Protein AF-0000000087664824 (afdb_homodimer)

Nearest PDB structures (foldseek):
  7f80-assembly1_B  TM=4.492E-01  e=2.401E-05  Homo sapiens
  6s4t-assembly1_A  TM=4.348E-01  e=5.782E-04  Homo sapiens
  7xqe-assembly2_B  TM=7.110E-01  e=1.392E-02  Homo sapiens
  6a22-assembly2_C  TM=7.187E-01  e=3.001E-02  Homo sapiens
  6q6o-assembly1_A  TM=5.140E-01  e=7.616E-03  Homo sapiens

Foldseek 3Di:
DVQLVLLVVLQDDPPPPVPPPPPDPPDPPDDPDDPPPPPPPPPPPPPPPDDDPVVVVVQSVLSSVLCVVLQLDDPVLVVVAAADEDDQDDDPDQAPVSLVVLVVVVCVQCVVSLVSLLSSQVSRPPLVVDDPLVNVLSSVVRVVVSLCSSFVVQQDQQATATSNRYGQGPVSVCSHPVDDHDPPRVVVVVVVVVVLVVVVVVCCVVPVDCVVVVVVVVVVVVVVVVVVVVLVVCSVCLSVVVPDDDDPVVCVVSVRDPPPDPPDCPVNPVVD/DVQLVLLVVLQDDPPPPPPPPPPDPPDPPDDPDDPPPPPPPPPPPVPPPDDDPVVVVVQSVLSSVLCVVLQLDDPVLVVVAAADEDPQDDDPDQAPVSLVVLVVVVCVQCVVSLVSLLSSQVSRPPLVVDDPLVNVLSSVVRVVVSLCSSFVVQQDQQATATSNRYGQGPVSVCSHPVDDHDPPRVVVVVVVVVVLVVVVVVCCVVPVDCVVVVVVVVVVVVVVVVVVVVLVVCSVCLSVVVPDDDDPVVCVVSVRDPPPDPPPCPVNPVVD

Sequence (544 aa):
MCDKRLATSYLLFPAVRFGRVPKRPPKEISDADTSDSEEKQEVSSTTSPEPSKVEINQLIQMVYEAHEQFSAMTVKRRRILSENPIQFILTETPSLSNQLHAWEIYTERVTPDIHKTVEFAKRVPGFPLLHSGDQQALIKSSFFRIFLMRTYRGISSRGLLLADGTMLPSSFLTIIFENFYYHSKIEVDRIQDMLVSALKMKLSEEFPDSVVYDLLMSKISYLRELATHHDKIHDVLRYNLDSVKIPALYSEIYYLEQSCEPHSGRISEVGSMCDKRLATSYLLFPAVRFGRVPKRPPKEISDADTSDSEEKQEVSSTTSPEPSKVEINQLIQMVYEAHEQFSAMTVKRRRILSENPIQFILTETPSLSNQLHAWEIYTERVTPDIHKTVEFAKRVPGFPLLHSGDQQALIKSSFFRIFLMRTYRGISSRGLLLADGTMLPSSFLTIIFENFYYHSKIEVDRIQDMLVSALKMKLSEEFPDSVVYDLLMSKISYLRELATHHDKIHDVLRYNLDSVKIPALYSEIYYLEQSCEPHSGRISEVGS

Structure (mmCIF, N/CA/C/O backbone):
data_AF-0000000087664824-model_v1
#
loop_
_entity.id
_entity.type
_entity.pdbx_description
1 polymer 'NR LBD domain-containing protein'
#
loop_
_atom_site.group_PDB
_atom_site.id
_atom_site.type_symbol
_atom_site.label_atom_id
_atom_site.label_alt_id
_atom_site.label_comp_id
_atom_site.label_asym_id
_atom_site.label_entity_id
_atom_site.label_seq_id
_atom_site.pdbx_PDB_ins_code
_atom_site.Cartn_x
_atom_site.Cartn_y
_atom_site.Cartn_z
_atom_site.occupancy
_atom_site.B_iso_or_equiv
_atom_site.auth_seq_id
_atom_site.auth_comp_id
_atom_site.auth_asym_id
_atom_site.auth_atom_id
_atom_site.pdbx_PDB_model_num
ATOM 1 N N . MET A 1 1 ? -2.225 21.719 24.719 1 34.62 1 MET A N 1
ATOM 2 C CA . MET A 1 1 ? -0.838 21.266 24.766 1 34.62 1 MET A CA 1
ATOM 3 C C . MET A 1 1 ? -0.616 20.094 23.828 1 34.62 1 MET A C 1
ATOM 5 O O . MET A 1 1 ? 0.416 20.016 23.156 1 34.62 1 MET A O 1
ATOM 9 N N . CYS A 1 2 ? -1.59 19.219 23.656 1 39.53 2 CYS A N 1
ATOM 10 C CA . CYS A 1 2 ? -1.509 18 22.875 1 39.53 2 CYS A CA 1
ATOM 11 C C . CYS A 1 2 ? -1.481 18.312 21.375 1 39.53 2 CYS A C 1
ATOM 13 O O . CYS A 1 2 ? -0.863 17.594 20.594 1 39.53 2 CYS A O 1
ATOM 15 N N . ASP A 1 3 ? -1.779 19.547 21.156 1 44.03 3 ASP A N 1
ATOM 16 C CA . ASP A 1 3 ? -2.018 19.906 19.766 1 44.03 3 ASP A CA 1
ATOM 17 C C . ASP A 1 3 ? -0.711 20.266 19.062 1 44.03 3 ASP A C 1
ATOM 19 O O . ASP A 1 3 ? -0.52 19.906 17.891 1 44.03 3 ASP A O 1
ATOM 23 N N . LYS A 1 4 ? 0.211 20.984 19.844 1 45.19 4 LYS A N 1
ATOM 24 C CA . LYS A 1 4 ? 1.466 21.375 19.203 1 45.19 4 LYS A CA 1
ATOM 25 C C . LYS A 1 4 ? 2.307 20.156 18.844 1 45.19 4 LYS A C 1
ATOM 27 O O . LYS A 1 4 ? 3.035 20.156 17.844 1 45.19 4 LYS A O 1
ATOM 32 N N . ARG A 1 5 ? 2.107 19.125 19.609 1 44.25 5 ARG A N 1
ATOM 33 C CA . ARG A 1 5 ? 2.883 17.891 19.469 1 44.25 5 ARG A CA 1
ATOM 34 C C . ARG A 1 5 ? 2.539 17.172 18.172 1 44.25 5 ARG A C 1
ATOM 36 O O . ARG A 1 5 ? 3.432 16.688 17.484 1 44.25 5 ARG A O 1
ATOM 43 N N . LEU A 1 6 ? 1.391 17.188 17.938 1 45.59 6 LEU A N 1
ATOM 44 C CA . LEU A 1 6 ? 0.866 16.438 16.812 1 45.59 6 LEU A CA 1
ATOM 45 C C . LEU A 1 6 ? 1.248 17.078 15.492 1 45.59 6 LEU A C 1
ATOM 47 O O . LEU A 1 6 ? 1.553 16.391 14.516 1 45.59 6 LEU A O 1
ATOM 51 N N . ALA A 1 7 ? 1.362 18.344 15.57 1 43.66 7 ALA A N 1
ATOM 52 C CA . ALA A 1 7 ? 1.609 19.094 14.336 1 43.66 7 ALA A CA 1
ATOM 53 C C . ALA A 1 7 ? 3.004 18.797 13.789 1 43.66 7 ALA A C 1
ATOM 55 O O . ALA A 1 7 ? 3.189 18.672 12.578 1 43.66 7 ALA A O 1
ATOM 56 N N . THR A 1 8 ? 3.99 18.672 14.617 1 42.38 8 THR A N 1
ATOM 57 C CA . THR A 1 8 ? 5.367 18.438 14.188 1 42.38 8 THR A CA 1
ATOM 58 C C . THR A 1 8 ? 5.547 17 13.711 1 42.38 8 THR A C 1
ATOM 60 O O . THR A 1 8 ? 6.395 16.734 12.859 1 42.38 8 THR A O 1
ATOM 63 N N . SER A 1 9 ? 4.727 16.172 14.164 1 42.31 9 SER A N 1
ATOM 64 C CA . SER A 1 9 ? 4.855 14.758 13.859 1 42.31 9 SER A CA 1
ATOM 65 C C . SER A 1 9 ? 4.297 14.438 12.477 1 42.31 9 SER A C 1
ATOM 67 O O . SER A 1 9 ? 4.656 13.414 11.883 1 42.31 9 SER A O 1
ATOM 69 N N . TYR A 1 10 ? 3.52 15.398 11.953 1 46.06 10 TYR A N 1
ATOM 70 C CA . TYR A 1 10 ? 2.824 15.18 10.695 1 46.06 10 TYR A CA 1
ATOM 71 C C . TYR A 1 10 ? 3.812 14.883 9.57 1 46.06 10 TYR A C 1
ATOM 73 O O . TYR A 1 10 ? 3.486 14.164 8.625 1 46.06 10 TYR A O 1
ATOM 81 N N . LEU A 1 11 ? 4.98 15.422 9.797 1 45.12 11 LEU A N 1
ATOM 82 C CA . LEU A 1 11 ? 5.828 15.57 8.625 1 45.12 11 LEU A CA 1
ATOM 83 C C . LEU A 1 11 ? 7.02 14.617 8.688 1 45.12 11 LEU A C 1
ATOM 85 O O . LEU A 1 11 ? 7.891 14.648 7.812 1 45.12 11 LEU A O 1
ATOM 89 N N . LEU A 1 12 ? 6.945 13.797 9.703 1 45.06 12 LEU A N 1
ATOM 90 C CA . LEU A 1 12 ? 8.102 12.906 9.797 1 45.06 12 LEU A CA 1
ATOM 91 C C . LEU A 1 12 ? 8.016 11.797 8.758 1 45.06 12 LEU A C 1
ATOM 93 O O . LEU A 1 12 ? 7.035 11.047 8.719 1 45.06 12 LEU A O 1
ATOM 97 N N . PHE A 1 13 ? 8.695 11.984 7.77 1 42.12 13 PHE A N 1
ATOM 98 C CA . PHE A 1 13 ? 8.828 11.023 6.68 1 42.12 13 PHE A CA 1
ATOM 99 C C . PHE A 1 13 ? 9.648 9.812 7.113 1 42.12 13 PHE A C 1
ATOM 101 O O . PHE A 1 13 ? 10.586 9.945 7.902 1 42.12 13 PHE A O 1
ATOM 108 N N . PRO A 1 14 ? 9.039 8.656 7.105 1 41.03 14 PRO A N 1
ATOM 109 C CA . PRO A 1 14 ? 9.867 7.5 7.461 1 41.03 14 PRO A CA 1
ATOM 110 C C . PRO A 1 14 ? 11.211 7.492 6.738 1 41.03 14 PRO A C 1
ATOM 112 O O . PRO A 1 14 ? 11.266 7.676 5.52 1 41.03 14 PRO A O 1
ATOM 115 N N . ALA A 1 15 ? 12.117 7.938 7.32 1 37.94 15 ALA A N 1
ATOM 116 C CA . ALA A 1 15 ? 13.32 7.277 6.828 1 37.94 15 ALA A CA 1
ATOM 117 C C . ALA A 1 15 ? 13.148 5.758 6.82 1 37.94 15 ALA A C 1
ATOM 119 O O . ALA A 1 15 ? 12.984 5.145 7.875 1 37.94 15 ALA A O 1
ATOM 120 N N . VAL A 1 16 ? 12.367 5.27 5.965 1 33.38 16 VAL A N 1
ATOM 121 C CA . VAL A 1 16 ? 12.289 3.814 5.902 1 33.38 16 VAL A CA 1
ATOM 122 C C . VAL A 1 16 ? 13.664 3.213 6.195 1 33.38 16 VAL A C 1
ATOM 124 O O . VAL A 1 16 ? 14.547 3.209 5.332 1 33.38 16 VAL A O 1
ATOM 127 N N . ARG A 1 17 ? 14.211 3.4 7.285 1 31.75 17 ARG A N 1
ATOM 128 C CA . ARG A 1 17 ? 15.336 2.504 7.555 1 31.75 17 ARG A CA 1
ATOM 129 C C . ARG A 1 17 ? 14.867 1.054 7.633 1 31.75 17 ARG A C 1
ATOM 131 O O . ARG A 1 17 ? 14.047 0.705 8.492 1 31.75 17 ARG A O 1
ATOM 138 N N . PHE A 1 18 ? 14.734 0.337 6.555 1 30.22 18 PHE A N 1
ATOM 139 C CA . PHE A 1 18 ? 14.578 -1.106 6.676 1 30.22 18 PHE A CA 1
ATOM 140 C C . PHE A 1 18 ? 15.367 -1.638 7.867 1 30.22 18 PHE A C 1
ATOM 142 O O . PHE A 1 18 ? 16.516 -1.233 8.086 1 30.22 18 PHE A O 1
ATOM 149 N N . GLY A 1 19 ? 14.734 -1.96 8.883 1 30.33 19 GLY A N 1
ATOM 150 C CA . GLY A 1 19 ? 15.375 -2.59 10.023 1 30.33 19 GLY A CA 1
ATOM 151 C C . GLY A 1 19 ? 16.5 -3.52 9.641 1 30.33 19 GLY A C 1
ATOM 152 O O . GLY A 1 19 ? 16.438 -4.207 8.617 1 30.33 19 GLY A O 1
ATOM 153 N N . ARG A 1 20 ? 17.719 -3.324 10.133 1 28.45 20 ARG A N 1
ATOM 154 C CA . ARG A 1 20 ? 18.938 -4.133 10.047 1 28.45 20 ARG A CA 1
ATOM 155 C C . ARG A 1 20 ? 18.609 -5.621 10.148 1 28.45 20 ARG A C 1
ATOM 157 O O . ARG A 1 20 ? 17.844 -6.035 11.023 1 28.45 20 ARG A O 1
ATOM 164 N N . VAL A 1 21 ? 18.5 -6.375 9.086 1 29.22 21 VAL A N 1
ATOM 165 C CA . VAL A 1 21 ? 18.641 -7.816 9.281 1 29.22 21 VAL A CA 1
ATOM 166 C C . VAL A 1 21 ? 19.453 -8.094 10.539 1 29.22 21 VAL A C 1
ATOM 168 O O . VAL A 1 21 ? 20.469 -7.43 10.781 1 29.22 21 VAL A O 1
ATOM 171 N N . PRO A 1 22 ? 18.859 -8.719 11.523 1 27.16 22 PRO A N 1
ATOM 172 C CA . PRO A 1 22 ? 19.703 -9.055 12.664 1 27.16 22 PRO A CA 1
ATOM 173 C C . PRO A 1 22 ? 21.094 -9.547 12.25 1 27.16 22 PRO A C 1
ATOM 175 O O . PRO A 1 22 ? 21.203 -10.328 11.305 1 27.16 22 PRO A O 1
ATOM 178 N N . LYS A 1 23 ? 22.156 -8.766 12.398 1 30.62 23 LYS A N 1
ATOM 179 C CA . LYS A 1 23 ? 23.531 -9.203 12.227 1 30.62 23 LYS A CA 1
ATOM 180 C C . LYS A 1 23 ? 23.734 -10.617 12.758 1 30.62 23 LYS A C 1
ATOM 182 O O . LYS A 1 23 ? 23.25 -10.961 13.836 1 30.62 23 LYS A O 1
ATOM 187 N N . ARG A 1 24 ? 23.938 -11.594 11.922 1 29 24 ARG A N 1
ATOM 188 C CA . ARG A 1 24 ? 24.406 -12.891 12.383 1 29 24 ARG A CA 1
ATOM 189 C C . ARG A 1 24 ? 25.422 -12.734 13.516 1 29 24 ARG A C 1
ATOM 191 O O . ARG A 1 24 ? 26.141 -11.734 13.57 1 29 24 ARG A O 1
ATOM 198 N N . PRO A 1 25 ? 25.234 -13.391 14.648 1 29.23 25 PRO A N 1
ATOM 199 C CA . PRO A 1 25 ? 26.219 -13.312 15.734 1 29.23 25 PRO A CA 1
ATOM 200 C C . PRO A 1 25 ? 27.656 -13.312 15.234 1 29.23 25 PRO A C 1
ATOM 202 O O . PRO A 1 25 ? 27.969 -13.984 14.242 1 29.23 25 PRO A O 1
ATOM 205 N N . PRO A 1 26 ? 28.344 -12.195 15.375 1 27.44 26 PRO A N 1
ATOM 206 C CA . PRO A 1 26 ? 29.766 -12.195 15.016 1 27.44 26 PRO A CA 1
ATOM 207 C C . PRO A 1 26 ? 30.453 -13.516 15.336 1 27.44 26 PRO A C 1
ATOM 209 O O . PRO A 1 26 ? 30.266 -14.07 16.422 1 27.44 26 PRO A O 1
ATOM 212 N N . LYS A 1 27 ? 30.547 -14.414 14.414 1 27.53 27 LYS A N 1
ATOM 213 C CA . LYS A 1 27 ? 31.453 -15.516 14.719 1 27.53 27 LYS A CA 1
ATOM 214 C C . LYS A 1 27 ? 32.656 -15.023 15.5 1 27.53 27 LYS A C 1
ATOM 216 O O . LYS A 1 27 ? 33.188 -13.938 15.242 1 27.53 27 LYS A O 1
ATOM 221 N N . GLU A 1 28 ? 32.906 -15.539 16.75 1 25.05 28 GLU A N 1
ATOM 222 C CA . GLU A 1 28 ? 34.031 -15.367 17.656 1 25.05 28 GLU A CA 1
ATOM 223 C C . GLU A 1 28 ? 35.375 -15.398 16.906 1 25.05 28 GLU A C 1
ATOM 225 O O . GLU A 1 28 ? 35.906 -16.469 16.609 1 25.05 28 GLU A O 1
ATOM 230 N N . ILE A 1 29 ? 35.469 -14.727 15.727 1 24.95 29 ILE A N 1
ATOM 231 C CA . ILE A 1 29 ? 36.875 -14.867 15.266 1 24.95 29 ILE A CA 1
ATOM 232 C C . ILE A 1 29 ? 37.812 -14.508 16.391 1 24.95 29 ILE A C 1
ATOM 234 O O . ILE A 1 29 ? 37.594 -13.547 17.125 1 24.95 29 ILE A O 1
ATOM 238 N N . SER A 1 30 ? 38.75 -15.422 16.641 1 25.05 30 SER A N 1
ATOM 239 C CA . SER A 1 30 ? 39.938 -15.445 17.5 1 25.05 30 SER A CA 1
ATOM 240 C C . SER A 1 30 ? 40.719 -14.133 17.406 1 25.05 30 SER A C 1
ATOM 242 O O . SER A 1 30 ? 40.656 -13.43 16.406 1 25.05 30 SER A O 1
ATOM 244 N N . ASP A 1 31 ? 41.344 -13.703 18.5 1 23.64 31 ASP A N 1
ATOM 245 C CA . ASP A 1 31 ? 42 -12.578 19.172 1 23.64 31 ASP A CA 1
ATOM 246 C C . ASP A 1 31 ? 43.25 -12.133 18.391 1 23.64 31 ASP A C 1
ATOM 248 O O . ASP A 1 31 ? 44.156 -11.5 18.953 1 23.64 31 ASP A O 1
ATOM 252 N N . ALA A 1 32 ? 43.625 -12.656 17.156 1 23.72 32 ALA A N 1
ATOM 253 C CA . ALA A 1 32 ? 45.031 -12.336 16.969 1 23.72 32 ALA A CA 1
ATOM 254 C C . ALA A 1 32 ? 45.281 -10.828 17.062 1 23.72 32 ALA A C 1
ATOM 256 O O . ALA A 1 32 ? 44.406 -10.031 16.719 1 23.72 32 ALA A O 1
ATOM 257 N N . ASP A 1 33 ? 46.344 -10.344 17.734 1 24.12 33 ASP A N 1
ATOM 258 C CA . ASP A 1 33 ? 46.969 -9.219 18.422 1 24.12 33 ASP A CA 1
ATOM 259 C C . ASP A 1 33 ? 47.25 -8.078 17.453 1 24.12 33 ASP A C 1
ATOM 261 O O . ASP A 1 33 ? 47.906 -7.102 17.812 1 24.12 33 ASP A O 1
ATOM 265 N N . THR A 1 34 ? 47.156 -8.25 16.031 1 27.27 34 THR A N 1
ATOM 266 C CA . THR A 1 34 ? 48.125 -7.34 15.461 1 27.27 34 THR A CA 1
ATOM 267 C C . THR A 1 34 ? 47.75 -5.887 15.711 1 27.27 34 THR A C 1
ATOM 269 O O . THR A 1 34 ? 46.562 -5.527 15.594 1 27.27 34 THR A O 1
ATOM 272 N N . SER A 1 35 ? 48.625 -5.07 16.328 1 24.92 35 SER A N 1
ATOM 273 C CA . SER A 1 35 ? 48.781 -3.723 16.859 1 24.92 35 SER A CA 1
ATOM 274 C C . SER A 1 35 ? 48.562 -2.668 15.773 1 24.92 35 SER A C 1
ATOM 276 O O . SER A 1 35 ? 48.875 -1.489 15.984 1 24.92 35 SER A O 1
ATOM 278 N N . ASP A 1 36 ? 48.25 -3.066 14.508 1 26.77 36 ASP A N 1
ATOM 279 C CA . ASP A 1 36 ? 48.562 -1.943 13.625 1 26.77 36 ASP A CA 1
ATOM 280 C C . ASP A 1 36 ? 47.719 -0.718 13.984 1 26.77 36 ASP A C 1
ATOM 282 O O . ASP A 1 36 ? 46.5 -0.826 14.211 1 26.77 36 ASP A O 1
ATOM 286 N N . SER A 1 37 ? 48.312 0.274 14.516 1 24.94 37 SER A N 1
ATOM 287 C CA . SER A 1 37 ? 47.969 1.645 14.883 1 24.94 37 SER A CA 1
ATOM 288 C C . SER A 1 37 ? 47.312 2.377 13.727 1 24.94 37 SER A C 1
ATOM 290 O O . SER A 1 37 ? 47.969 2.977 12.883 1 24.94 37 SER A O 1
ATOM 292 N N . GLU A 1 38 ? 46.562 1.64 12.844 1 26.27 38 GLU A N 1
ATOM 293 C CA . GLU A 1 38 ? 46.125 2.52 11.773 1 26.27 38 GLU A CA 1
ATOM 294 C C . GLU A 1 38 ? 45.375 3.736 12.328 1 26.27 38 GLU A C 1
ATOM 296 O O . GLU A 1 38 ? 44.562 3.607 13.234 1 26.27 38 GLU A O 1
ATOM 301 N N . GLU A 1 39 ? 46 4.867 12.18 1 23.47 39 GLU A N 1
ATOM 302 C CA . GLU A 1 39 ? 45.531 6.234 12.367 1 23.47 39 GLU A CA 1
ATOM 303 C C . GLU A 1 39 ? 44.188 6.453 11.695 1 23.47 39 GLU A C 1
ATOM 305 O O . GLU A 1 39 ? 44.062 6.309 10.477 1 23.47 39 GLU A O 1
ATOM 310 N N . LYS A 1 40 ? 43.125 5.977 12.219 1 27.55 40 LYS A N 1
ATOM 311 C CA . LYS A 1 40 ? 41.781 6.301 11.812 1 27.55 40 LYS A CA 1
ATOM 312 C C . LYS A 1 40 ? 41.594 7.801 11.578 1 27.55 40 LYS A C 1
ATOM 314 O O . LYS A 1 40 ? 41.75 8.602 12.508 1 27.55 40 LYS A O 1
ATOM 319 N N . GLN A 1 41 ? 42.125 8.289 10.445 1 24.7 41 GLN A N 1
ATOM 320 C CA . GLN A 1 41 ? 41.812 9.672 10.094 1 24.7 41 GLN A CA 1
ATOM 321 C C . GLN A 1 41 ? 40.344 9.984 10.375 1 24.7 41 GLN A C 1
ATOM 323 O O . GLN A 1 41 ? 39.469 9.203 10.039 1 24.7 41 GLN A O 1
ATOM 328 N N . GLU A 1 42 ? 40.125 10.648 11.398 1 26.84 42 GLU A N 1
ATOM 329 C CA . GLU A 1 42 ? 38.875 11.281 11.789 1 26.84 42 GLU A CA 1
ATOM 330 C C . GLU A 1 42 ? 38.188 11.953 10.602 1 26.84 42 GLU A C 1
ATOM 332 O O . GLU A 1 42 ? 38.75 12.891 10.023 1 26.84 42 GLU A O 1
ATOM 337 N N . VAL A 1 43 ? 37.844 11.211 9.555 1 30.58 43 VAL A N 1
ATOM 338 C CA . VAL A 1 43 ? 36.969 11.867 8.602 1 30.58 43 VAL A CA 1
ATOM 339 C C . VAL A 1 43 ? 36.031 12.844 9.336 1 30.58 43 VAL A C 1
ATOM 341 O O . VAL A 1 43 ? 35.344 12.453 10.266 1 30.58 43 VAL A O 1
ATOM 344 N N . SER A 1 44 ? 36.469 14.016 9.555 1 27.92 44 SER A N 1
ATOM 345 C CA . SER A 1 44 ? 35.656 15.156 9.992 1 27.92 44 SER A CA 1
ATOM 346 C C . SER A 1 44 ? 34.281 15.133 9.344 1 27.92 44 SER A C 1
ATOM 348 O O . SER A 1 44 ? 34.156 15.133 8.117 1 27.92 44 SER A O 1
ATOM 350 N N . SER A 1 45 ? 33.406 14.273 9.703 1 34.22 45 SER A N 1
ATOM 351 C CA . SER A 1 45 ? 32 14.477 9.383 1 34.22 45 SER A CA 1
ATOM 352 C C . SER A 1 45 ? 31.656 15.961 9.32 1 34.22 45 SER A C 1
ATOM 354 O O . SER A 1 45 ? 31.891 16.703 10.281 1 34.22 45 SER A O 1
ATOM 356 N N . THR A 1 46 ? 32.031 16.734 8.406 1 37.31 46 THR A N 1
ATOM 357 C CA . THR A 1 46 ? 31.5 18.062 8.18 1 37.31 46 THR A CA 1
ATOM 358 C C . THR A 1 46 ? 30.125 18.203 8.828 1 37.31 46 THR A C 1
ATOM 360 O O . THR A 1 46 ? 29.156 17.562 8.398 1 37.31 46 THR A O 1
ATOM 363 N N . THR A 1 47 ? 29.984 18.219 10.133 1 40.56 47 THR A N 1
ATOM 364 C CA . THR A 1 47 ? 28.875 18.484 11.039 1 40.56 47 THR A CA 1
ATOM 365 C C . THR A 1 47 ? 28.031 19.656 10.531 1 40.56 47 THR A C 1
ATOM 367 O O . THR A 1 47 ? 28.516 20.781 10.445 1 40.56 47 THR A O 1
ATOM 370 N N . SER A 1 48 ? 27.297 19.578 9.547 1 47.47 48 SER A N 1
ATOM 371 C CA . SER A 1 48 ? 26.297 20.625 9.305 1 47.47 48 SER A CA 1
ATOM 372 C C . SER A 1 48 ? 25.875 21.297 10.602 1 47.47 48 SER A C 1
ATOM 374 O O . SER A 1 48 ? 25.656 20.625 11.617 1 47.47 48 SER A O 1
ATOM 376 N N . PRO A 1 49 ? 26.219 22.547 10.898 1 52.97 49 PRO A N 1
ATOM 377 C CA . PRO A 1 49 ? 25.906 23.25 12.133 1 52.97 49 PRO A CA 1
ATOM 378 C C . PRO A 1 49 ? 24.516 22.891 12.672 1 52.97 49 PRO A C 1
ATOM 380 O O . PRO A 1 49 ? 23.578 22.719 11.898 1 52.97 49 PRO A O 1
ATOM 383 N N . GLU A 1 50 ? 24.469 22.109 13.75 1 64.69 50 GLU A N 1
ATOM 384 C CA . GLU A 1 50 ? 23.234 21.906 14.508 1 64.69 50 GLU A CA 1
ATOM 385 C C . GLU A 1 50 ? 22.375 23.172 14.523 1 64.69 50 GLU A C 1
ATOM 387 O O . GLU A 1 50 ? 22.891 24.266 14.695 1 64.69 50 GLU A O 1
ATOM 392 N N . PRO A 1 51 ? 21.219 23.062 13.953 1 73.25 51 PRO A N 1
ATOM 393 C CA . PRO A 1 51 ? 20.359 24.25 13.938 1 73.25 51 PRO A CA 1
ATOM 394 C C . PRO A 1 51 ? 20.344 24.969 15.289 1 73.25 51 PRO A C 1
ATOM 396 O O . PRO A 1 51 ? 20.438 24.328 16.328 1 73.25 51 PRO A O 1
ATOM 399 N N . SER A 1 52 ? 20.438 26.203 15.266 1 85.69 52 SER A N 1
ATOM 400 C CA . SER A 1 52 ? 20.391 27.047 16.469 1 85.69 52 SER A CA 1
ATOM 401 C C . SER A 1 52 ? 19.047 26.906 17.172 1 85.69 52 SER A C 1
ATOM 403 O O . SER A 1 52 ? 18.031 26.594 16.547 1 85.69 52 SER A O 1
ATOM 405 N N . LYS A 1 53 ? 19.031 27 18.516 1 87.56 53 LYS A N 1
ATOM 406 C CA . LYS A 1 53 ? 17.812 26.953 19.328 1 87.56 53 LYS A CA 1
ATOM 407 C C . LYS A 1 53 ? 16.781 27.953 18.844 1 87.56 53 LYS A C 1
ATOM 409 O O . LYS A 1 53 ? 15.578 27.672 18.875 1 87.56 53 LYS A O 1
ATOM 414 N N . VAL A 1 54 ? 17.25 29.078 18.375 1 90.06 54 VAL A N 1
ATOM 415 C CA . VAL A 1 54 ? 16.359 30.125 17.906 1 90.06 54 VAL A CA 1
ATOM 416 C C . VAL A 1 54 ? 15.633 29.656 16.656 1 90.06 54 VAL A C 1
ATOM 418 O O . VAL A 1 54 ? 14.414 29.828 16.531 1 90.06 54 VAL A O 1
ATOM 421 N N . GLU A 1 55 ? 16.375 29.094 15.773 1 90.38 55 GLU A N 1
ATOM 422 C CA . GLU A 1 55 ? 15.797 28.594 14.531 1 90.38 55 GLU A CA 1
ATOM 423 C C . GLU A 1 55 ? 14.773 27.5 14.797 1 90.38 55 GLU A C 1
ATOM 425 O O . GLU A 1 55 ? 13.711 27.469 14.164 1 90.38 55 GLU A O 1
ATOM 430 N N . ILE A 1 56 ? 15.086 26.672 15.695 1 91.31 56 ILE A N 1
ATOM 431 C CA . ILE A 1 56 ? 14.203 25.562 16.047 1 91.31 56 ILE A CA 1
ATOM 432 C C . ILE A 1 56 ? 12.914 26.094 16.656 1 91.31 56 ILE A C 1
ATOM 434 O O . ILE A 1 56 ? 11.82 25.625 16.328 1 91.31 56 ILE A O 1
ATOM 438 N N . ASN A 1 57 ? 13.047 27.062 17.531 1 91.19 57 ASN A N 1
ATOM 439 C CA . ASN A 1 57 ? 11.867 27.656 18.156 1 91.19 57 ASN A CA 1
ATOM 440 C C . ASN A 1 57 ? 10.984 28.359 17.125 1 91.19 57 ASN A C 1
ATOM 442 O O . ASN A 1 57 ? 9.758 28.312 17.234 1 91.19 57 ASN A O 1
ATOM 446 N N . GLN A 1 58 ? 11.602 28.984 16.234 1 91.69 58 GLN A N 1
ATOM 447 C CA . GLN A 1 58 ? 10.844 29.625 15.164 1 91.69 58 GLN A CA 1
ATOM 448 C C . GLN A 1 58 ? 10.07 28.594 14.344 1 91.69 58 GLN A C 1
ATOM 450 O O . GLN A 1 58 ? 8.914 28.812 13.992 1 91.69 58 GLN A O 1
ATOM 455 N N . LEU A 1 59 ? 10.711 27.516 14.031 1 91.56 59 LEU A N 1
ATOM 456 C CA . LEU A 1 59 ? 10.07 26.438 13.297 1 91.56 59 LEU A CA 1
ATOM 457 C C . LEU A 1 59 ? 8.875 25.891 14.062 1 91.56 59 LEU A C 1
ATOM 459 O O . LEU A 1 59 ? 7.801 25.672 13.484 1 91.56 59 LEU A O 1
ATOM 463 N N . ILE A 1 60 ? 9.031 25.656 15.289 1 91.12 60 ILE A N 1
ATOM 464 C CA . ILE A 1 60 ? 7.965 25.125 16.125 1 91.12 60 ILE A CA 1
ATOM 465 C C . ILE A 1 60 ? 6.766 26.078 16.094 1 91.12 60 ILE A C 1
ATOM 467 O O . ILE A 1 60 ? 5.625 25.625 15.938 1 91.12 60 ILE A O 1
ATOM 471 N N . GLN A 1 61 ? 7.082 27.312 16.25 1 91.56 61 GLN A N 1
ATOM 472 C CA . GLN A 1 61 ? 6.012 28.312 16.25 1 91.56 61 GLN A CA 1
ATOM 473 C C . GLN A 1 61 ? 5.293 28.328 14.898 1 91.56 61 GLN A C 1
ATOM 475 O O . GLN A 1 61 ? 4.062 28.406 14.844 1 91.56 61 GLN A O 1
ATOM 480 N N . MET A 1 62 ? 6.016 28.281 13.836 1 91.19 62 MET A N 1
ATOM 481 C CA . MET A 1 62 ? 5.441 28.312 12.492 1 91.19 62 MET A CA 1
ATOM 482 C C . MET A 1 62 ? 4.551 27.094 12.258 1 91.19 62 MET A C 1
ATOM 484 O O . MET A 1 62 ? 3.441 27.219 11.742 1 91.19 62 MET A O 1
ATOM 488 N N . VAL A 1 63 ? 4.988 25.953 12.656 1 88.06 63 VAL A N 1
ATOM 489 C CA . VAL A 1 63 ? 4.25 24.703 12.469 1 88.06 63 VAL A CA 1
ATOM 490 C C . VAL A 1 63 ? 2.984 24.719 13.32 1 88.06 63 VAL A C 1
ATOM 492 O O . VAL A 1 63 ? 1.92 24.297 12.875 1 88.06 63 VAL A O 1
ATOM 495 N N . TYR A 1 64 ? 3.145 25.234 14.547 1 86.38 64 TYR A N 1
ATOM 496 C CA . TYR A 1 64 ? 1.995 25.328 15.445 1 86.38 64 TYR A CA 1
ATOM 497 C C . TYR A 1 64 ? 0.924 26.234 14.867 1 86.38 64 TYR A C 1
ATOM 499 O O . TYR A 1 64 ? -0.262 25.906 14.875 1 86.38 64 TYR A O 1
ATOM 507 N N . GLU A 1 65 ? 1.357 27.359 14.43 1 89.69 65 GLU A N 1
ATOM 508 C CA . GLU A 1 65 ? 0.426 28.312 13.844 1 89.69 65 GLU A CA 1
ATOM 509 C C . GLU A 1 65 ? -0.253 27.734 12.602 1 89.69 65 GLU A C 1
ATOM 511 O O . GLU A 1 65 ? -1.459 27.906 12.414 1 89.69 65 GLU A O 1
ATOM 516 N N . ALA A 1 66 ? 0.508 27.094 11.742 1 89.25 66 ALA A N 1
ATOM 517 C CA . ALA A 1 66 ? -0.044 26.453 10.555 1 89.25 66 ALA A CA 1
ATOM 518 C C . ALA A 1 66 ? -1.058 25.375 10.93 1 89.25 66 ALA A C 1
ATOM 520 O O . ALA A 1 66 ? -2.105 25.25 10.289 1 89.25 66 ALA A O 1
ATOM 521 N N . HIS A 1 67 ? -0.803 24.625 11.922 1 85.25 67 HIS A N 1
ATOM 522 C CA . HIS A 1 67 ? -1.709 23.594 12.406 1 85.25 67 HIS A CA 1
ATOM 523 C C . HIS A 1 67 ? -3.035 24.188 12.867 1 85.25 67 HIS A C 1
ATOM 525 O O . HIS A 1 67 ? -4.102 23.672 12.539 1 85.25 67 HIS A O 1
ATOM 531 N N . GLU A 1 68 ? -2.924 25.234 13.641 1 85.19 68 GLU A N 1
ATOM 532 C CA . GLU A 1 68 ? -4.129 25.891 14.141 1 85.19 68 GLU A CA 1
ATOM 533 C C . GLU A 1 68 ? -4.965 26.469 13.008 1 85.19 68 GLU A C 1
ATOM 535 O O . GLU A 1 68 ? -6.195 26.453 13.062 1 85.19 68 GLU A O 1
ATOM 540 N N . GLN A 1 69 ? -4.262 26.906 12.062 1 87.38 69 GLN A N 1
ATOM 541 C CA . GLN A 1 69 ? -4.941 27.562 10.953 1 87.38 69 GLN A CA 1
ATOM 542 C C . GLN A 1 69 ? -5.59 26.547 10.023 1 87.38 69 GLN A C 1
ATOM 544 O O . GLN A 1 69 ? -6.695 26.766 9.523 1 87.38 69 GLN A O 1
ATOM 549 N N . PHE A 1 70 ? -4.906 25.438 9.805 1 86 70 PHE A N 1
ATOM 550 C CA . PHE A 1 70 ? -5.352 24.547 8.734 1 86 70 PHE A CA 1
ATOM 551 C C . PHE A 1 70 ? -5.871 23.234 9.312 1 86 70 PHE A C 1
ATOM 553 O O . PHE A 1 70 ? -6.379 22.391 8.578 1 86 70 PHE A O 1
ATOM 560 N N . SER A 1 71 ? -5.711 23.109 10.664 1 76.06 71 SER A N 1
ATOM 561 C CA . SER A 1 71 ? -6.246 21.875 11.242 1 76.06 71 SER A CA 1
ATOM 562 C C . SER A 1 71 ? -7.77 21.906 11.289 1 76.06 71 SER A C 1
ATOM 564 O O . SER A 1 71 ? -8.367 22.875 11.727 1 76.06 71 SER A O 1
ATOM 566 N N . ALA A 1 72 ? -8.383 20.812 10.961 1 64.56 72 ALA A N 1
ATOM 567 C CA . ALA A 1 72 ? -9.828 20.734 10.75 1 64.56 72 ALA A CA 1
ATOM 568 C C . ALA A 1 72 ? -10.57 20.531 12.07 1 64.56 72 ALA A C 1
ATOM 570 O O . ALA A 1 72 ? -11.672 21.047 12.25 1 64.56 72 ALA A O 1
ATOM 571 N N . MET A 1 73 ? -9.867 19.781 13.039 1 77.06 73 MET A N 1
ATOM 572 C CA . MET A 1 73 ? -10.648 19.438 14.227 1 77.06 73 MET A CA 1
ATOM 573 C C . MET A 1 73 ? -9.922 19.875 15.5 1 77.06 73 MET A C 1
ATOM 575 O O . MET A 1 73 ? -9.523 19.031 16.312 1 77.06 73 MET A O 1
ATOM 579 N N . THR A 1 74 ? -9.773 21.203 15.68 1 77.56 74 THR A N 1
ATOM 580 C CA . THR A 1 74 ? -9.242 21.688 16.953 1 77.56 74 THR A CA 1
ATOM 581 C C . THR A 1 74 ? -10.281 21.547 18.062 1 77.56 74 THR A C 1
ATOM 583 O O . THR A 1 74 ? -11.453 21.281 17.781 1 77.56 74 THR A O 1
ATOM 586 N N . VAL A 1 75 ? -9.828 21.625 19.312 1 79.44 75 VAL A N 1
ATOM 587 C CA . VAL A 1 75 ? -10.727 21.516 20.469 1 79.44 75 VAL A CA 1
ATOM 588 C C . VAL A 1 75 ? -11.797 22.594 20.391 1 79.44 75 VAL A C 1
ATOM 590 O O . VAL A 1 75 ? -12.977 22.328 20.625 1 79.44 75 VAL A O 1
ATOM 593 N N . LYS A 1 76 ? -11.375 23.703 20.031 1 78.81 76 LYS A N 1
ATOM 594 C CA . LYS A 1 76 ? -12.297 24.828 19.938 1 78.81 76 LYS A CA 1
ATOM 595 C C . LYS A 1 76 ? -13.352 24.594 18.859 1 78.81 76 LYS A C 1
ATOM 597 O O . LYS A 1 76 ? -14.539 24.859 19.094 1 78.81 76 LYS A O 1
ATOM 602 N N . ARG A 1 77 ? -13 24.047 17.75 1 80.44 77 ARG A N 1
ATOM 603 C CA . ARG A 1 77 ? -13.914 23.828 16.641 1 80.44 77 ARG A CA 1
ATOM 604 C C . ARG A 1 77 ? -14.875 22.688 16.938 1 80.44 77 ARG A C 1
ATOM 606 O O . ARG A 1 77 ? -16.047 22.734 16.562 1 80.44 77 ARG A O 1
ATOM 613 N N . ARG A 1 78 ? -14.453 21.672 17.578 1 82.56 78 ARG A N 1
ATOM 614 C CA . ARG A 1 78 ? -15.273 20.516 17.891 1 82.56 78 ARG A CA 1
ATOM 615 C C . ARG A 1 78 ? -16.453 20.891 18.781 1 82.56 78 ARG A C 1
ATOM 617 O O . ARG A 1 78 ? -17.547 20.344 18.625 1 82.56 78 ARG A O 1
ATOM 624 N N . ARG A 1 79 ? -16.219 21.875 19.656 1 83.5 79 ARG A N 1
ATOM 625 C CA . ARG A 1 79 ? -17.234 22.281 20.609 1 83.5 79 ARG A CA 1
ATOM 626 C C . ARG A 1 79 ? -18.391 23 19.922 1 83.5 79 ARG A C 1
ATOM 628 O O . ARG A 1 79 ? -19.531 22.922 20.359 1 83.5 79 ARG A O 1
ATOM 635 N N . ILE A 1 80 ? -18.094 23.594 18.797 1 84.31 80 ILE A N 1
ATOM 636 C CA . ILE A 1 80 ? -19.109 24.406 18.156 1 84.31 80 ILE A CA 1
ATOM 637 C C . ILE A 1 80 ? -19.625 23.703 16.906 1 84.31 80 ILE A C 1
ATOM 639 O O . ILE A 1 80 ? -20.562 24.172 16.266 1 84.31 80 ILE A O 1
ATOM 643 N N . LEU A 1 81 ? -19.125 22.578 16.547 1 85.69 81 LEU A N 1
ATOM 644 C CA . LEU A 1 81 ? -19.406 21.922 15.289 1 85.69 81 LEU A CA 1
ATOM 645 C C . LEU A 1 81 ? -20.766 21.219 15.336 1 85.69 81 LEU A C 1
ATOM 647 O O . LEU A 1 81 ? -21.062 20.484 16.281 1 85.69 81 LEU A O 1
ATOM 651 N N . SER A 1 82 ? -21.609 21.609 14.367 1 89.62 82 SER A N 1
ATOM 652 C CA . SER A 1 82 ? -22.891 20.922 14.203 1 89.62 82 SER A CA 1
ATOM 653 C C . SER A 1 82 ? -22.75 19.703 13.305 1 89.62 82 SER A C 1
ATOM 655 O O . SER A 1 82 ? -22.141 19.766 12.234 1 89.62 82 SER A O 1
ATOM 657 N N . GLU A 1 83 ? -23.297 18.625 13.742 1 90 83 GLU A N 1
ATOM 658 C CA . GLU A 1 83 ? -23.188 17.375 13 1 90 83 GLU A CA 1
ATOM 659 C C . GLU A 1 83 ? -24.234 17.297 11.891 1 90 83 GLU A C 1
ATOM 661 O O . GLU A 1 83 ? -25.391 17.641 12.102 1 90 83 GLU A O 1
ATOM 666 N N . ASN A 1 84 ? -23.719 16.906 10.727 1 91.12 84 ASN A N 1
ATOM 667 C CA . ASN A 1 84 ? -24.562 16.656 9.562 1 91.12 84 ASN A CA 1
ATOM 668 C C . ASN A 1 84 ? -24.406 15.227 9.062 1 91.12 84 ASN A C 1
ATOM 670 O O . ASN A 1 84 ? -23.328 14.844 8.578 1 91.12 84 ASN A O 1
ATOM 674 N N . PRO A 1 85 ? -25.5 14.477 9.117 1 87.31 85 PRO A N 1
ATOM 675 C CA . PRO A 1 85 ? -25.391 13.094 8.633 1 87.31 85 PRO A CA 1
ATOM 676 C C . PRO A 1 85 ? -25.344 13.008 7.113 1 87.31 85 PRO A C 1
ATOM 678 O O . PRO A 1 85 ? -25.844 13.898 6.422 1 87.31 85 PRO A O 1
ATOM 681 N N . ILE A 1 86 ? -24.625 12.023 6.613 1 89.38 86 ILE A N 1
ATOM 682 C CA . ILE A 1 86 ? -24.609 11.812 5.172 1 89.38 86 ILE A CA 1
ATOM 683 C C . ILE A 1 86 ? -25.859 11.047 4.742 1 89.38 86 ILE A C 1
ATOM 685 O O . ILE A 1 86 ? -26.453 10.312 5.535 1 89.38 86 ILE A O 1
ATOM 689 N N . GLN A 1 87 ? -26.172 11.375 3.523 1 84.31 87 GLN A N 1
ATOM 690 C CA . GLN A 1 87 ? -27.266 10.617 2.926 1 84.31 87 GLN A CA 1
ATOM 691 C C . GLN A 1 87 ? -26.75 9.336 2.266 1 84.31 87 GLN A C 1
ATOM 693 O O . GLN A 1 87 ? -26.391 9.352 1.091 1 84.31 87 GLN A O 1
ATOM 698 N N . PHE A 1 88 ? -26.578 8.312 2.965 1 84.81 88 PHE A N 1
ATOM 699 C CA . PHE A 1 88 ? -26.141 7.016 2.459 1 84.81 88 PHE A CA 1
ATOM 700 C C . PHE A 1 88 ? -27.062 5.906 2.967 1 84.81 88 PHE A C 1
ATOM 702 O O . PHE A 1 88 ? -27.219 5.738 4.176 1 84.81 88 PHE A O 1
ATOM 709 N N . ILE A 1 89 ? -27.734 5.336 2.064 1 75.75 89 ILE A N 1
ATOM 710 C CA . ILE A 1 89 ? -28.656 4.266 2.418 1 75.75 89 ILE A CA 1
ATOM 711 C C . ILE A 1 89 ? -27.922 2.93 2.443 1 75.75 89 ILE A C 1
ATOM 713 O O . ILE A 1 89 ? -27.391 2.492 1.424 1 75.75 89 ILE A O 1
ATOM 717 N N . LEU A 1 90 ? -27.719 2.484 3.57 1 71.31 90 LEU A N 1
ATOM 718 C CA . LEU A 1 90 ? -27.141 1.152 3.719 1 71.31 90 LEU A CA 1
ATOM 719 C C . LEU A 1 90 ? -28.125 0.082 3.242 1 71.31 90 LEU A C 1
ATOM 721 O O . LEU A 1 90 ? -29.234 -0.018 3.754 1 71.31 90 LEU A O 1
ATOM 725 N N . THR A 1 91 ? -27.906 -0.292 2.051 1 67.75 91 THR A N 1
ATOM 726 C CA . THR A 1 91 ? -28.75 -1.385 1.576 1 67.75 91 THR A CA 1
ATOM 727 C C . THR A 1 91 ? -28.469 -2.664 2.357 1 67.75 91 THR A C 1
ATOM 729 O O . THR A 1 91 ? -27.406 -2.805 2.967 1 67.75 91 THR A O 1
ATOM 732 N N . GLU A 1 92 ? -29.406 -3.502 2.438 1 65.38 92 GLU A N 1
ATOM 733 C CA . GLU A 1 92 ? -29.375 -4.758 3.182 1 65.38 92 GLU A CA 1
ATOM 734 C C . GLU A 1 92 ? -28.219 -5.637 2.723 1 65.38 92 GLU A C 1
ATOM 736 O O . GLU A 1 92 ? -27.625 -6.363 3.525 1 65.38 92 GLU A O 1
ATOM 741 N N . THR A 1 93 ? -27.859 -5.555 1.437 1 72.19 93 THR A N 1
ATOM 742 C CA . THR A 1 93 ? -26.766 -6.434 1.016 1 72.19 93 THR A CA 1
ATOM 743 C C . THR A 1 93 ? -25.609 -5.625 0.441 1 72.19 93 THR A C 1
ATOM 745 O O . THR A 1 93 ? -25.75 -4.977 -0.597 1 72.19 93 THR A O 1
ATOM 748 N N . PRO A 1 94 ? -24.609 -5.621 1.213 1 73.81 94 PRO A N 1
ATOM 749 C CA . PRO A 1 94 ? -23.453 -4.926 0.649 1 73.81 94 PRO A CA 1
ATOM 750 C C . PRO A 1 94 ? -23.047 -5.477 -0.716 1 73.81 94 PRO A C 1
ATOM 752 O O . PRO A 1 94 ? -23.109 -6.688 -0.944 1 73.81 94 PRO A O 1
ATOM 755 N N . SER A 1 95 ? -22.906 -4.621 -1.656 1 84.12 95 SER A N 1
ATOM 756 C CA . SER A 1 95 ? -22.516 -4.93 -3.029 1 84.12 95 SER A CA 1
ATOM 757 C C . SER A 1 95 ? -21.406 -4.012 -3.506 1 84.12 95 SER A C 1
ATOM 759 O O . SER A 1 95 ? -21.062 -3.033 -2.836 1 84.12 95 SER A O 1
ATOM 761 N N . LEU A 1 96 ? -20.828 -4.445 -4.57 1 87.94 96 LEU A N 1
ATOM 762 C CA . LEU A 1 96 ? -19.812 -3.605 -5.184 1 87.94 96 LEU A CA 1
ATOM 763 C C . LEU A 1 96 ? -20.359 -2.227 -5.523 1 87.94 96 LEU A C 1
ATOM 765 O O . LEU A 1 96 ? -19.703 -1.212 -5.297 1 87.94 96 LEU A O 1
ATOM 769 N N . SER A 1 97 ? -21.547 -2.221 -6.039 1 88.25 97 SER A N 1
ATOM 770 C CA . SER A 1 97 ? -22.172 -0.955 -6.398 1 88.25 97 SER A CA 1
ATOM 771 C C . SER A 1 97 ? -22.344 -0.058 -5.176 1 88.25 97 SER A C 1
ATOM 773 O O . SER A 1 97 ? -22.094 1.145 -5.238 1 88.25 97 SER A O 1
ATOM 775 N N . ASN A 1 98 ? -22.75 -0.605 -4.117 1 89.12 98 ASN A N 1
ATOM 776 C CA . ASN A 1 98 ? -22.922 0.151 -2.883 1 89.12 98 ASN A CA 1
ATOM 777 C C . ASN A 1 98 ? -21.578 0.668 -2.359 1 89.12 98 ASN A C 1
ATOM 779 O O . ASN A 1 98 ? -21.5 1.793 -1.861 1 89.12 98 ASN A O 1
ATOM 783 N N . GLN A 1 99 ? -20.641 -0.13 -2.418 1 92 99 GLN A N 1
ATOM 784 C CA . GLN A 1 99 ? -19.312 0.28 -1.963 1 92 99 GLN A CA 1
ATOM 785 C C . GLN A 1 99 ? -18.766 1.427 -2.811 1 92 99 GLN A C 1
ATOM 787 O O . GLN A 1 99 ? -18.219 2.396 -2.277 1 92 99 GLN A O 1
ATOM 792 N N . LEU A 1 100 ? -18.922 1.298 -4.129 1 92.75 100 LEU A N 1
ATOM 793 C CA . LEU A 1 100 ? -18.453 2.346 -5.027 1 92.75 100 LEU A CA 1
ATOM 794 C C . LEU A 1 100 ? -19.172 3.66 -4.758 1 92.75 100 LEU A C 1
ATOM 796 O O . LEU A 1 100 ? -18.562 4.727 -4.781 1 92.75 100 LEU A O 1
ATOM 800 N N . HIS A 1 101 ? -20.406 3.514 -4.469 1 92.81 101 HIS A N 1
ATOM 801 C CA . HIS A 1 101 ? -21.156 4.711 -4.121 1 92.81 101 HIS A CA 1
ATOM 802 C C . HIS A 1 101 ? -20.656 5.324 -2.818 1 92.81 101 HIS A C 1
ATOM 804 O O . HIS A 1 101 ? -20.531 6.547 -2.705 1 92.81 101 HIS A O 1
ATOM 810 N N . ALA A 1 102 ? -20.406 4.527 -1.853 1 93.44 102 ALA A N 1
ATOM 811 C CA . ALA A 1 102 ? -19.844 5 -0.588 1 93.44 102 ALA A CA 1
ATOM 812 C C . ALA A 1 102 ? -18.516 5.719 -0.81 1 93.44 102 ALA A C 1
ATOM 814 O O . ALA A 1 102 ? -18.266 6.766 -0.21 1 93.44 102 ALA A O 1
ATOM 815 N N . TRP A 1 103 ? -17.719 5.191 -1.71 1 95.12 103 TRP A N 1
ATOM 816 C CA . TRP A 1 103 ? -16.438 5.797 -2.027 1 95.12 103 TRP A CA 1
ATOM 817 C C . TRP A 1 103 ? -16.625 7.172 -2.662 1 95.12 103 TRP A C 1
ATOM 819 O O . TRP A 1 103 ? -15.844 8.094 -2.398 1 95.12 103 TRP A O 1
ATOM 829 N N . GLU A 1 104 ? -17.641 7.309 -3.484 1 95.38 104 GLU A N 1
ATOM 830 C CA . GLU A 1 104 ? -17.922 8.609 -4.086 1 95.38 104 GLU A CA 1
ATOM 831 C C . GLU A 1 104 ? -18.188 9.664 -3.02 1 95.38 104 GLU A C 1
ATOM 833 O O . GLU A 1 104 ? -17.641 10.766 -3.08 1 95.38 104 GLU A O 1
ATOM 838 N N . ILE A 1 105 ? -18.922 9.281 -2.074 1 94.69 105 ILE A N 1
ATOM 839 C CA . ILE A 1 105 ? -19.266 10.195 -0.987 1 94.69 105 ILE A CA 1
ATOM 840 C C . ILE A 1 105 ? -18.016 10.492 -0.159 1 94.69 105 ILE A C 1
ATOM 842 O O . ILE A 1 105 ? -17.703 11.656 0.115 1 94.69 105 ILE A O 1
ATOM 846 N N . TYR A 1 106 ? -17.297 9.492 0.207 1 95.75 106 TYR A N 1
ATOM 847 C CA . TYR A 1 106 ? -16.109 9.625 1.047 1 95.75 106 TYR A CA 1
ATOM 848 C C . TYR A 1 106 ? -15.086 10.547 0.399 1 95.75 106 TYR A C 1
ATOM 850 O O . TYR A 1 106 ? -14.586 11.477 1.039 1 95.75 106 TYR A O 1
ATOM 858 N N . THR A 1 107 ? -14.766 10.266 -0.851 1 96.25 107 THR A N 1
ATOM 859 C CA . THR A 1 107 ? -13.734 11.039 -1.536 1 96.25 107 THR A CA 1
ATOM 860 C C . THR A 1 107 ? -14.164 12.492 -1.698 1 96.25 107 THR A C 1
ATOM 862 O O . THR A 1 107 ? -13.344 13.406 -1.586 1 96.25 107 THR A O 1
ATOM 865 N N . GLU A 1 108 ? -15.398 12.711 -1.944 1 96 108 GLU A N 1
ATOM 866 C CA . GLU A 1 108 ? -15.906 14.078 -2.053 1 96 108 GLU A CA 1
ATOM 867 C C . GLU A 1 108 ? -15.742 14.836 -0.74 1 96 108 GLU A C 1
ATOM 869 O O . GLU A 1 108 ? -15.375 16.016 -0.738 1 96 108 GLU A O 1
ATOM 874 N N . ARG A 1 109 ? -15.961 14.188 0.326 1 94.31 109 ARG A N 1
ATOM 875 C CA . ARG A 1 109 ? -15.961 14.836 1.633 1 94.31 109 ARG A CA 1
ATOM 876 C C . ARG A 1 109 ? -14.539 15.031 2.145 1 94.31 109 ARG A C 1
ATOM 878 O O . ARG A 1 109 ? -14.273 15.961 2.916 1 94.31 109 ARG A O 1
ATOM 885 N N . VAL A 1 110 ? -13.625 14.227 1.701 1 95 110 VAL A N 1
ATOM 886 C CA . VAL A 1 110 ? -12.258 14.25 2.207 1 95 110 VAL A CA 1
ATOM 887 C C . VAL A 1 110 ? -11.414 15.195 1.358 1 95 110 VAL A C 1
ATOM 889 O O . VAL A 1 110 ? -10.414 15.75 1.837 1 95 110 VAL A O 1
ATOM 892 N N . THR A 1 111 ? -11.789 15.445 0.124 1 96.25 111 THR A N 1
ATOM 893 C CA . THR A 1 111 ? -10.992 16.188 -0.854 1 96.25 111 THR A CA 1
ATOM 894 C C . THR A 1 111 ? -10.633 17.562 -0.326 1 96.25 111 THR A C 1
ATOM 896 O O . THR A 1 111 ? -9.492 18.016 -0.457 1 96.25 111 THR A O 1
ATOM 899 N N . PRO A 1 112 ? -11.492 18.266 0.356 1 93.94 112 PRO A N 1
ATOM 900 C CA . PRO A 1 112 ? -11.125 19.594 0.874 1 93.94 112 PRO A CA 1
ATOM 901 C C . PRO A 1 112 ? -9.945 19.547 1.843 1 93.94 112 PRO A C 1
ATOM 903 O O . PRO A 1 112 ? -9.164 20.5 1.919 1 93.94 112 PRO A O 1
ATOM 906 N N . ASP A 1 113 ? -9.82 18.5 2.576 1 93.56 113 ASP A N 1
ATOM 907 C CA . ASP A 1 113 ? -8.727 18.375 3.535 1 93.56 113 ASP A CA 1
ATOM 908 C C . ASP A 1 113 ? -7.383 18.25 2.82 1 93.56 113 ASP A C 1
ATOM 910 O O . ASP A 1 113 ? -6.336 18.547 3.398 1 93.56 113 ASP A O 1
ATOM 914 N N . ILE A 1 114 ? -7.375 17.766 1.545 1 94.75 114 ILE A N 1
ATOM 915 C CA . ILE A 1 114 ? -6.148 17.719 0.758 1 94.75 114 ILE A CA 1
ATOM 916 C C . ILE A 1 114 ? -5.625 19.125 0.528 1 94.75 114 ILE A C 1
ATOM 918 O O . ILE A 1 114 ? -4.434 19.391 0.697 1 94.75 114 ILE A O 1
ATOM 922 N N . HIS A 1 115 ? -6.523 20.016 0.295 1 93.31 115 HIS A N 1
ATOM 923 C CA . HIS A 1 115 ? -6.145 21.406 0.102 1 93.31 115 HIS A CA 1
ATOM 924 C C . HIS A 1 115 ? -5.539 22 1.372 1 93.31 115 HIS A C 1
ATOM 926 O O . HIS A 1 115 ? -4.512 22.688 1.317 1 93.31 115 HIS A O 1
ATOM 932 N N . LYS A 1 116 ? -6.152 21.719 2.398 1 93 116 LYS A N 1
ATOM 933 C CA . LYS A 1 116 ? -5.656 22.219 3.676 1 93 116 LYS A CA 1
ATOM 934 C C . LYS A 1 116 ? -4.266 21.672 3.98 1 93 116 LYS A C 1
ATOM 936 O O . LYS A 1 116 ? -3.416 22.391 4.52 1 93 116 LYS A O 1
ATOM 941 N N . THR A 1 117 ? -4.066 20.453 3.658 1 93.81 117 THR A N 1
ATOM 942 C CA . THR A 1 117 ? -2.768 19.828 3.875 1 93.81 117 THR A CA 1
ATOM 943 C C . THR A 1 117 ? -1.696 20.484 3.016 1 93.81 117 THR A C 1
ATOM 945 O O . THR A 1 117 ? -0.578 20.719 3.479 1 93.81 117 THR A O 1
ATOM 948 N N . VAL A 1 118 ? -2.051 20.781 1.797 1 94.69 118 VAL A N 1
ATOM 949 C CA . VAL A 1 118 ? -1.116 21.438 0.89 1 94.69 118 VAL A CA 1
ATOM 950 C C . VAL A 1 118 ? -0.75 22.812 1.438 1 94.69 118 VAL A C 1
ATOM 952 O O . VAL A 1 118 ? 0.426 23.188 1.472 1 94.69 118 VAL A O 1
ATOM 955 N N . GLU A 1 119 ? -1.688 23.531 1.916 1 94.69 119 GLU A N 1
ATOM 956 C CA . GLU A 1 119 ? -1.452 24.844 2.48 1 94.69 119 GLU A CA 1
ATOM 957 C C . GLU A 1 119 ? -0.594 24.766 3.74 1 94.69 119 GLU A C 1
ATOM 959 O O . GLU A 1 119 ? 0.293 25.594 3.947 1 94.69 119 GLU A O 1
ATOM 964 N N . PHE A 1 120 ? -0.852 23.844 4.531 1 93.81 120 PHE A N 1
ATOM 965 C CA . PHE A 1 120 ? -0.036 23.594 5.715 1 93.81 120 PHE A CA 1
ATOM 966 C C . PHE A 1 120 ? 1.413 23.328 5.324 1 93.81 120 PHE A C 1
ATOM 968 O O . PHE A 1 120 ? 2.336 23.891 5.918 1 93.81 120 PHE A O 1
ATOM 975 N N . ALA A 1 121 ? 1.627 22.469 4.328 1 93.56 121 ALA A N 1
ATOM 976 C CA . ALA A 1 121 ? 2.969 22.078 3.896 1 93.56 121 ALA A CA 1
ATOM 977 C C . ALA A 1 121 ? 3.752 23.297 3.404 1 93.56 121 ALA A C 1
ATOM 979 O O . ALA A 1 121 ? 4.961 23.391 3.627 1 93.56 121 ALA A O 1
ATOM 980 N N . LYS A 1 122 ? 3.088 24.188 2.805 1 94.25 122 LYS A N 1
ATOM 981 C CA . LYS A 1 122 ? 3.725 25.391 2.26 1 94.25 122 LYS A CA 1
ATOM 982 C C . LYS A 1 122 ? 4.277 26.266 3.373 1 94.25 122 LYS A C 1
ATOM 984 O O . LYS A 1 122 ? 5.141 27.109 3.131 1 94.25 122 LYS A O 1
ATOM 989 N N . ARG A 1 123 ? 3.822 26.062 4.562 1 92.62 123 ARG A N 1
ATOM 990 C CA . ARG A 1 123 ? 4.254 26.891 5.688 1 92.62 123 ARG A CA 1
ATOM 991 C C . ARG A 1 123 ? 5.496 26.297 6.352 1 92.62 123 ARG A C 1
ATOM 993 O O . ARG A 1 123 ? 6.125 26.953 7.188 1 92.62 123 ARG A O 1
ATOM 1000 N N . VAL A 1 124 ? 5.828 25.125 6.012 1 90.69 124 VAL A N 1
ATOM 1001 C CA . VAL A 1 124 ? 7.02 24.5 6.566 1 90.69 124 VAL A CA 1
ATOM 1002 C C . VAL A 1 124 ? 8.266 25.078 5.906 1 90.69 124 VAL A C 1
ATOM 1004 O O . VAL A 1 124 ? 8.422 25.016 4.688 1 90.69 124 VAL A O 1
ATOM 1007 N N . PRO A 1 125 ? 9.172 25.594 6.746 1 91.5 125 PRO A N 1
ATOM 1008 C CA . PRO A 1 125 ? 10.375 26.188 6.176 1 91.5 125 PRO A CA 1
ATOM 1009 C C . PRO A 1 125 ? 11.18 25.219 5.32 1 91.5 125 PRO A C 1
ATOM 1011 O O . PRO A 1 125 ? 11.453 24.094 5.75 1 91.5 125 PRO A O 1
ATOM 1014 N N . GLY A 1 126 ? 11.555 25.625 4.098 1 92.94 126 GLY A N 1
ATOM 1015 C CA . GLY A 1 126 ? 12.352 24.828 3.197 1 92.94 126 GLY A CA 1
ATOM 1016 C C . GLY A 1 126 ? 11.523 24.047 2.193 1 92.94 126 GLY A C 1
ATOM 1017 O O . GLY A 1 126 ? 12.008 23.703 1.115 1 92.94 126 GLY A O 1
ATOM 1018 N N . PHE A 1 127 ? 10.25 23.703 2.531 1 94.19 127 PHE A N 1
ATOM 1019 C CA . PHE A 1 127 ? 9.414 22.844 1.707 1 94.19 127 PHE A CA 1
ATOM 1020 C C . PHE A 1 127 ? 9.148 23.484 0.348 1 94.19 127 PHE A C 1
ATOM 1022 O O . PHE A 1 127 ? 9.312 22.828 -0.689 1 94.19 127 PHE A O 1
ATOM 1029 N N . PRO A 1 128 ? 8.797 24.812 0.317 1 94.88 128 PRO A N 1
ATOM 1030 C CA . PRO A 1 128 ? 8.484 25.406 -0.979 1 94.88 128 PRO A CA 1
ATOM 1031 C C . PRO A 1 128 ? 9.695 25.469 -1.911 1 94.88 128 PRO A C 1
ATOM 1033 O O . PRO A 1 128 ? 9.539 25.688 -3.117 1 94.88 128 PRO A O 1
ATOM 1036 N N . LEU A 1 129 ? 10.898 25.25 -1.37 1 94.88 129 LEU A N 1
ATOM 1037 C CA . LEU A 1 129 ? 12.125 25.375 -2.154 1 94.88 129 LEU A CA 1
ATOM 1038 C C . LEU A 1 129 ? 12.516 24.031 -2.756 1 94.88 129 LEU A C 1
ATOM 1040 O O . LEU A 1 129 ? 13.43 23.953 -3.58 1 94.88 129 LEU A O 1
ATOM 1044 N N . LEU A 1 130 ? 11.805 22.969 -2.393 1 92.75 130 LEU A N 1
ATOM 1045 C CA . LEU A 1 130 ? 12.094 21.641 -2.908 1 92.75 130 LEU A CA 1
ATOM 1046 C C . LEU A 1 130 ? 11.672 21.516 -4.367 1 92.75 130 LEU A C 1
ATOM 1048 O O . LEU A 1 130 ? 10.836 22.297 -4.844 1 92.75 130 LEU A O 1
ATOM 1052 N N . HIS A 1 131 ? 12.266 20.547 -5.027 1 92.06 131 HIS A N 1
ATOM 1053 C CA . HIS A 1 131 ? 11.797 20.188 -6.359 1 92.06 131 HIS A CA 1
ATOM 1054 C C . HIS A 1 131 ? 10.305 19.859 -6.352 1 92.06 131 HIS A C 1
ATOM 1056 O O . HIS A 1 131 ? 9.82 19.203 -5.43 1 92.06 131 HIS A O 1
ATOM 1062 N N . SER A 1 132 ? 9.586 20.297 -7.359 1 90.25 132 SER A N 1
ATOM 1063 C CA . SER A 1 132 ? 8.133 20.141 -7.426 1 90.25 132 SER A CA 1
ATOM 1064 C C . SER A 1 132 ? 7.73 18.672 -7.281 1 90.25 132 SER A C 1
ATOM 1066 O O . SER A 1 132 ? 6.766 18.359 -6.586 1 90.25 132 SER A O 1
ATOM 1068 N N . GLY A 1 133 ? 8.484 17.844 -7.98 1 86.56 133 GLY A N 1
ATOM 1069 C CA . GLY A 1 133 ? 8.211 16.422 -7.859 1 86.56 133 GLY A CA 1
ATOM 1070 C C . GLY A 1 133 ? 8.375 15.891 -6.445 1 86.56 133 GLY A C 1
ATOM 1071 O O . GLY A 1 133 ? 7.617 15.023 -6.012 1 86.56 133 GLY A O 1
ATOM 1072 N N . ASP A 1 134 ? 9.352 16.453 -5.77 1 89.06 134 ASP A N 1
ATOM 1073 C CA . ASP A 1 134 ? 9.578 16.047 -4.383 1 89.06 134 ASP A CA 1
ATOM 1074 C C . ASP A 1 134 ? 8.469 16.562 -3.475 1 89.06 134 ASP A C 1
ATOM 1076 O O . ASP A 1 134 ? 8.023 15.867 -2.566 1 89.06 134 ASP A O 1
ATOM 1080 N N . GLN A 1 135 ? 8.023 17.766 -3.701 1 92.38 135 GLN A N 1
ATOM 1081 C CA . GLN A 1 135 ? 6.902 18.328 -2.947 1 92.38 135 GLN A CA 1
ATOM 1082 C C . GLN A 1 135 ? 5.664 17.453 -3.076 1 92.38 135 GLN A C 1
ATOM 1084 O O . GLN A 1 135 ? 5.035 17.094 -2.072 1 92.38 135 GLN A O 1
ATOM 1089 N N . GLN A 1 136 ? 5.402 17.078 -4.266 1 90.06 136 GLN A N 1
ATOM 1090 C CA . GLN A 1 136 ? 4.234 16.25 -4.543 1 90.06 136 GLN A CA 1
ATOM 1091 C C . GLN A 1 136 ? 4.355 14.883 -3.865 1 90.06 136 GLN A C 1
ATOM 1093 O O . GLN A 1 136 ? 3.41 14.422 -3.227 1 90.06 136 GLN A O 1
ATOM 1098 N N . ALA A 1 137 ? 5.5 14.336 -4.02 1 88.44 137 ALA A N 1
ATOM 1099 C CA . ALA A 1 137 ? 5.734 13.016 -3.438 1 88.44 137 ALA A CA 1
ATOM 1100 C C . ALA A 1 137 ? 5.547 13.039 -1.923 1 88.44 137 ALA A C 1
ATOM 1102 O O . ALA A 1 137 ? 4.938 12.141 -1.351 1 88.44 137 ALA A O 1
ATOM 1103 N N . LEU A 1 138 ? 6.027 14.062 -1.336 1 90.75 138 LEU A N 1
ATOM 1104 C CA . LEU A 1 138 ? 5.953 14.188 0.115 1 90.75 138 LEU A CA 1
ATOM 1105 C C . LEU A 1 138 ? 4.512 14.391 0.57 1 90.75 138 LEU A C 1
ATOM 1107 O O . LEU A 1 138 ? 4.078 13.797 1.56 1 90.75 138 LEU A O 1
ATOM 1111 N N . ILE A 1 139 ? 3.777 15.141 -0.138 1 92.31 139 ILE A N 1
ATOM 1112 C CA . ILE A 1 139 ? 2.373 15.367 0.185 1 92.31 139 ILE A CA 1
ATOM 1113 C C . ILE A 1 139 ? 1.585 14.078 -0.003 1 92.31 139 ILE A C 1
ATOM 1115 O O . ILE A 1 139 ? 0.815 13.68 0.875 1 92.31 139 ILE A O 1
ATOM 1119 N N . LYS A 1 140 ? 1.75 13.414 -1.116 1 89.44 140 LYS A N 1
ATOM 1120 C CA . LYS A 1 140 ? 1.038 12.18 -1.437 1 89.44 140 LYS A CA 1
ATOM 1121 C C . LYS A 1 140 ? 1.321 11.094 -0.399 1 89.44 140 LYS A C 1
ATOM 1123 O O . LYS A 1 140 ? 0.419 10.352 -0.011 1 89.44 140 LYS A O 1
ATOM 1128 N N . SER A 1 141 ? 2.539 11.055 0.079 1 86.69 141 SER A N 1
ATOM 1129 C CA . SER A 1 141 ? 2.922 10.016 1.031 1 86.69 141 SER A CA 1
ATOM 1130 C C . SER A 1 141 ? 2.467 10.367 2.443 1 86.69 141 SER A C 1
ATOM 1132 O O . SER A 1 141 ? 2.365 9.492 3.305 1 86.69 141 SER A O 1
ATOM 1134 N N . SER A 1 142 ? 2.188 11.656 2.701 1 91.19 142 SER A N 1
ATOM 1135 C CA . SER A 1 142 ? 1.931 12.07 4.078 1 91.19 142 SER A CA 1
ATOM 1136 C C . SER A 1 142 ? 0.454 12.375 4.297 1 91.19 142 SER A C 1
ATOM 1138 O O . SER A 1 142 ? -0.005 12.461 5.438 1 91.19 142 SER A O 1
ATOM 1140 N N . PHE A 1 143 ? -0.295 12.477 3.283 1 94.31 143 PHE A N 1
ATOM 1141 C CA . PHE A 1 143 ? -1.632 13.047 3.404 1 94.31 143 PHE A CA 1
ATOM 1142 C C . PHE A 1 143 ? -2.475 12.242 4.391 1 94.31 143 PHE A C 1
ATOM 1144 O O . PHE A 1 143 ? -3.045 12.805 5.328 1 94.31 143 PHE A O 1
ATOM 1151 N N . PHE A 1 144 ? -2.6 10.938 4.234 1 94.88 144 PHE A N 1
ATOM 1152 C CA . PHE A 1 144 ? -3.498 10.148 5.066 1 94.88 144 PHE A CA 1
ATOM 1153 C C . PHE A 1 144 ? -3.113 10.266 6.539 1 94.88 144 PHE A C 1
ATOM 1155 O O . PHE A 1 144 ? -3.982 10.336 7.41 1 94.88 144 PHE A O 1
ATOM 1162 N N . ARG A 1 145 ? -1.856 10.305 6.805 1 91.44 145 ARG A N 1
ATOM 1163 C CA . ARG A 1 145 ? -1.383 10.438 8.18 1 91.44 145 ARG A CA 1
ATOM 1164 C C . ARG A 1 145 ? -1.802 11.773 8.781 1 91.44 145 ARG A C 1
ATOM 1166 O O . ARG A 1 145 ? -2.283 11.828 9.914 1 91.44 145 ARG A O 1
ATOM 1173 N N . ILE A 1 146 ? -1.583 12.789 8.008 1 91.69 146 ILE A N 1
ATOM 1174 C CA . ILE A 1 146 ? -1.962 14.133 8.445 1 91.69 146 ILE A CA 1
ATOM 1175 C C . ILE A 1 146 ? -3.473 14.195 8.656 1 91.69 146 ILE A C 1
ATOM 1177 O O . ILE A 1 146 ? -3.945 14.711 9.672 1 91.69 146 ILE A O 1
ATOM 1181 N N . PHE A 1 147 ? -4.199 13.633 7.723 1 93.88 147 PHE A N 1
ATOM 1182 C CA . PHE A 1 147 ? -5.656 13.594 7.793 1 93.88 147 PHE A CA 1
ATOM 1183 C C . PHE A 1 147 ? -6.121 12.914 9.07 1 93.88 147 PHE A C 1
ATOM 1185 O O . PHE A 1 147 ? -6.984 13.43 9.781 1 93.88 147 PHE A O 1
ATOM 1192 N N . LEU A 1 148 ? -5.543 11.781 9.453 1 91 148 LEU A N 1
ATOM 1193 C CA . LEU A 1 148 ? -5.922 11.031 10.641 1 91 148 LEU A CA 1
ATOM 1194 C C . LEU A 1 148 ? -5.617 11.828 11.906 1 91 148 LEU A C 1
ATOM 1196 O O . LEU A 1 148 ? -6.422 11.859 12.836 1 91 148 LEU A O 1
ATOM 1200 N N . MET A 1 149 ? -4.516 12.445 11.875 1 86.62 149 MET A N 1
ATOM 1201 C CA . MET A 1 149 ? -4.117 13.234 13.039 1 86.62 149 MET A CA 1
ATOM 1202 C C . MET A 1 149 ? -5.059 14.422 13.242 1 86.62 149 MET A C 1
ATOM 1204 O O . MET A 1 149 ? -5.379 14.773 14.375 1 86.62 149 MET A O 1
ATOM 1208 N N . ARG A 1 150 ? -5.461 14.945 12.195 1 84.94 150 ARG A N 1
ATOM 1209 C CA . ARG A 1 150 ? -6.312 16.125 12.258 1 84.94 150 ARG A CA 1
ATOM 1210 C C . ARG A 1 150 ? -7.746 15.758 12.617 1 84.94 150 ARG A C 1
ATOM 1212 O O . ARG A 1 150 ? -8.492 16.578 13.156 1 84.94 150 ARG A O 1
ATOM 1219 N N . THR A 1 151 ? -8.164 14.562 12.359 1 88.88 151 THR A N 1
ATOM 1220 C CA . THR A 1 151 ? -9.555 14.188 12.539 1 88.88 151 THR A CA 1
ATOM 1221 C C . THR A 1 151 ? -9.711 13.227 13.711 1 88.88 151 THR A C 1
ATOM 1223 O O . THR A 1 151 ? -10.828 12.805 14.039 1 88.88 151 THR A O 1
ATOM 1226 N N . TYR A 1 152 ? -8.648 12.867 14.367 1 87.44 152 TYR A N 1
ATOM 1227 C CA . TYR A 1 152 ? -8.68 11.812 15.375 1 87.44 152 TYR A CA 1
ATOM 1228 C C . TYR A 1 152 ? -9.68 12.141 16.484 1 87.44 152 TYR A C 1
ATOM 1230 O O . TYR A 1 152 ? -10.305 11.234 17.047 1 87.44 152 TYR A O 1
ATOM 1238 N N . ARG A 1 153 ? -9.891 13.391 16.797 1 88.19 153 ARG A N 1
ATOM 1239 C CA . ARG A 1 153 ? -10.836 13.797 17.828 1 88.19 153 ARG A CA 1
ATOM 1240 C C . ARG A 1 153 ? -12.273 13.531 17.406 1 88.19 153 ARG A C 1
ATOM 1242 O O . ARG A 1 153 ? -13.18 13.508 18.234 1 88.19 153 ARG A O 1
ATOM 1249 N N . GLY A 1 154 ? -12.422 13.328 16.156 1 89.88 154 GLY A N 1
ATOM 1250 C CA . GLY A 1 154 ? -13.758 13.062 15.633 1 89.88 154 GLY A CA 1
ATOM 1251 C C . GLY A 1 154 ? -14.07 11.578 15.547 1 89.88 154 GLY A C 1
ATOM 1252 O O . GLY A 1 154 ? -15.172 11.195 15.148 1 89.88 154 GLY A O 1
ATOM 1253 N N . ILE A 1 155 ? -13.125 10.781 15.938 1 90.62 155 ILE A N 1
ATOM 1254 C CA . ILE A 1 155 ? -13.344 9.336 15.859 1 90.62 155 ILE A CA 1
ATOM 1255 C C . ILE A 1 155 ? -14.102 8.867 17.094 1 90.62 155 ILE A C 1
ATOM 1257 O O . ILE A 1 155 ? -13.75 9.227 18.234 1 90.62 155 ILE A O 1
ATOM 1261 N N . SER A 1 156 ? -15.125 8.156 16.969 1 90.69 156 SER A N 1
ATOM 1262 C CA . SER A 1 156 ? -15.922 7.574 18.047 1 90.69 156 SER A CA 1
ATOM 1263 C C . SER A 1 156 ? -16.531 6.242 17.609 1 90.69 156 SER A C 1
ATOM 1265 O O . SER A 1 156 ? -16.297 5.777 16.5 1 90.69 156 SER A O 1
ATOM 1267 N N . SER A 1 157 ? -17.281 5.598 18.516 1 91.88 157 SER A N 1
ATOM 1268 C CA . SER A 1 157 ? -17.969 4.352 18.188 1 91.88 157 SER A CA 1
ATOM 1269 C C . SER A 1 157 ? -19.031 4.566 17.141 1 91.88 157 SER A C 1
ATOM 1271 O O . SER A 1 157 ? -19.438 3.623 16.453 1 91.88 157 SER A O 1
ATOM 1273 N N . ARG A 1 158 ? -19.469 5.832 17.031 1 91.5 158 ARG A N 1
ATOM 1274 C CA . ARG A 1 158 ? -20.5 6.16 16.047 1 91.5 158 ARG A CA 1
ATOM 1275 C C . ARG A 1 158 ? -19.891 6.277 14.656 1 91.5 158 ARG A C 1
ATOM 1277 O O . ARG A 1 158 ? -20.609 6.137 13.656 1 91.5 158 ARG A O 1
ATOM 1284 N N . GLY A 1 159 ? -18.656 6.582 14.555 1 93.69 159 GLY A N 1
ATOM 1285 C CA . GLY A 1 159 ? -18 6.785 13.281 1 93.69 159 GLY A CA 1
ATOM 1286 C C . GLY A 1 159 ? -17 7.918 13.297 1 93.69 159 GLY A C 1
ATOM 1287 O O . GLY A 1 159 ? -16.281 8.109 14.289 1 93.69 159 GLY A O 1
ATOM 1288 N N . LEU A 1 160 ? -16.906 8.539 12.156 1 94 160 LEU A N 1
ATOM 1289 C CA . LEU A 1 160 ? -15.93 9.617 11.992 1 94 160 LEU A CA 1
ATOM 1290 C C . LEU A 1 160 ? -16.625 10.945 11.719 1 94 160 LEU A C 1
ATOM 1292 O O . LEU A 1 160 ? -17.375 11.07 10.734 1 94 160 LEU A O 1
ATOM 1296 N N . LEU A 1 161 ? -16.406 11.906 12.594 1 93.62 161 LEU A N 1
ATOM 1297 C CA . LEU A 1 161 ? -16.906 13.266 12.398 1 93.62 161 LEU A CA 1
ATOM 1298 C C . LEU A 1 161 ? -15.852 14.141 11.711 1 93.62 161 LEU A C 1
ATOM 1300 O O . LEU A 1 161 ? -14.758 14.336 12.25 1 93.62 161 LEU A O 1
ATOM 1304 N N . LEU A 1 162 ? -16.219 14.664 10.562 1 92.56 162 LEU A N 1
ATOM 1305 C CA . LEU A 1 162 ? -15.297 15.492 9.797 1 92.56 162 LEU A CA 1
ATOM 1306 C C . LEU A 1 162 ? -15.383 16.953 10.242 1 92.56 162 LEU A C 1
ATOM 1308 O O . LEU A 1 162 ? -16.312 17.344 10.945 1 92.56 162 LEU A O 1
ATOM 1312 N N . ALA A 1 163 ? -14.398 17.688 9.797 1 86 163 ALA A N 1
ATOM 1313 C CA . ALA A 1 163 ? -14.258 19.078 10.234 1 86 163 ALA A CA 1
ATOM 1314 C C . ALA A 1 163 ? -15.422 19.922 9.734 1 86 163 ALA A C 1
ATOM 1316 O O . ALA A 1 163 ? -15.719 20.984 10.305 1 86 163 ALA A O 1
ATOM 1317 N N . ASP A 1 164 ? -16 19.562 8.672 1 85.69 164 ASP A N 1
ATOM 1318 C CA . ASP A 1 164 ? -17.109 20.344 8.125 1 85.69 164 ASP A CA 1
ATOM 1319 C C . ASP A 1 164 ? -18.438 19.938 8.773 1 85.69 164 ASP A C 1
ATOM 1321 O O . ASP A 1 164 ? -19.5 20.422 8.383 1 85.69 164 ASP A O 1
ATOM 1325 N N . GLY A 1 165 ? -18.312 18.938 9.672 1 90.94 165 GLY A N 1
ATOM 1326 C CA . GLY A 1 165 ? -19.5 18.531 10.391 1 90.94 165 GLY A CA 1
ATOM 1327 C C . GLY A 1 165 ? -20.109 17.25 9.836 1 90.94 165 GLY A C 1
ATOM 1328 O O . GLY A 1 165 ? -21.078 16.719 10.406 1 90.94 165 GLY A O 1
ATOM 1329 N N . THR A 1 166 ? -19.656 16.781 8.828 1 93.38 166 THR A N 1
ATOM 1330 C CA . THR A 1 166 ? -20.172 15.547 8.25 1 93.38 166 THR A CA 1
ATOM 1331 C C . THR A 1 166 ? -19.875 14.352 9.148 1 93.38 166 THR A C 1
ATOM 1333 O O . THR A 1 166 ? -18.719 14.148 9.547 1 93.38 166 THR A O 1
ATOM 1336 N N . MET A 1 167 ? -20.922 13.648 9.43 1 94.5 167 MET A N 1
ATOM 1337 C CA . MET A 1 167 ? -20.75 12.422 10.211 1 94.5 167 MET A CA 1
ATOM 1338 C C . MET A 1 167 ? -20.766 11.195 9.305 1 94.5 167 MET A C 1
ATOM 1340 O O . MET A 1 167 ? -21.766 10.945 8.617 1 94.5 167 MET A O 1
ATOM 1344 N N . LEU A 1 168 ? -19.703 10.438 9.281 1 94.94 168 LEU A N 1
ATOM 1345 C CA . LEU A 1 168 ? -19.594 9.164 8.57 1 94.94 168 LEU A CA 1
ATOM 1346 C C . LEU A 1 168 ? -19.812 7.996 9.523 1 94.94 168 LEU A C 1
ATOM 1348 O O . LEU A 1 168 ? -18.938 7.664 10.32 1 94.94 168 LEU A O 1
ATOM 1352 N N . PRO A 1 169 ? -20.938 7.398 9.406 1 93.94 169 PRO A N 1
ATOM 1353 C CA . PRO A 1 169 ? -21.25 6.328 10.359 1 93.94 169 PRO A CA 1
ATOM 1354 C C . PRO A 1 169 ? -20.297 5.137 10.242 1 93.94 169 PRO A C 1
ATOM 1356 O O . PRO A 1 169 ? -19.734 4.898 9.172 1 93.94 169 PRO A O 1
ATOM 1359 N N . SER A 1 170 ? -20.219 4.41 11.367 1 92.31 170 SER A N 1
ATOM 1360 C CA . SER A 1 170 ? -19.344 3.248 11.422 1 92.31 170 SER A CA 1
ATOM 1361 C C . SER A 1 170 ? -19.719 2.225 10.352 1 92.31 170 SER A C 1
ATOM 1363 O O . SER A 1 170 ? -18.828 1.585 9.766 1 92.31 170 SER A O 1
ATOM 1365 N N . SER A 1 171 ? -20.953 2.014 10.039 1 88.81 171 SER A N 1
ATOM 1366 C CA . SER A 1 171 ? -21.406 1.084 9.008 1 88.81 171 SER A CA 1
ATOM 1367 C C . SER A 1 171 ? -20.922 1.511 7.625 1 88.81 171 SER A C 1
ATOM 1369 O O . SER A 1 171 ? -20.531 0.671 6.809 1 88.81 171 SER A O 1
ATOM 1371 N N . PHE A 1 172 ? -20.953 2.791 7.438 1 92.25 172 PHE A N 1
ATOM 1372 C CA . PHE A 1 172 ? -20.453 3.385 6.203 1 92.25 172 PHE A CA 1
ATOM 1373 C C . PHE A 1 172 ? -18.969 3.119 6.035 1 92.25 172 PHE A C 1
ATOM 1375 O O . PHE A 1 172 ? -18.531 2.678 4.973 1 92.25 172 PHE A O 1
ATOM 1382 N N . LEU A 1 173 ? -18.219 3.285 7.105 1 92.25 173 LEU A N 1
ATOM 1383 C CA . LEU A 1 173 ? -16.781 3.096 7.086 1 92.25 173 LEU A CA 1
ATOM 1384 C C . LEU A 1 173 ? -16.422 1.624 6.898 1 92.25 173 LEU A C 1
ATOM 1386 O O . LEU A 1 173 ? -15.43 1.298 6.246 1 92.25 173 LEU A O 1
ATOM 1390 N N . THR A 1 174 ? -17.188 0.746 7.445 1 89.5 174 THR A N 1
ATOM 1391 C CA . THR A 1 174 ? -16.984 -0.69 7.301 1 89.5 174 THR A CA 1
ATOM 1392 C C . THR A 1 174 ? -17.094 -1.107 5.836 1 89.5 174 THR A C 1
ATOM 1394 O O . THR A 1 174 ? -16.328 -1.944 5.359 1 89.5 174 THR A O 1
ATOM 1397 N N . ILE A 1 175 ? -17.969 -0.544 5.113 1 88.88 175 ILE A N 1
ATOM 1398 C CA . ILE A 1 175 ? -18.172 -0.846 3.703 1 88.88 175 ILE A CA 1
ATOM 1399 C C . ILE A 1 175 ? -16.938 -0.433 2.902 1 88.88 175 ILE A C 1
ATOM 1401 O O . ILE A 1 175 ? -16.5 -1.15 1.997 1 88.88 175 ILE A O 1
ATOM 1405 N N . ILE A 1 176 ? -16.328 0.646 3.213 1 89.31 176 ILE A N 1
ATOM 1406 C CA . ILE A 1 176 ? -15.227 1.237 2.455 1 89.31 176 ILE A CA 1
ATOM 1407 C C . ILE A 1 176 ? -13.914 0.563 2.842 1 89.31 176 ILE A C 1
ATOM 1409 O O . ILE A 1 176 ? -13.102 0.23 1.975 1 89.31 176 ILE A O 1
ATOM 1413 N N . PHE A 1 177 ? -13.766 0.275 4.086 1 85.31 177 PHE A N 1
ATOM 1414 C CA . PHE A 1 177 ? -12.414 -0.035 4.551 1 85.31 177 PHE A CA 1
ATOM 1415 C C . PHE A 1 177 ? -12.281 -1.518 4.879 1 85.31 177 PHE A C 1
ATOM 1417 O O . PHE A 1 177 ? -11.172 -2.051 4.934 1 85.31 177 PHE A O 1
ATOM 1424 N N . GLU A 1 178 ? -13.328 -2.234 5.059 1 74.25 178 GLU A N 1
ATOM 1425 C CA . GLU A 1 178 ? -13.188 -3.568 5.633 1 74.25 178 GLU A CA 1
ATOM 1426 C C . GLU A 1 178 ? -13.555 -4.648 4.617 1 74.25 178 GLU A C 1
ATOM 1428 O O . GLU A 1 178 ? -13.203 -5.816 4.793 1 74.25 178 GLU A O 1
ATOM 1433 N N . ASN A 1 179 ? -14.172 -4.199 3.545 1 69.81 179 ASN A N 1
ATOM 1434 C CA . ASN A 1 179 ? -14.648 -5.219 2.619 1 69.81 179 ASN A CA 1
ATOM 1435 C C . ASN A 1 179 ? -14.156 -4.961 1.198 1 69.81 179 ASN A C 1
ATOM 1437 O O . ASN A 1 179 ? -13.883 -3.82 0.83 1 69.81 179 ASN A O 1
ATOM 1441 N N . PHE A 1 180 ? -13.758 -6.055 0.528 1 73.5 180 PHE A N 1
ATOM 1442 C CA . PHE A 1 180 ? -13.5 -5.996 -0.905 1 73.5 180 PHE A CA 1
ATOM 1443 C C . PHE A 1 180 ? -14.594 -6.715 -1.685 1 73.5 180 PHE A C 1
ATOM 1445 O O . PHE A 1 180 ? -14.797 -7.918 -1.519 1 73.5 180 PHE A O 1
ATOM 1452 N N . TYR A 1 181 ? -15.289 -5.953 -2.439 1 76.88 181 TYR A N 1
ATOM 1453 C CA . TYR A 1 181 ? -16.406 -6.535 -3.172 1 76.88 181 TYR A CA 1
ATOM 1454 C C . TYR A 1 181 ? -16.047 -6.719 -4.645 1 76.88 181 TYR A C 1
ATOM 1456 O O . TYR A 1 181 ? -15.391 -5.867 -5.242 1 76.88 181 TYR A O 1
ATOM 1464 N N . TYR A 1 182 ? -16.297 -7.977 -5.078 1 84.56 182 TYR A N 1
ATOM 1465 C CA . TYR A 1 182 ? -16.125 -8.32 -6.484 1 84.56 182 TYR A CA 1
ATOM 1466 C C . TYR A 1 182 ? -17.469 -8.328 -7.211 1 84.56 182 TYR A C 1
ATOM 1468 O O . TYR A 1 182 ? -18.531 -8.438 -6.582 1 84.56 182 TYR A O 1
ATOM 1476 N N . HIS A 1 183 ? -17.375 -8.188 -8.562 1 85.44 183 HIS A N 1
ATOM 1477 C CA . HIS A 1 183 ? -18.562 -8.391 -9.391 1 85.44 183 HIS A CA 1
ATOM 1478 C C . HIS A 1 183 ? -19.078 -9.812 -9.266 1 85.44 183 HIS A C 1
ATOM 1480 O O . HIS A 1 183 ? -20.297 -10.023 -9.172 1 85.44 183 HIS A O 1
ATOM 1486 N N . SER A 1 184 ? -18.219 -10.75 -9.219 1 86.44 184 SER A N 1
ATOM 1487 C CA . SER A 1 184 ? -18.5 -12.172 -9.07 1 86.44 184 SER A CA 1
ATOM 1488 C C . SER A 1 184 ? -18.172 -12.664 -7.668 1 86.44 184 SER A C 1
ATOM 1490 O O . SER A 1 184 ? -17.469 -13.672 -7.508 1 86.44 184 SER A O 1
ATOM 1492 N N . LYS A 1 185 ? -18.75 -12.008 -6.695 1 84.81 185 LYS A N 1
ATOM 1493 C CA . LYS A 1 185 ? -18.359 -12.273 -5.312 1 84.81 185 LYS A CA 1
ATOM 1494 C C . LYS A 1 185 ? -18.609 -13.727 -4.941 1 84.81 185 LYS A C 1
ATOM 1496 O O . LYS A 1 185 ? -17.75 -14.375 -4.348 1 84.81 185 LYS A O 1
ATOM 1501 N N . ILE A 1 186 ? -19.75 -14.25 -5.246 1 86.88 186 ILE A N 1
ATOM 1502 C CA . ILE A 1 186 ? -20.125 -15.609 -4.895 1 86.88 186 ILE A CA 1
ATOM 1503 C C . ILE A 1 186 ? -19.141 -16.594 -5.516 1 86.88 186 ILE A C 1
ATOM 1505 O O . ILE A 1 186 ? -18.641 -17.5 -4.836 1 86.88 186 ILE A O 1
ATOM 1509 N N . GLU A 1 187 ? -18.875 -16.359 -6.805 1 91 187 GLU A N 1
ATOM 1510 C CA . GLU A 1 187 ? -17.969 -17.25 -7.52 1 91 187 GLU A CA 1
ATOM 1511 C C . GLU A 1 187 ? -16.547 -17.172 -6.949 1 91 187 GLU A C 1
ATOM 1513 O O . GLU A 1 187 ? -15.883 -18.203 -6.789 1 91 187 GLU A O 1
ATOM 1518 N N . VAL A 1 188 ? -16.109 -15.977 -6.688 1 90.5 188 VAL A N 1
ATOM 1519 C CA . VAL A 1 188 ? -14.773 -15.789 -6.121 1 90.5 188 VAL A CA 1
ATOM 1520 C C . VAL A 1 188 ? -14.68 -16.5 -4.773 1 90.5 188 VAL A C 1
ATOM 1522 O O . VAL A 1 188 ? -13.695 -17.188 -4.496 1 90.5 188 VAL A O 1
ATOM 1525 N N . ASP A 1 189 ? -15.703 -16.359 -3.939 1 86.19 189 ASP A N 1
ATOM 1526 C CA . ASP A 1 189 ? -15.734 -17.016 -2.635 1 86.19 189 ASP 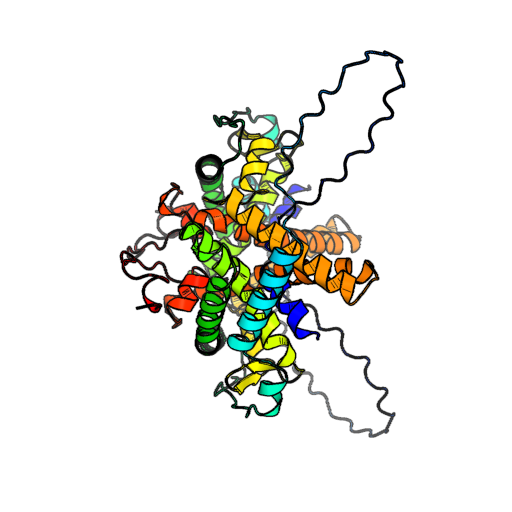A CA 1
ATOM 1527 C C . ASP A 1 189 ? -15.695 -18.547 -2.783 1 86.19 189 ASP A C 1
ATOM 1529 O O . ASP A 1 189 ? -15.031 -19.234 -2.01 1 86.19 189 ASP A O 1
ATOM 1533 N N . ARG A 1 190 ? -16.406 -18.984 -3.723 1 90.31 190 ARG A N 1
ATOM 1534 C CA . ARG A 1 190 ? -16.438 -20.422 -3.975 1 90.31 190 ARG A CA 1
ATOM 1535 C C . ARG A 1 190 ? -15.055 -20.938 -4.352 1 90.31 190 ARG A C 1
ATOM 1537 O O . ARG A 1 190 ? -14.617 -21.984 -3.848 1 90.31 190 ARG A O 1
ATOM 1544 N N . ILE A 1 191 ? -14.391 -20.266 -5.289 1 90.38 191 ILE A N 1
ATOM 1545 C CA . ILE A 1 191 ? -13.047 -20.656 -5.703 1 90.38 191 ILE A CA 1
ATOM 1546 C C . ILE A 1 191 ? -12.117 -20.656 -4.492 1 90.38 191 ILE A C 1
ATOM 1548 O O . ILE A 1 191 ? -11.352 -21.594 -4.293 1 90.38 191 ILE A O 1
ATOM 1552 N N . GLN A 1 192 ? -12.211 -19.656 -3.689 1 87.38 192 GLN A N 1
ATOM 1553 C CA . GLN A 1 192 ? -11.383 -19.531 -2.494 1 87.38 192 GLN A CA 1
ATOM 1554 C C . GLN A 1 192 ? -11.641 -20.688 -1.528 1 87.38 192 GLN A C 1
ATOM 1556 O O . GLN A 1 192 ? -10.703 -21.297 -1.007 1 87.38 192 GLN A O 1
ATOM 1561 N N . ASP A 1 193 ? -12.891 -20.969 -1.307 1 87.88 193 ASP A N 1
ATOM 1562 C CA . ASP A 1 193 ? -13.25 -22.062 -0.402 1 87.88 193 ASP A CA 1
ATOM 1563 C C . ASP A 1 193 ? -12.695 -23.391 -0.896 1 87.88 193 ASP A C 1
ATOM 1565 O O . ASP A 1 193 ? -12.219 -24.203 -0.1 1 87.88 193 ASP A O 1
ATOM 1569 N N . MET A 1 194 ? -12.812 -23.578 -2.154 1 90.31 194 MET A N 1
ATOM 1570 C CA . MET A 1 194 ? -12.297 -24.812 -2.756 1 90.31 194 MET A CA 1
ATOM 1571 C C . MET A 1 194 ? -10.789 -24.922 -2.568 1 90.31 194 MET A C 1
ATOM 1573 O O . MET A 1 194 ? -10.273 -25.984 -2.227 1 90.31 194 MET A O 1
ATOM 1577 N N . LEU A 1 195 ? -10.078 -23.844 -2.744 1 90.31 195 LEU A N 1
ATOM 1578 C CA . LEU A 1 195 ? -8.625 -23.828 -2.611 1 90.31 195 LEU A CA 1
ATOM 1579 C C . LEU A 1 195 ? -8.203 -24.062 -1.164 1 90.31 195 LEU A C 1
ATOM 1581 O O . LEU A 1 195 ? -7.25 -24.797 -0.899 1 90.31 195 LEU A O 1
ATOM 1585 N N . VAL A 1 196 ? -8.938 -23.422 -0.275 1 87.94 196 VAL A N 1
ATOM 1586 C CA . VAL A 1 196 ? -8.641 -23.594 1.144 1 87.94 196 VAL A CA 1
ATOM 1587 C C . VAL A 1 196 ? -8.891 -25.047 1.549 1 87.94 196 VAL A C 1
ATOM 1589 O O . VAL A 1 196 ? -8.078 -25.656 2.264 1 87.94 196 VAL A O 1
ATOM 1592 N N . SER A 1 197 ? -9.969 -25.609 1.107 1 89.75 197 SER A N 1
ATOM 1593 C CA . SER A 1 197 ? -10.289 -27 1.394 1 89.75 197 SER A CA 1
ATOM 1594 C C . SER A 1 197 ? -9.219 -27.938 0.826 1 89.75 197 SER A C 1
ATOM 1596 O O . SER A 1 197 ? -8.82 -28.906 1.481 1 89.75 197 SER A O 1
ATOM 1598 N N . ALA A 1 198 ? -8.852 -27.656 -0.377 1 90.56 198 ALA A N 1
ATOM 1599 C CA . ALA A 1 198 ? -7.801 -28.453 -1.013 1 90.56 198 ALA A CA 1
ATOM 1600 C C . ALA A 1 198 ? -6.508 -28.391 -0.204 1 90.56 198 ALA A C 1
ATOM 1602 O O . ALA A 1 198 ? -5.867 -29.422 0.025 1 90.56 198 ALA A O 1
ATOM 1603 N N . LEU A 1 199 ? -6.137 -27.234 0.26 1 88.06 199 LEU A N 1
ATOM 1604 C CA . LEU A 1 199 ? -4.93 -27.062 1.06 1 88.06 199 LEU A CA 1
ATOM 1605 C C . LEU A 1 199 ? -5.031 -27.812 2.377 1 88.06 199 LEU A C 1
ATOM 1607 O O . LEU A 1 199 ? -4.09 -28.516 2.771 1 88.06 199 LEU A O 1
ATOM 1611 N N . LYS A 1 200 ? -6.164 -27.719 2.959 1 86.62 200 LYS A N 1
ATOM 1612 C CA . LYS A 1 200 ? -6.379 -28.406 4.227 1 86.62 200 LYS A CA 1
ATOM 1613 C C . LYS A 1 200 ? -6.285 -29.922 4.047 1 86.62 200 LYS A C 1
ATOM 1615 O O . LYS A 1 200 ? -5.656 -30.609 4.855 1 86.62 200 LYS A O 1
ATOM 1620 N N . MET A 1 201 ? -6.902 -30.375 3.047 1 88.94 201 MET A N 1
ATOM 1621 C CA . MET A 1 201 ? -6.891 -31.797 2.771 1 88.94 201 MET A CA 1
ATOM 1622 C C . MET A 1 201 ? -5.469 -32.312 2.539 1 88.94 201 MET A C 1
ATOM 1624 O O . MET A 1 201 ? -5.047 -33.281 3.131 1 88.94 201 MET A O 1
ATOM 1628 N N . LYS A 1 202 ? -4.73 -31.609 1.73 1 88.12 202 LYS A N 1
ATOM 1629 C CA . LYS A 1 202 ? -3.365 -32 1.406 1 88.12 202 LYS A CA 1
ATOM 1630 C C . LYS A 1 202 ? -2.465 -31.953 2.637 1 88.12 202 LYS A C 1
ATOM 1632 O O . LYS A 1 202 ? -1.639 -32.844 2.855 1 88.12 202 LYS A O 1
ATOM 1637 N N . LEU A 1 203 ? -2.645 -30.922 3.486 1 87.19 203 LEU A N 1
ATOM 1638 C CA . LEU A 1 203 ? -1.84 -30.781 4.695 1 87.19 203 LEU A CA 1
ATOM 1639 C C . LEU A 1 203 ? -2.182 -31.875 5.711 1 87.19 203 LEU A C 1
ATOM 1641 O O . LEU A 1 203 ? -1.296 -32.375 6.395 1 87.19 203 LEU A O 1
ATOM 1645 N N . SER A 1 204 ? -3.475 -32.125 5.754 1 86.44 204 SER A N 1
ATOM 1646 C CA . SER A 1 204 ? -3.906 -33.156 6.703 1 86.44 204 SER A CA 1
ATOM 1647 C C . SER A 1 204 ? -3.344 -34.531 6.336 1 86.44 204 SER A C 1
ATOM 1649 O O . SER A 1 204 ? -3.086 -35.344 7.215 1 86.44 204 SER A O 1
ATOM 1651 N N . GLU A 1 205 ? -3.221 -34.75 5.102 1 86.88 205 GLU A N 1
ATOM 1652 C CA . GLU A 1 205 ? -2.67 -36 4.625 1 86.88 205 GLU A CA 1
ATOM 1653 C C . GLU A 1 205 ? -1.178 -36.125 4.926 1 86.88 205 GLU A C 1
ATOM 1655 O O . GLU A 1 205 ? -0.689 -37.188 5.328 1 86.88 205 GLU A O 1
ATOM 1660 N N . GLU A 1 206 ? -0.495 -35.031 4.82 1 87.25 206 GLU A N 1
ATOM 1661 C CA . GLU A 1 206 ? 0.962 -35.062 4.914 1 87.25 206 GLU A CA 1
ATOM 1662 C C . GLU A 1 206 ? 1.429 -34.688 6.316 1 87.25 206 GLU A C 1
ATOM 1664 O O . GLU A 1 206 ? 2.459 -35.156 6.785 1 87.25 206 GLU A O 1
ATOM 1669 N N . PHE A 1 207 ? 0.781 -33.781 6.848 1 85.62 207 PHE A N 1
ATOM 1670 C CA . PHE A 1 207 ? 1.116 -33.281 8.18 1 85.62 207 PHE A CA 1
ATOM 1671 C C . PHE A 1 207 ? -0.118 -33.25 9.07 1 85.62 207 PHE A C 1
ATOM 1673 O O . PHE A 1 207 ? -0.797 -32.219 9.164 1 85.62 207 PHE A O 1
ATOM 1680 N N . PRO A 1 208 ? -0.258 -34.281 9.773 1 78.88 208 PRO A N 1
ATOM 1681 C CA . PRO A 1 208 ? -1.485 -34.375 10.57 1 78.88 208 PRO A CA 1
ATOM 1682 C C . PRO A 1 208 ? -1.56 -33.312 11.672 1 78.88 208 PRO A C 1
ATOM 1684 O O . PRO A 1 208 ? -2.648 -33 12.156 1 78.88 208 PRO A O 1
ATOM 1687 N N . ASP A 1 209 ? -0.501 -32.75 11.953 1 81.94 209 ASP A N 1
ATOM 1688 C CA . ASP A 1 209 ? -0.494 -31.734 12.992 1 81.94 209 ASP A CA 1
ATOM 1689 C C . ASP A 1 209 ? -1.102 -30.422 12.477 1 81.94 209 ASP A C 1
ATOM 1691 O O . ASP A 1 209 ? -0.645 -29.875 11.469 1 81.94 209 ASP A O 1
ATOM 1695 N N . SER A 1 210 ? -2.148 -30.031 13.117 1 80.06 210 SER A N 1
ATOM 1696 C CA . SER A 1 210 ? -2.873 -28.812 12.766 1 80.06 210 SER A CA 1
ATOM 1697 C C . SER A 1 210 ? -1.979 -27.578 12.867 1 80.06 210 SER A C 1
ATOM 1699 O O . SER A 1 210 ? -2.242 -26.562 12.227 1 80.06 210 SER A O 1
ATOM 1701 N N . VAL A 1 211 ? -0.942 -27.719 13.555 1 87.88 211 VAL A N 1
ATOM 1702 C CA . VAL A 1 211 ? -0.045 -26.578 13.773 1 87.88 211 VAL A CA 1
ATOM 1703 C C . VAL A 1 211 ? 0.56 -26.141 12.445 1 87.88 211 VAL A C 1
ATOM 1705 O O . VAL A 1 211 ? 0.812 -24.938 12.242 1 87.88 211 VAL A O 1
ATOM 1708 N N . VAL A 1 212 ? 0.676 -27.062 11.562 1 87.5 212 VAL A N 1
ATOM 1709 C CA . VAL A 1 212 ? 1.316 -26.766 10.281 1 87.5 212 VAL A CA 1
ATOM 1710 C C . VAL A 1 212 ? 0.413 -25.859 9.453 1 87.5 212 VAL A C 1
ATOM 1712 O O . VAL A 1 212 ? 0.891 -24.922 8.797 1 87.5 212 VAL A O 1
ATOM 1715 N N . TYR A 1 213 ? -0.864 -26.062 9.516 1 86.19 213 TYR A N 1
ATOM 1716 C CA . TYR A 1 213 ? -1.812 -25.219 8.797 1 86.19 213 TYR A CA 1
ATOM 1717 C C . TYR A 1 213 ? -1.767 -23.781 9.32 1 86.19 213 TYR A C 1
ATOM 1719 O O . TYR A 1 213 ? -1.729 -22.828 8.539 1 86.19 213 TYR A O 1
ATOM 1727 N N . ASP A 1 214 ? -1.751 -23.703 10.578 1 86.62 214 ASP A N 1
ATOM 1728 C CA . ASP A 1 214 ? -1.718 -22.375 11.188 1 86.62 214 ASP A CA 1
ATOM 1729 C C . ASP A 1 214 ? -0.437 -21.641 10.82 1 86.62 214 ASP A C 1
ATOM 1731 O O . ASP A 1 214 ? -0.465 -20.422 10.57 1 86.62 214 ASP A O 1
ATOM 1735 N N . LEU A 1 215 ? 0.585 -22.344 10.805 1 88.25 215 LEU A N 1
ATOM 1736 C CA . LEU A 1 215 ? 1.864 -21.75 10.43 1 88.25 215 LEU A CA 1
ATOM 1737 C C . LEU A 1 215 ? 1.839 -21.281 8.977 1 88.25 215 LEU A C 1
ATOM 1739 O O . LEU A 1 215 ? 2.309 -20.188 8.664 1 88.25 215 LEU A O 1
ATOM 1743 N N . LEU A 1 216 ? 1.254 -22.016 8.156 1 87 216 LEU A N 1
ATOM 1744 C CA . LEU A 1 216 ? 1.162 -21.672 6.738 1 87 216 LEU A CA 1
ATOM 1745 C C . LEU A 1 216 ? 0.292 -20.438 6.539 1 87 216 LEU A C 1
ATOM 1747 O O . LEU A 1 216 ? 0.645 -19.547 5.766 1 87 216 LEU A O 1
ATOM 1751 N N . MET A 1 217 ? -0.76 -20.375 7.254 1 86.56 217 MET A N 1
ATOM 1752 C CA . MET A 1 217 ? -1.655 -19.234 7.156 1 86.56 217 MET A CA 1
ATOM 1753 C C . MET A 1 217 ? -0.957 -17.953 7.625 1 86.56 217 MET A C 1
ATOM 1755 O O . MET A 1 217 ? -1.156 -16.891 7.043 1 86.56 217 MET A O 1
ATOM 1759 N N . SER A 1 218 ? -0.169 -18.141 8.625 1 87.94 218 SER A N 1
ATOM 1760 C CA . SER A 1 218 ? 0.606 -17 9.109 1 87.94 218 SER A CA 1
ATOM 1761 C C . SER A 1 218 ? 1.593 -16.516 8.055 1 87.94 218 SER A C 1
ATOM 1763 O O . SER A 1 218 ? 1.757 -15.305 7.863 1 87.94 218 SER A O 1
ATOM 1765 N N . LYS A 1 219 ? 2.23 -17.391 7.391 1 88.88 219 LYS A N 1
ATOM 1766 C CA . LYS A 1 219 ? 3.174 -17.031 6.336 1 88.88 219 LYS A CA 1
ATOM 1767 C C . LYS A 1 219 ? 2.465 -16.344 5.172 1 88.88 219 LYS A C 1
ATOM 1769 O O . LYS A 1 219 ? 2.998 -15.398 4.586 1 88.88 219 LYS A O 1
ATOM 1774 N N . ILE A 1 220 ? 1.28 -16.781 4.863 1 86.38 220 ILE A N 1
ATOM 1775 C CA . ILE A 1 220 ? 0.486 -16.172 3.801 1 86.38 220 ILE A CA 1
ATOM 1776 C C . ILE A 1 220 ? 0.149 -14.727 4.172 1 86.38 220 ILE A C 1
ATOM 1778 O O . ILE A 1 220 ? 0.23 -13.828 3.33 1 86.38 220 ILE A O 1
ATOM 1782 N N . SER A 1 221 ? -0.199 -14.516 5.434 1 85.44 221 SER A N 1
ATOM 1783 C CA . SER A 1 221 ? -0.477 -13.164 5.918 1 85.44 221 SER A CA 1
ATOM 1784 C C . SER A 1 221 ? 0.756 -12.273 5.809 1 85.44 221 SER A C 1
ATOM 1786 O O . SER A 1 221 ? 0.655 -11.109 5.414 1 85.44 221 SER A O 1
ATOM 1788 N N . TYR A 1 222 ? 1.883 -1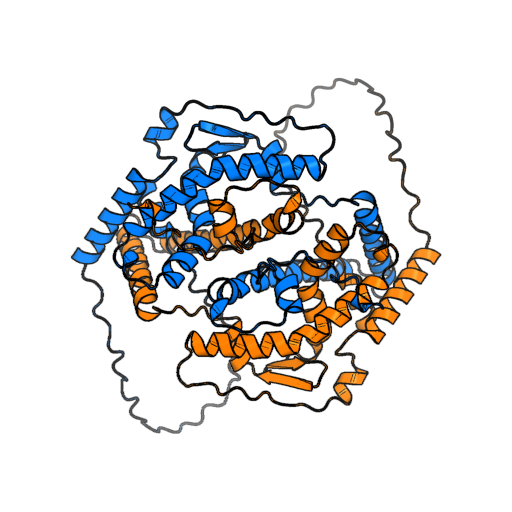2.82 6.137 1 86.69 222 TYR A N 1
ATOM 1789 C CA . TYR A 1 222 ? 3.139 -12.086 6.031 1 86.69 222 TYR A CA 1
ATOM 1790 C C . TYR A 1 222 ? 3.432 -11.719 4.582 1 86.69 222 TYR A C 1
ATOM 1792 O O . TYR A 1 222 ? 3.824 -10.586 4.293 1 86.69 222 TYR A O 1
ATOM 1800 N N . LEU A 1 223 ? 3.221 -12.602 3.664 1 88.19 223 LEU A N 1
ATOM 1801 C CA . LEU A 1 223 ? 3.436 -12.352 2.244 1 88.19 223 LEU A CA 1
ATOM 1802 C C . LEU A 1 223 ? 2.531 -11.227 1.749 1 88.19 223 LEU A C 1
ATOM 1804 O O . LEU A 1 223 ? 2.943 -10.406 0.92 1 88.19 223 LEU A O 1
ATOM 1808 N N . ARG A 1 224 ? 1.373 -11.203 2.289 1 86.19 224 ARG A N 1
ATOM 1809 C CA . ARG A 1 224 ? 0.442 -10.133 1.933 1 86.19 224 ARG A CA 1
ATOM 1810 C C . ARG A 1 224 ? 0.971 -8.773 2.377 1 86.19 224 ARG A C 1
ATOM 1812 O O . ARG A 1 224 ? 0.886 -7.797 1.632 1 86.19 224 ARG A O 1
ATOM 1819 N N . GLU A 1 225 ? 1.466 -8.742 3.541 1 85.38 225 GLU A N 1
ATOM 1820 C CA . GLU A 1 225 ? 2.053 -7.516 4.059 1 85.38 225 GLU A CA 1
ATOM 1821 C C . GLU A 1 225 ? 3.24 -7.07 3.211 1 85.38 225 GLU A C 1
ATOM 1823 O O . GLU A 1 225 ? 3.385 -5.883 2.91 1 85.38 225 GLU A O 1
ATOM 1828 N N . LEU A 1 226 ? 4.062 -8.008 2.842 1 87.56 226 LEU A N 1
ATOM 1829 C CA . LEU A 1 226 ? 5.211 -7.703 1.994 1 87.56 226 LEU A CA 1
ATOM 1830 C C . LEU A 1 226 ? 4.758 -7.141 0.651 1 87.56 226 LEU A C 1
ATOM 1832 O O . LEU A 1 226 ? 5.379 -6.215 0.122 1 87.56 226 LEU A O 1
ATOM 1836 N N . ALA A 1 227 ? 3.713 -7.715 0.17 1 89.88 227 ALA A N 1
ATOM 1837 C CA . ALA A 1 227 ? 3.18 -7.246 -1.107 1 89.88 227 ALA A CA 1
ATOM 1838 C C . ALA A 1 227 ? 2.697 -5.801 -1.004 1 89.88 227 ALA A C 1
ATOM 1840 O O . ALA A 1 227 ? 2.898 -5.004 -1.924 1 89.88 227 ALA A O 1
ATOM 1841 N N . THR A 1 228 ? 2.051 -5.473 0.072 1 87.06 228 THR A N 1
ATOM 1842 C CA . THR A 1 228 ? 1.588 -4.109 0.306 1 87.06 228 THR A CA 1
ATOM 1843 C C . THR A 1 228 ? 2.766 -3.141 0.364 1 87.06 228 THR A C 1
ATOM 1845 O O . THR A 1 228 ? 2.713 -2.055 -0.217 1 87.06 228 THR A O 1
ATOM 1848 N N . HIS A 1 229 ? 3.811 -3.535 0.994 1 86.06 229 HIS A N 1
ATOM 1849 C CA . HIS A 1 229 ? 5.012 -2.711 1.075 1 86.06 229 HIS A CA 1
ATOM 1850 C C . HIS A 1 229 ? 5.668 -2.555 -0.293 1 86.06 229 HIS A C 1
ATOM 1852 O O . HIS A 1 229 ? 6.086 -1.456 -0.665 1 86.06 229 HIS A O 1
ATOM 1858 N N . HIS A 1 230 ? 5.758 -3.656 -0.927 1 89.81 230 HIS A N 1
ATOM 1859 C CA . HIS A 1 230 ? 6.309 -3.621 -2.277 1 89.81 230 HIS A CA 1
ATOM 1860 C C . HIS A 1 230 ? 5.535 -2.652 -3.164 1 89.81 230 HIS A C 1
ATOM 1862 O O . HIS A 1 230 ? 6.129 -1.904 -3.941 1 89.81 230 HIS A O 1
ATOM 1868 N N . ASP A 1 231 ? 4.289 -2.713 -3.059 1 89.19 231 ASP A N 1
ATOM 1869 C CA . ASP A 1 231 ? 3.449 -1.803 -3.83 1 89.19 231 ASP A CA 1
ATOM 1870 C C . ASP A 1 231 ? 3.758 -0.347 -3.488 1 89.19 231 ASP A C 1
ATOM 1872 O O . ASP A 1 231 ? 3.85 0.5 -4.379 1 89.19 231 ASP A O 1
ATOM 1876 N N . LYS A 1 232 ? 3.93 -0.107 -2.275 1 85.88 232 LYS A N 1
ATOM 1877 C CA . LYS A 1 232 ? 4.219 1.249 -1.82 1 85.88 232 LYS A CA 1
ATOM 1878 C C . LYS A 1 232 ? 5.555 1.739 -2.367 1 85.88 232 LYS A C 1
ATOM 1880 O O . LYS A 1 232 ? 5.699 2.914 -2.711 1 85.88 232 LYS A O 1
ATOM 1885 N N . ILE A 1 233 ? 6.516 0.895 -2.457 1 87.94 233 ILE A N 1
ATOM 1886 C CA . ILE A 1 233 ? 7.844 1.258 -2.939 1 87.94 233 ILE A CA 1
ATOM 1887 C C . ILE A 1 233 ? 7.758 1.726 -4.391 1 87.94 233 ILE A C 1
ATOM 1889 O O . ILE A 1 233 ? 8.578 2.529 -4.84 1 87.94 233 ILE A O 1
ATOM 1893 N N . HIS A 1 234 ? 6.75 1.357 -5.117 1 91.5 234 HIS A N 1
ATOM 1894 C CA . HIS 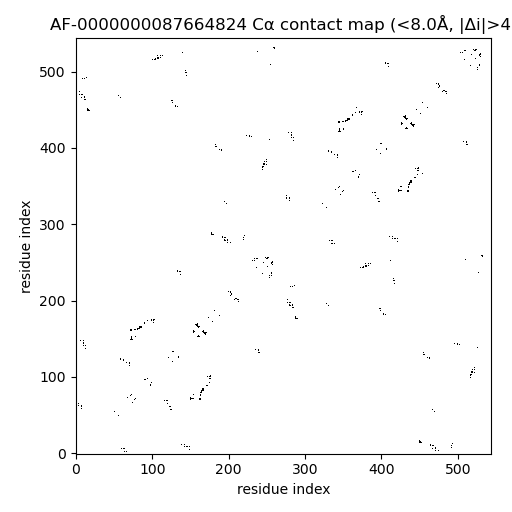A 1 234 ? 6.559 1.778 -6.5 1 91.5 234 HIS A CA 1
ATOM 1895 C C . HIS A 1 234 ? 6.246 3.268 -6.586 1 91.5 234 HIS A C 1
ATOM 1897 O O . HIS A 1 234 ? 6.258 3.848 -7.672 1 91.5 234 HIS A O 1
ATOM 1903 N N . ASP A 1 235 ? 6.051 3.861 -5.461 1 86.88 235 ASP A N 1
ATOM 1904 C CA . ASP A 1 235 ? 5.77 5.293 -5.465 1 86.88 235 ASP A CA 1
ATOM 1905 C C . ASP A 1 235 ? 6.895 6.074 -6.145 1 86.88 235 ASP A C 1
ATOM 1907 O O . ASP A 1 235 ? 6.645 7.094 -6.789 1 86.88 235 ASP A O 1
ATOM 1911 N N . VAL A 1 236 ? 8.117 5.613 -5.98 1 88.12 236 VAL A N 1
ATOM 1912 C CA . VAL A 1 236 ? 9.242 6.289 -6.617 1 88.12 236 VAL A CA 1
ATOM 1913 C C . VAL A 1 236 ? 9.039 6.328 -8.133 1 88.12 236 VAL A C 1
ATOM 1915 O O . VAL A 1 236 ? 9.391 7.312 -8.789 1 88.12 236 VAL A O 1
ATOM 1918 N N . LEU A 1 237 ? 8.469 5.289 -8.672 1 90.69 237 LEU A N 1
ATOM 1919 C CA . LEU A 1 237 ? 8.172 5.238 -10.094 1 90.69 237 LEU A CA 1
ATOM 1920 C C . LEU A 1 237 ? 6.984 6.133 -10.438 1 90.69 237 LEU A C 1
ATOM 1922 O O . LEU A 1 237 ? 7.012 6.863 -11.43 1 90.69 237 LEU A O 1
ATOM 1926 N N . ARG A 1 238 ? 5.988 6.047 -9.594 1 86.56 238 ARG A N 1
ATOM 1927 C CA . ARG A 1 238 ? 4.793 6.855 -9.812 1 86.56 238 ARG A CA 1
ATOM 1928 C C . ARG A 1 238 ? 5.129 8.344 -9.836 1 86.56 238 ARG A C 1
ATOM 1930 O O . ARG A 1 238 ? 4.543 9.102 -10.609 1 86.56 238 ARG A O 1
ATOM 1937 N N . TYR A 1 239 ? 6.125 8.695 -9.039 1 83.69 239 TYR A N 1
ATOM 1938 C CA . TYR A 1 239 ? 6.504 10.094 -8.922 1 83.69 239 TYR A CA 1
ATOM 1939 C C . TYR A 1 239 ? 7.453 10.5 -10.047 1 83.69 239 TYR A C 1
ATOM 1941 O O . TYR A 1 239 ? 7.684 11.688 -10.273 1 83.69 239 TYR A O 1
ATOM 1949 N N . ASN A 1 240 ? 7.988 9.586 -10.773 1 86.31 240 ASN A N 1
ATOM 1950 C CA . ASN A 1 240 ? 9 9.859 -11.781 1 86.31 240 ASN A CA 1
ATOM 1951 C C . ASN A 1 240 ? 8.719 9.117 -13.086 1 86.31 240 ASN A C 1
ATOM 1953 O O . ASN A 1 240 ? 9.641 8.633 -13.742 1 86.31 240 ASN A O 1
ATOM 1957 N N . LEU A 1 241 ? 7.508 9.031 -13.43 1 85.69 241 LEU A N 1
ATOM 1958 C CA . LEU A 1 241 ? 7.09 8.219 -14.562 1 85.69 241 LEU A CA 1
ATOM 1959 C C . LEU A 1 241 ? 7.746 8.703 -15.852 1 85.69 241 LEU A C 1
ATOM 1961 O O . LEU A 1 241 ? 8.078 7.895 -16.734 1 85.69 241 LEU A O 1
ATOM 1965 N N . ASP A 1 242 ? 7.945 9.938 -15.977 1 85.62 242 ASP A N 1
ATOM 1966 C CA . ASP A 1 242 ? 8.5 10.516 -17.203 1 85.62 242 ASP A CA 1
ATOM 1967 C C . ASP A 1 242 ? 9.992 10.203 -17.328 1 85.62 242 ASP A C 1
ATOM 1969 O O . ASP A 1 242 ? 10.562 10.336 -18.406 1 85.62 242 ASP A O 1
ATOM 1973 N N . SER A 1 243 ? 10.641 9.82 -16.297 1 88.31 243 SER A N 1
ATOM 1974 C CA . SER A 1 243 ? 12.086 9.648 -16.297 1 88.31 243 SER A CA 1
ATOM 1975 C C . SER A 1 243 ? 12.469 8.172 -16.328 1 88.31 243 SER A C 1
ATOM 1977 O O . SER A 1 243 ? 13.648 7.828 -16.188 1 88.31 243 SER A O 1
ATOM 1979 N N . VAL A 1 244 ? 11.438 7.32 -16.391 1 91.56 244 VAL A N 1
ATOM 1980 C CA . VAL A 1 244 ? 11.734 5.895 -16.297 1 91.56 244 VAL A CA 1
ATOM 1981 C C . VAL A 1 244 ? 10.953 5.133 -17.375 1 91.56 244 VAL A C 1
ATOM 1983 O O . VAL A 1 244 ? 9.781 5.426 -17.625 1 91.56 244 VAL A O 1
ATOM 1986 N N . LYS A 1 245 ? 11.648 4.227 -18.016 1 93.88 245 LYS A N 1
ATOM 1987 C CA . LYS A 1 245 ? 10.984 3.352 -18.969 1 93.88 245 LYS A CA 1
ATOM 1988 C C . LYS A 1 245 ? 10.547 2.049 -18.312 1 93.88 245 LYS A C 1
ATOM 1990 O O . LYS A 1 245 ? 11.375 1.27 -17.844 1 93.88 245 LYS A O 1
ATOM 1995 N N . ILE A 1 246 ? 9.234 1.839 -18.297 1 94.88 246 ILE A N 1
ATOM 1996 C CA . ILE A 1 246 ? 8.664 0.658 -17.656 1 94.88 246 ILE A CA 1
ATOM 1997 C C . ILE A 1 246 ? 7.832 -0.126 -18.672 1 94.88 246 ILE A C 1
ATOM 1999 O O . ILE A 1 246 ? 7.027 0.454 -19.406 1 94.88 246 ILE A O 1
ATOM 2003 N N . PRO A 1 247 ? 8.039 -1.462 -18.719 1 95.19 247 PRO A N 1
ATOM 2004 C CA . PRO A 1 247 ? 7.199 -2.264 -19.609 1 95.19 247 PRO A CA 1
ATOM 2005 C C . PRO A 1 247 ? 5.707 -2.051 -19.359 1 95.19 247 PRO A C 1
ATOM 2007 O O . PRO A 1 247 ? 5.281 -1.9 -18.219 1 95.19 247 PRO A O 1
ATOM 2010 N N . ALA A 1 248 ? 4.922 -2.094 -20.438 1 93.12 248 ALA A N 1
ATOM 2011 C CA . ALA A 1 248 ? 3.492 -1.8 -20.406 1 93.12 248 ALA A CA 1
ATOM 2012 C C . ALA A 1 248 ? 2.768 -2.74 -19.438 1 93.12 248 ALA A C 1
ATOM 2014 O O . ALA A 1 248 ? 1.95 -2.301 -18.625 1 93.12 248 ALA A O 1
ATOM 2015 N N . LEU A 1 249 ? 3.107 -3.934 -19.547 1 93.88 249 LEU A N 1
ATOM 2016 C CA . LEU A 1 249 ? 2.43 -4.934 -18.734 1 93.88 249 LEU A CA 1
ATOM 2017 C C . LEU A 1 249 ? 2.721 -4.711 -17.25 1 93.88 249 LEU A C 1
ATOM 2019 O O . LEU A 1 249 ? 1.819 -4.805 -16.406 1 93.88 249 LEU A O 1
ATOM 2023 N N . TYR A 1 250 ? 3.967 -4.367 -16.938 1 95.31 250 TYR A N 1
ATOM 2024 C CA . TYR A 1 250 ? 4.328 -4.086 -15.555 1 95.31 250 TYR A CA 1
ATOM 2025 C C . TYR A 1 250 ? 3.594 -2.857 -15.039 1 95.31 250 TYR A C 1
ATOM 2027 O O . TYR A 1 250 ? 3.102 -2.85 -13.906 1 95.31 250 TYR A O 1
ATOM 2035 N N . SER A 1 251 ? 3.5 -1.892 -15.875 1 92.94 251 SER A N 1
ATOM 2036 C CA . SER A 1 251 ? 2.801 -0.658 -15.531 1 92.94 251 SER A CA 1
ATOM 2037 C C . SER A 1 251 ? 1.326 -0.921 -15.242 1 92.94 251 SER A C 1
ATOM 2039 O O . SER A 1 251 ? 0.739 -0.294 -14.359 1 92.94 251 SER A O 1
ATOM 2041 N N . GLU A 1 252 ? 0.79 -1.834 -15.914 1 88.94 252 GLU A N 1
ATOM 2042 C CA . GLU A 1 252 ? -0.615 -2.184 -15.719 1 88.94 252 GLU A CA 1
ATOM 2043 C C . GLU A 1 252 ? -0.83 -2.895 -14.391 1 88.94 252 GLU A C 1
ATOM 2045 O O . GLU A 1 252 ? -1.788 -2.604 -13.672 1 88.94 252 GLU A O 1
ATOM 2050 N N . ILE A 1 253 ? 0.053 -3.756 -14.078 1 91.44 253 ILE A N 1
ATOM 2051 C CA . ILE A 1 253 ? -0.077 -4.562 -12.867 1 91.44 253 ILE A CA 1
ATOM 2052 C C . ILE A 1 253 ? -0.027 -3.662 -11.641 1 91.44 253 ILE A C 1
ATOM 2054 O O . ILE A 1 253 ? -0.778 -3.867 -10.68 1 91.44 253 ILE A O 1
ATOM 2058 N N . TYR A 1 254 ? 0.803 -2.646 -11.703 1 91 254 TYR A N 1
ATOM 2059 C CA . TYR A 1 254 ? 1.023 -1.844 -10.5 1 91 254 TYR A CA 1
ATOM 2060 C C . TYR A 1 254 ? 0.442 -0.445 -10.672 1 91 254 TYR A C 1
ATOM 2062 O O . TYR A 1 254 ? 0.748 0.458 -9.891 1 91 254 TYR A O 1
ATOM 2070 N N . TYR A 1 255 ? -0.357 -0.303 -11.688 1 85.62 255 TYR A N 1
ATOM 2071 C CA . TYR A 1 255 ? -1.093 0.934 -11.922 1 85.62 255 TYR A CA 1
ATOM 2072 C C . TYR A 1 255 ? -0.148 2.129 -11.977 1 85.62 255 TYR A C 1
ATOM 2074 O O . TYR A 1 255 ? -0.368 3.137 -11.305 1 85.62 255 TYR A O 1
ATOM 2082 N N . LEU A 1 256 ? 0.947 1.992 -12.805 1 86 256 LEU A N 1
ATOM 2083 C CA . LEU A 1 256 ? 1.934 3.062 -12.898 1 86 256 LEU A CA 1
ATOM 2084 C C . LEU A 1 256 ? 1.541 4.074 -13.969 1 86 256 LEU A C 1
ATOM 2086 O O . LEU A 1 256 ? 1.784 5.273 -13.82 1 86 256 LEU A O 1
ATOM 2090 N N . GLU A 1 257 ? 1.298 3.559 -15.398 1 70.12 257 GLU A N 1
ATOM 2091 C CA . GLU A 1 257 ? 1.006 4.48 -16.484 1 70.12 257 GLU A CA 1
ATOM 2092 C C . GLU A 1 257 ? -0.497 4.602 -16.719 1 70.12 257 GLU A C 1
ATOM 2094 O O . GLU A 1 257 ? -1.246 3.654 -16.484 1 70.12 257 GLU A O 1
ATOM 2099 N N . GLN A 1 258 ? -1.146 5.793 -16.797 1 52.59 258 GLN A N 1
ATOM 2100 C CA . GLN A 1 258 ? -2.5 6.039 -17.281 1 52.59 258 GLN A CA 1
ATOM 2101 C C . GLN A 1 258 ? -2.635 5.668 -18.75 1 52.59 258 GLN A C 1
ATOM 2103 O O . GLN A 1 258 ? -1.922 6.211 -19.609 1 52.59 258 GLN A O 1
ATOM 2108 N N . SER A 1 259 ? -2.748 4.461 -19.203 1 44.12 259 SER A N 1
ATOM 2109 C CA . SER A 1 259 ? -2.982 4.281 -20.641 1 44.12 259 SER A CA 1
ATOM 2110 C C . SER A 1 259 ? -4.117 5.176 -21.125 1 44.12 259 SER A C 1
ATOM 2112 O O . SER A 1 259 ? -5.23 5.125 -20.594 1 44.12 259 SER A O 1
ATOM 2114 N N . CYS A 1 260 ? -3.926 6.418 -21.5 1 38.88 260 CYS A N 1
ATOM 2115 C CA . CYS A 1 260 ? -4.961 7.156 -22.203 1 38.88 260 CYS A CA 1
ATOM 2116 C C . CYS A 1 260 ? -5.621 6.281 -23.266 1 38.88 260 CYS A C 1
ATOM 2118 O O . CYS A 1 260 ? -6.516 6.734 -23.984 1 38.88 260 CYS A O 1
ATOM 2120 N N . GLU A 1 261 ? -4.98 5.441 -24.062 1 37.66 261 GLU A N 1
ATOM 2121 C CA . GLU A 1 261 ? -5.656 4.797 -25.188 1 37.66 261 GLU A CA 1
ATOM 2122 C C . GLU A 1 261 ? -6.719 3.816 -24.703 1 37.66 261 GLU A C 1
ATOM 2124 O O . GLU A 1 261 ? -6.562 3.189 -23.656 1 37.66 261 GLU A O 1
ATOM 2129 N N . PRO A 1 262 ? -7.945 3.939 -25.328 1 34 262 PRO A N 1
ATOM 2130 C CA . PRO A 1 262 ? -9.016 2.953 -25.141 1 34 262 PRO A CA 1
ATOM 2131 C C . PRO A 1 262 ? -8.492 1.518 -25.125 1 34 262 PRO A C 1
ATOM 2133 O O . PRO A 1 262 ? -7.699 1.135 -25.984 1 34 262 PRO A O 1
ATOM 2136 N N . HIS A 1 263 ? -8.164 0.976 -24.109 1 34.25 263 HIS A N 1
ATOM 2137 C CA . HIS A 1 263 ? -7.723 -0.413 -24.031 1 34.25 263 HIS A CA 1
ATOM 2138 C C . HIS A 1 263 ? -8.57 -1.309 -24.922 1 34.25 263 HIS A C 1
ATOM 2140 O O . HIS A 1 263 ? -9.672 -1.713 -24.547 1 34.25 263 HIS A O 1
ATOM 2146 N N . SER A 1 264 ? -8.625 -1.213 -26.172 1 31.81 264 SER A N 1
ATOM 2147 C CA . SER A 1 264 ? -9.164 -2.365 -26.891 1 31.81 264 SER A CA 1
ATOM 2148 C C . SER A 1 264 ? -8.57 -3.668 -26.359 1 31.81 264 SER A C 1
ATOM 2150 O O . SER A 1 264 ? -9.297 -4.613 -26.062 1 31.81 264 SER A O 1
ATOM 2152 N N . GLY A 1 265 ? -7.324 -4.238 -26.938 1 32.31 265 GLY A N 1
ATOM 2153 C CA . GLY A 1 265 ? -6.848 -5.609 -26.953 1 32.31 265 GLY A CA 1
ATOM 2154 C C . GLY A 1 265 ? -6.18 -6.023 -25.656 1 32.31 265 GLY A C 1
ATOM 2155 O O . GLY A 1 265 ? -4.953 -6.082 -25.578 1 32.31 265 GLY A O 1
ATOM 2156 N N . ARG A 1 266 ? -6.426 -5.816 -24.516 1 33.62 266 ARG A N 1
ATOM 2157 C CA . ARG A 1 266 ? -6.051 -5.922 -23.109 1 33.62 266 ARG A CA 1
ATOM 2158 C C . ARG A 1 266 ? -5.52 -7.316 -22.781 1 33.62 266 ARG A C 1
ATOM 2160 O O . ARG A 1 266 ? -5.582 -8.219 -23.625 1 33.62 266 ARG A O 1
ATOM 2167 N N . ILE A 1 267 ? -5.289 -7.855 -21.438 1 36.41 267 ILE A N 1
ATOM 2168 C CA . ILE A 1 267 ? -4.84 -9.195 -21.094 1 36.41 267 ILE A CA 1
ATOM 2169 C C . ILE A 1 267 ? -5.559 -10.227 -21.953 1 36.41 267 ILE A C 1
ATOM 2171 O O . ILE A 1 267 ? -5.266 -11.422 -21.891 1 36.41 267 ILE A O 1
ATOM 2175 N N . SER A 1 268 ? -6.613 -9.953 -22.719 1 33.28 268 SER A N 1
ATOM 2176 C CA . SER A 1 268 ? -7.352 -10.875 -23.578 1 33.28 268 SER A CA 1
ATOM 2177 C C . SER A 1 268 ? -6.527 -11.289 -24.781 1 33.28 268 SER A C 1
ATOM 2179 O O . SER A 1 268 ? -6.805 -12.305 -25.422 1 33.28 268 SER A O 1
ATOM 2181 N N . GLU A 1 269 ? -5.84 -10.367 -25.469 1 33.03 269 GLU A N 1
ATOM 2182 C CA . GLU A 1 269 ? -5.375 -10.797 -26.797 1 33.03 269 GLU A CA 1
ATOM 2183 C C . GLU A 1 269 ? -4.094 -11.617 -26.688 1 33.03 269 GLU A C 1
ATOM 2185 O O . GLU A 1 269 ? -3.496 -11.977 -27.703 1 33.03 269 GLU A O 1
ATOM 2190 N N . VAL A 1 270 ? -3.432 -11.766 -25.672 1 32.94 270 VAL A N 1
ATOM 2191 C CA . VAL A 1 270 ? -2.271 -12.648 -25.734 1 32.94 270 VAL A CA 1
ATOM 2192 C C . VAL A 1 270 ? -2.707 -14.047 -26.172 1 32.94 270 VAL A C 1
ATOM 2194 O O . VAL A 1 270 ? -1.871 -14.883 -26.516 1 32.94 270 VAL A O 1
ATOM 2197 N N . GLY A 1 271 ? -3.977 -14.531 -25.922 1 27.39 271 GLY A N 1
ATOM 2198 C CA . GLY A 1 271 ? -4.297 -15.859 -26.438 1 27.39 271 GLY A CA 1
ATOM 2199 C C . GLY A 1 271 ? -4.5 -15.891 -27.938 1 27.39 271 GLY A C 1
ATOM 2200 O O . GLY A 1 271 ? -4.828 -16.938 -28.5 1 27.39 271 GLY A O 1
ATOM 2201 N N . SER A 1 272 ? -4.672 -14.805 -28.719 1 24.02 272 SER A N 1
ATOM 2202 C CA . SER A 1 272 ? -4.797 -15.367 -30.062 1 24.02 272 SER A CA 1
ATOM 2203 C C . SER A 1 272 ? -3.436 -15.766 -30.625 1 24.02 272 SER A C 1
ATOM 2205 O O . SER A 1 272 ? -2.426 -15.117 -30.328 1 24.02 272 SER A O 1
ATOM 2207 N N . MET B 1 1 ? 7.977 -32.438 -2.65 1 35.12 1 MET B N 1
ATOM 2208 C CA . MET B 1 1 ? 6.793 -32.406 -1.797 1 35.12 1 MET B CA 1
ATOM 2209 C C . MET B 1 1 ? 6.434 -31 -1.39 1 35.12 1 MET B C 1
ATOM 2211 O O . MET B 1 1 ? 5.258 -30.625 -1.366 1 35.12 1 MET B O 1
ATOM 2215 N N . CYS B 1 2 ? 7.422 -30.141 -1.165 1 40 2 CYS B N 1
ATOM 2216 C CA . CYS B 1 2 ? 7.262 -28.766 -0.693 1 40 2 CYS B CA 1
ATOM 2217 C C . CYS B 1 2 ? 6.66 -27.891 -1.778 1 40 2 CYS B C 1
ATOM 2219 O O . CYS B 1 2 ? 5.934 -26.938 -1.479 1 40 2 CYS B O 1
ATOM 2221 N N . ASP B 1 3 ? 6.656 -28.5 -2.914 1 44.97 3 ASP B N 1
ATOM 2222 C CA . ASP B 1 3 ? 6.312 -27.672 -4.066 1 44.97 3 ASP B CA 1
ATOM 2223 C C . ASP B 1 3 ? 4.801 -27.609 -4.27 1 44.97 3 ASP B C 1
ATOM 2225 O O . ASP B 1 3 ? 4.258 -26.562 -4.621 1 44.97 3 ASP B O 1
ATOM 2229 N N . LYS B 1 4 ? 4.129 -28.797 -4.012 1 45.69 4 LYS B N 1
ATOM 2230 C CA . LYS B 1 4 ? 2.684 -28.797 -4.219 1 45.69 4 LYS B CA 1
ATOM 2231 C C . LYS B 1 4 ? 1.979 -27.875 -3.229 1 45.69 4 LYS B C 1
ATOM 2233 O O . LYS B 1 4 ? 0.947 -27.281 -3.551 1 45.69 4 LYS B O 1
ATOM 2238 N N . ARG B 1 5 ? 2.613 -27.703 -2.129 1 44.72 5 ARG B N 1
ATOM 2239 C CA . ARG B 1 5 ? 2.053 -26.938 -1.022 1 44.72 5 ARG B CA 1
ATOM 2240 C C . ARG B 1 5 ? 2.016 -25.438 -1.353 1 44.72 5 ARG B C 1
ATOM 2242 O O . ARG B 1 5 ? 1.019 -24.766 -1.088 1 44.72 5 ARG B O 1
ATOM 2249 N N . LEU B 1 6 ? 2.979 -25.094 -1.929 1 46.41 6 LEU B N 1
ATOM 2250 C CA . LEU B 1 6 ? 3.18 -23.672 -2.195 1 46.41 6 LEU B CA 1
ATOM 2251 C C . LEU B 1 6 ? 2.258 -23.203 -3.309 1 46.41 6 LEU B C 1
ATOM 2253 O O . LEU B 1 6 ? 1.743 -22.078 -3.256 1 46.41 6 LEU B O 1
ATOM 2257 N N . ALA B 1 7 ? 1.959 -24.109 -4.137 1 44.47 7 ALA B N 1
ATOM 2258 C CA . ALA B 1 7 ? 1.178 -23.734 -5.309 1 44.47 7 ALA B CA 1
ATOM 2259 C C . ALA B 1 7 ? -0.253 -23.359 -4.922 1 44.47 7 ALA B C 1
ATOM 2261 O O . ALA B 1 7 ? -0.829 -22.422 -5.469 1 44.47 7 ALA B O 1
ATOM 2262 N N . THR B 1 8 ? -0.842 -24.062 -4.012 1 42.69 8 THR B N 1
ATOM 2263 C CA . THR B 1 8 ? -2.223 -23.812 -3.605 1 42.69 8 THR B CA 1
ATOM 2264 C C . THR B 1 8 ? -2.326 -22.547 -2.766 1 42.69 8 THR B C 1
ATOM 2266 O O . THR B 1 8 ? -3.359 -21.875 -2.77 1 42.69 8 THR B O 1
ATOM 2269 N N . SER B 1 9 ? -1.286 -22.203 -2.164 1 42.91 9 SER B N 1
ATOM 2270 C CA . SER B 1 9 ? -1.278 -21.062 -1.251 1 42.91 9 SER B CA 1
ATOM 2271 C C . SER B 1 9 ? -1.196 -19.734 -2.012 1 42.91 9 SER B C 1
ATOM 2273 O O . SER B 1 9 ? -1.531 -18.688 -1.473 1 42.91 9 SER B O 1
ATOM 2275 N N . TYR B 1 10 ? -0.827 -19.875 -3.301 1 46.72 10 TYR B N 1
ATOM 2276 C CA . TYR B 1 10 ? -0.593 -18.688 -4.129 1 46.72 10 TYR B CA 1
ATOM 2277 C C . TYR B 1 10 ? -1.848 -17.828 -4.219 1 46.72 10 TYR B C 1
ATOM 2279 O O . TYR B 1 10 ? -1.762 -16.609 -4.352 1 46.72 10 TYR B O 1
ATOM 2287 N N . LEU B 1 11 ? -2.928 -18.531 -4.066 1 44.94 11 LEU B N 1
ATOM 2288 C CA . LEU B 1 11 ? -4.152 -17.906 -4.551 1 44.94 11 LEU B CA 1
ATOM 2289 C C . LEU B 1 11 ? -5.066 -17.531 -3.393 1 44.94 11 LEU B C 1
ATOM 2291 O O . LEU B 1 11 ? -6.188 -17.062 -3.605 1 44.94 11 LEU B O 1
ATOM 2295 N N . LEU B 1 12 ? -4.508 -17.734 -2.229 1 45.16 12 LEU B N 1
ATOM 2296 C CA . LEU B 1 12 ? -5.375 -17.406 -1.103 1 45.16 12 LEU B CA 1
ATOM 2297 C C . LEU B 1 12 ? -5.477 -15.898 -0.908 1 45.16 12 LEU B C 1
ATOM 2299 O O . LEU B 1 12 ? -4.457 -15.219 -0.758 1 45.16 12 LEU B O 1
ATOM 2303 N N . PHE B 1 13 ? -6.496 -15.414 -1.349 1 42.16 13 PHE B N 1
ATOM 2304 C CA . PHE B 1 13 ? -6.836 -14 -1.206 1 42.16 13 PHE B CA 1
ATOM 2305 C C . PHE B 1 13 ? -7.234 -13.68 0.23 1 42.16 13 PHE B C 1
ATOM 2307 O O . PHE B 1 13 ? -7.84 -14.508 0.91 1 42.16 13 PHE B O 1
ATOM 2314 N N . PRO B 1 14 ? -6.48 -12.82 0.874 1 40.69 14 PRO B N 1
ATOM 2315 C CA . PRO B 1 14 ? -6.938 -12.477 2.223 1 40.69 14 PRO B CA 1
ATOM 2316 C C . PRO B 1 14 ? -8.438 -12.188 2.281 1 40.69 14 PRO B C 1
ATOM 2318 O O . PRO B 1 14 ? -8.953 -11.43 1.457 1 40.69 14 PRO B O 1
ATOM 2321 N N . ALA B 1 15 ? -9.125 -13.078 2.611 1 37.41 15 ALA B N 1
ATOM 2322 C CA . ALA B 1 15 ? -10.32 -12.484 3.219 1 37.41 15 ALA B CA 1
ATOM 2323 C C . ALA B 1 15 ? -9.938 -11.422 4.246 1 37.41 15 ALA B C 1
ATOM 2325 O O . ALA B 1 15 ? -9.281 -11.727 5.25 1 37.41 15 ALA B O 1
ATOM 2326 N N . VAL B 1 16 ? -9.5 -10.32 3.822 1 32.5 16 VAL B N 1
ATOM 2327 C CA . VAL B 1 16 ? -9.242 -9.281 4.816 1 32.5 16 VAL B CA 1
ATOM 2328 C C . VAL B 1 16 ? -10.281 -9.367 5.93 1 32.5 16 VAL B C 1
ATOM 2330 O O . VAL B 1 16 ? -11.414 -8.906 5.77 1 32.5 16 VAL B O 1
ATOM 2333 N N . ARG B 1 17 ? -10.406 -10.391 6.613 1 31.33 17 ARG B N 1
ATOM 2334 C CA . ARG B 1 17 ? -11.18 -10.211 7.836 1 31.33 17 ARG B CA 1
ATOM 2335 C C . ARG B 1 17 ? -10.5 -9.219 8.773 1 31.33 17 ARG B C 1
ATOM 2337 O O . ARG B 1 17 ? -9.383 -9.445 9.227 1 31.33 17 ARG B O 1
ATOM 2344 N N . PHE B 1 18 ? -10.695 -7.93 8.664 1 29.64 18 PHE B N 1
ATOM 2345 C CA . PHE B 1 18 ? -10.297 -7.039 9.75 1 29.64 18 PHE B CA 1
ATOM 2346 C C . PHE B 1 18 ? -10.484 -7.715 11.102 1 29.64 18 PHE B C 1
ATOM 2348 O O . PHE B 1 18 ? -11.5 -8.375 11.336 1 29.64 18 PHE B O 1
ATOM 2355 N N . GLY B 1 19 ? -9.461 -8.102 11.695 1 30.05 19 GLY B N 1
ATOM 2356 C CA . GLY B 1 19 ? -9.523 -8.641 13.047 1 30.05 19 GLY B CA 1
ATOM 2357 C C . GLY B 1 19 ? -10.594 -7.988 13.898 1 30.05 19 GLY B C 1
ATOM 2358 O O . GLY B 1 19 ? -10.828 -6.777 13.805 1 30.05 19 GLY B O 1
ATOM 2359 N N . ARG B 1 20 ? -11.562 -8.727 14.43 1 28.42 20 ARG B N 1
ATOM 2360 C CA . ARG B 1 20 ? -12.594 -8.367 15.406 1 28.42 20 ARG B CA 1
ATOM 2361 C C .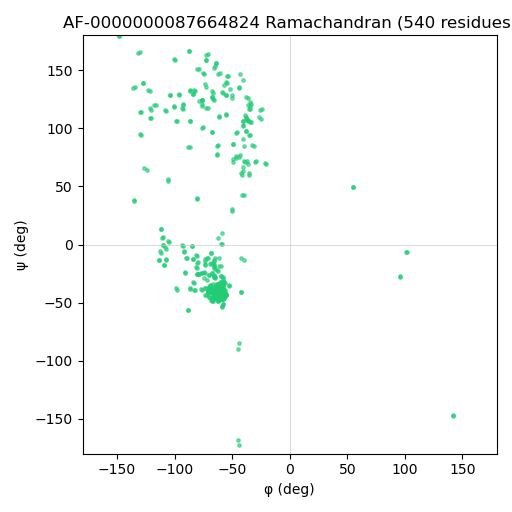 ARG B 1 20 ? -12.031 -7.422 16.469 1 28.42 20 ARG B C 1
ATOM 2363 O O . ARG B 1 20 ? -10.961 -7.664 17.016 1 28.42 20 ARG B O 1
ATOM 2370 N N . VAL B 1 21 ? -12.188 -6.133 16.391 1 28.45 21 VAL B N 1
ATOM 2371 C CA . VAL B 1 21 ? -12.016 -5.375 17.625 1 28.45 21 VAL B CA 1
ATOM 2372 C C . VAL B 1 21 ? -12.305 -6.273 18.828 1 28.45 21 VAL B C 1
ATOM 2374 O O . VAL B 1 21 ? -13.266 -7.043 18.812 1 28.45 21 VAL B O 1
ATOM 2377 N N . PRO B 1 22 ? -11.305 -6.516 19.641 1 26.88 22 PRO B N 1
ATOM 2378 C CA . PRO B 1 22 ? -11.641 -7.289 20.828 1 26.88 22 PRO B CA 1
ATOM 2379 C C . PRO B 1 22 ? -12.977 -6.875 21.438 1 26.88 22 PRO B C 1
ATOM 2381 O O . PRO B 1 22 ? -13.289 -5.68 21.516 1 26.88 22 PRO B O 1
ATOM 2384 N N . LYS B 1 23 ? -14.023 -7.664 21.297 1 30.73 23 LYS B N 1
ATOM 2385 C CA . LYS B 1 23 ? -15.281 -7.48 22.016 1 30.73 23 LYS B CA 1
ATOM 2386 C C . LYS B 1 23 ? -15.047 -6.988 23.438 1 30.73 23 LYS B C 1
ATOM 2388 O O . LYS B 1 23 ? -14.18 -7.508 24.141 1 30.73 23 LYS B O 1
ATOM 2393 N N . ARG B 1 24 ? -15.312 -5.762 23.75 1 29.27 24 ARG B N 1
ATOM 2394 C CA . ARG B 1 24 ? -15.367 -5.352 25.141 1 29.27 24 ARG B CA 1
ATOM 2395 C C . ARG B 1 24 ? -15.969 -6.449 26.016 1 29.27 24 ARG B C 1
ATOM 2397 O O . ARG B 1 24 ? -16.828 -7.207 25.562 1 29.27 24 ARG B O 1
ATOM 2404 N N . PRO B 1 25 ? -15.289 -6.871 27.062 1 29.28 25 PRO B N 1
ATOM 2405 C CA . PRO B 1 25 ? -15.844 -7.875 27.969 1 29.28 25 PRO B CA 1
ATOM 2406 C C . PRO B 1 25 ? -17.344 -7.703 28.203 1 29.28 25 PRO B C 1
ATOM 2408 O O . PRO B 1 25 ? -17.828 -6.574 28.266 1 29.28 25 PRO B O 1
ATOM 2411 N N . PRO B 1 26 ? -18.141 -8.617 27.641 1 27.84 26 PRO B N 1
ATOM 2412 C CA . PRO B 1 26 ? -19.578 -8.547 27.953 1 27.84 26 PRO B CA 1
ATOM 2413 C C . PRO B 1 26 ? -19.859 -8.078 29.375 1 27.84 26 PRO B C 1
ATOM 2415 O O . PRO B 1 26 ? -19.219 -8.555 30.312 1 27.84 26 PRO B O 1
ATOM 2418 N N . LYS B 1 27 ? -20.078 -6.832 29.609 1 27.62 27 LYS B N 1
ATOM 2419 C CA . LYS B 1 27 ? -20.609 -6.527 30.938 1 27.62 27 LYS B CA 1
ATOM 2420 C C . LYS B 1 27 ? -21.547 -7.629 31.422 1 27.62 27 LYS B C 1
ATOM 2422 O O . LYS B 1 27 ? -22.312 -8.188 30.641 1 27.62 27 LYS B O 1
ATOM 2427 N N . GLU B 1 28 ? -21.25 -8.312 32.562 1 24.97 28 GLU B N 1
ATOM 2428 C CA . GLU B 1 28 ? -21.984 -9.305 33.344 1 24.97 28 GLU B CA 1
ATOM 2429 C C . GLU B 1 28 ? -23.469 -8.938 33.406 1 24.97 28 GLU B C 1
ATOM 2431 O O . GLU B 1 28 ? -23.875 -8.109 34.219 1 24.97 28 GLU B O 1
ATOM 2436 N N . ILE B 1 29 ? -24.109 -8.508 32.312 1 24.95 29 ILE B N 1
ATOM 2437 C CA . ILE B 1 29 ? -25.516 -8.312 32.656 1 24.95 29 ILE B CA 1
ATOM 2438 C C . ILE B 1 29 ? -26.062 -9.555 33.344 1 24.95 29 ILE B C 1
ATOM 2440 O O . ILE B 1 29 ? -25.75 -10.68 32.938 1 24.95 29 ILE B O 1
ATOM 2444 N N . SER B 1 30 ? -26.641 -9.312 34.531 1 24.86 30 SER B N 1
ATOM 2445 C CA . SER B 1 30 ? -27.422 -10.141 35.438 1 24.86 30 SER B CA 1
ATOM 2446 C C . SER B 1 30 ? -28.391 -11.039 34.688 1 24.86 30 SER B C 1
ATOM 2448 O O . SER B 1 30 ? -28.844 -10.688 33.594 1 24.86 30 SER B O 1
ATOM 2450 N N . ASP B 1 31 ? -28.578 -12.273 35.125 1 23.23 31 ASP B N 1
ATOM 2451 C CA . ASP B 1 31 ? -29.156 -13.578 34.844 1 23.23 31 ASP B CA 1
ATOM 2452 C C . ASP B 1 31 ? -30.672 -13.477 34.625 1 23.23 31 ASP B C 1
ATOM 2454 O O . ASP B 1 31 ? -31.406 -14.422 34.906 1 23.23 31 ASP B O 1
ATOM 2458 N N . ALA B 1 32 ? -31.359 -12.258 34.5 1 24.14 32 ALA B N 1
ATOM 2459 C CA . ALA B 1 32 ? -32.781 -12.531 34.656 1 24.14 32 ALA B CA 1
ATOM 2460 C C . ALA B 1 32 ? -33.25 -13.648 33.719 1 24.14 32 ALA B C 1
ATOM 2462 O O . ALA B 1 32 ? -32.719 -13.812 32.625 1 24.14 32 ALA B O 1
ATOM 2463 N N . ASP B 1 33 ? -34.031 -14.656 34.125 1 23.86 33 ASP B N 1
ATOM 2464 C CA . ASP B 1 33 ? -34.562 -16 33.938 1 23.86 33 ASP B CA 1
ATOM 2465 C C . ASP B 1 33 ? -35.344 -16.125 32.625 1 23.86 33 ASP B C 1
ATOM 2467 O O . ASP B 1 33 ? -36 -17.141 32.375 1 23.86 33 ASP B O 1
ATOM 2471 N N . THR B 1 34 ? -35.688 -14.945 31.891 1 27.47 34 THR B N 1
ATOM 2472 C CA . THR B 1 34 ? -36.969 -15.289 31.234 1 27.47 34 THR B CA 1
ATOM 2473 C C . THR B 1 34 ? -36.75 -16.375 30.188 1 27.47 34 THR B C 1
ATOM 2475 O O . THR B 1 34 ? -35.75 -16.359 29.453 1 27.47 34 THR B O 1
ATOM 2478 N N . SER B 1 35 ? -37.469 -17.484 30.266 1 25.06 35 SER B N 1
ATOM 2479 C CA . SER B 1 35 ? -37.656 -18.797 29.656 1 25.06 35 SER B CA 1
ATOM 2480 C C . SER B 1 35 ? -38.031 -18.672 28.172 1 25.06 35 SER B C 1
ATOM 2482 O O . SER B 1 35 ? -38.438 -19.656 27.547 1 25.06 35 SER B O 1
ATOM 2484 N N . ASP B 1 36 ? -38.125 -17.422 27.625 1 27.08 36 ASP B N 1
ATOM 2485 C CA . ASP B 1 36 ? -38.906 -17.578 26.391 1 27.08 36 ASP B CA 1
ATOM 2486 C C . ASP B 1 36 ? -38.188 -18.5 25.406 1 27.08 36 ASP B C 1
ATOM 2488 O O . ASP B 1 36 ? -37 -18.391 25.203 1 27.08 36 ASP B O 1
ATOM 2492 N N . SER B 1 37 ? -38.719 -19.641 25.203 1 25.61 37 SER B N 1
ATOM 2493 C CA . SER B 1 37 ? -38.5 -20.75 24.297 1 25.61 37 SER B CA 1
ATOM 2494 C C . SER B 1 37 ? -38.406 -20.281 22.844 1 25.61 37 SER B C 1
ATOM 2496 O O . SER B 1 37 ? -39.406 -20.188 22.156 1 25.61 37 SER B O 1
ATOM 2498 N N . GLU B 1 38 ? -37.938 -19.031 22.609 1 26.92 38 GLU B N 1
ATOM 2499 C CA . GLU B 1 38 ? -38.062 -18.75 21.188 1 26.92 38 GLU B CA 1
ATOM 2500 C C . GLU B 1 38 ? -37.344 -19.828 20.359 1 26.92 38 GLU B C 1
ATOM 2502 O O . GLU B 1 38 ? -36.219 -20.234 20.688 1 26.92 38 GLU B O 1
ATOM 2507 N N . GLU B 1 39 ? -38.125 -20.594 19.672 1 23.98 39 GLU B N 1
ATOM 2508 C CA . GLU B 1 39 ? -37.812 -21.547 18.625 1 23.98 39 GLU B CA 1
ATOM 2509 C C . GLU B 1 39 ? -36.844 -20.938 17.609 1 23.98 39 GLU B C 1
ATOM 2511 O O . GLU B 1 39 ? -37.156 -19.938 16.969 1 23.98 39 GLU B O 1
ATOM 2516 N N . LYS B 1 40 ? -35.625 -20.812 17.875 1 27.69 40 LYS B N 1
ATOM 2517 C CA . LYS B 1 40 ? -34.562 -20.484 16.922 1 27.69 40 LYS B CA 1
ATOM 2518 C C . LYS B 1 40 ? -34.75 -21.281 15.625 1 27.69 40 LYS B C 1
ATOM 2520 O O . LYS B 1 40 ? -34.625 -22.5 15.625 1 27.69 40 LYS B O 1
ATOM 2525 N N . GLN B 1 41 ? -35.688 -20.875 14.781 1 24.88 41 GLN B N 1
ATOM 2526 C CA . GLN B 1 41 ? -35.719 -21.453 13.445 1 24.88 41 GLN B CA 1
ATOM 2527 C C . GLN B 1 41 ? -34.312 -21.625 12.875 1 24.88 41 GLN B C 1
ATOM 2529 O O . GLN B 1 41 ? -33.5 -20.719 12.945 1 24.88 41 GLN B O 1
ATOM 2534 N N . GLU B 1 42 ? -33.875 -22.781 12.93 1 26.98 42 GLU B N 1
ATOM 2535 C CA . GLU B 1 42 ? -32.688 -23.25 12.234 1 26.98 42 GLU B CA 1
ATOM 2536 C C . GLU B 1 42 ? -32.625 -22.703 10.812 1 26.98 42 GLU B C 1
ATOM 2538 O O . GLU B 1 42 ? -33.469 -23 9.984 1 26.98 42 GLU B O 1
ATOM 2543 N N . VAL B 1 43 ? -32.562 -21.375 10.633 1 30.72 43 VAL B N 1
ATOM 2544 C CA . VAL B 1 43 ? -32.188 -20.953 9.281 1 30.72 43 VAL B CA 1
ATOM 2545 C C . VAL B 1 43 ? -31.25 -21.984 8.656 1 30.72 43 VAL B C 1
ATOM 2547 O O . VAL B 1 43 ? -30.203 -22.281 9.219 1 30.72 43 VAL B O 1
ATOM 2550 N N . SER B 1 44 ? -31.766 -22.984 8.094 1 28.3 44 SER B N 1
ATOM 2551 C CA . SER B 1 44 ? -31.047 -23.906 7.215 1 28.3 44 SER B CA 1
ATOM 2552 C C . SER B 1 44 ? -30.016 -23.172 6.359 1 28.3 44 SER B C 1
ATOM 2554 O O . SER B 1 44 ? -30.375 -22.266 5.594 1 28.3 44 SER B O 1
ATOM 2556 N N . SER B 1 45 ? -28.984 -22.672 6.898 1 34.38 45 SER B N 1
ATOM 2557 C CA . SER B 1 45 ? -27.859 -22.312 6.051 1 34.38 45 SER B CA 1
ATOM 2558 C C . SER B 1 45 ? -27.781 -23.203 4.816 1 34.38 45 SER B C 1
ATOM 2560 O O . SER B 1 45 ? -27.734 -24.422 4.93 1 34.38 45 SER B O 1
ATOM 2562 N N . THR B 1 46 ? -28.594 -23.125 3.855 1 37.25 46 THR B N 1
ATOM 2563 C CA . THR B 1 46 ? -28.375 -23.766 2.559 1 37.25 46 THR B CA 1
ATOM 2564 C C . THR B 1 46 ? -26.891 -24.062 2.352 1 37.25 46 THR B C 1
ATOM 2566 O O . THR B 1 46 ? -26.078 -23.156 2.203 1 37.25 46 THR B O 1
ATOM 2569 N N . THR B 1 47 ? -26.297 -24.984 3.051 1 40.59 47 THR B N 1
ATOM 2570 C CA . THR B 1 47 ? -24.984 -25.625 2.994 1 40.59 47 THR B CA 1
ATOM 2571 C C . THR B 1 47 ? -24.562 -25.859 1.547 1 40.59 47 THR B C 1
ATOM 2573 O O . THR B 1 47 ? -25.203 -26.641 0.827 1 40.59 47 THR B O 1
ATOM 2576 N N . SER B 1 48 ? -24.234 -24.953 0.76 1 47.59 48 SER B N 1
ATOM 2577 C CA . SER B 1 48 ? -23.547 -25.281 -0.489 1 47.59 48 SER B CA 1
ATOM 2578 C C . SER B 1 48 ? -22.797 -26.609 -0.382 1 47.59 48 SER B C 1
ATOM 2580 O O . SER B 1 48 ? -22.125 -26.859 0.619 1 47.59 48 SER B O 1
ATOM 2582 N N . PRO B 1 49 ? -23.219 -27.703 -1.005 1 52.97 49 PRO B N 1
ATOM 2583 C CA . PRO B 1 49 ? -22.578 -29.016 -0.922 1 52.97 49 PRO B CA 1
ATOM 2584 C C . PRO B 1 49 ? -21.062 -28.922 -0.841 1 52.97 49 PRO B C 1
ATOM 2586 O O . PRO B 1 49 ? -20.453 -28.078 -1.494 1 52.97 49 PRO B O 1
ATOM 2589 N N . GLU B 1 50 ? -20.516 -29.188 0.335 1 64.69 50 GLU B N 1
ATOM 2590 C CA . GLU B 1 50 ? -19.078 -29.391 0.487 1 64.69 50 GLU B CA 1
ATOM 2591 C C . GLU B 1 50 ? -18.484 -30.094 -0.736 1 64.69 50 GLU B C 1
ATOM 2593 O O . GLU B 1 50 ? -19.062 -31.047 -1.256 1 64.69 50 GLU B O 1
ATOM 2598 N N . PRO B 1 51 ? -17.609 -29.406 -1.402 1 73.06 51 PRO B N 1
ATOM 2599 C CA . PRO B 1 51 ? -17.016 -30.047 -2.58 1 73.06 51 PRO B CA 1
ATOM 2600 C C . PRO B 1 51 ? -16.625 -31.5 -2.332 1 73.06 51 PRO B C 1
ATOM 2602 O O . PRO B 1 51 ? -16.234 -31.844 -1.214 1 73.06 51 PRO B O 1
ATOM 2605 N N . SER B 1 52 ? -16.938 -32.312 -3.215 1 85.81 52 SER B N 1
ATOM 2606 C CA . SER B 1 52 ? -16.578 -33.719 -3.143 1 85.81 52 SER B CA 1
ATOM 2607 C C . SER B 1 52 ? -15.07 -33.906 -3.111 1 85.81 52 SER B C 1
ATOM 2609 O O . SER B 1 52 ? -14.32 -33.094 -3.609 1 85.81 52 SER B O 1
ATOM 2611 N N . LYS B 1 53 ? -14.578 -34.969 -2.412 1 87.62 53 LYS B N 1
ATOM 2612 C CA . LYS B 1 53 ? -13.164 -35.344 -2.334 1 87.62 53 LYS B CA 1
ATOM 2613 C C . LYS B 1 53 ? -12.555 -35.469 -3.725 1 87.62 53 LYS B C 1
ATOM 2615 O O . LYS B 1 53 ? -11.398 -35.094 -3.939 1 87.62 53 LYS B O 1
ATOM 2620 N N . VAL B 1 54 ? -13.336 -35.938 -4.652 1 90.06 54 VAL B N 1
ATOM 2621 C CA . VAL B 1 54 ? -12.867 -36.125 -6.016 1 90.06 54 VAL B CA 1
ATOM 2622 C C . VAL B 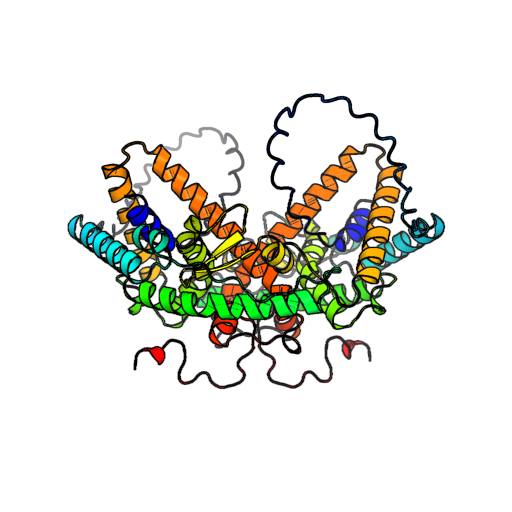1 54 ? -12.578 -34.781 -6.668 1 90.06 54 VAL B C 1
ATOM 2624 O O . VAL B 1 54 ? -11.539 -34.625 -7.309 1 90.06 54 VAL B O 1
ATOM 2627 N N . GLU B 1 55 ? -13.477 -33.906 -6.5 1 90.5 55 GLU B N 1
ATOM 2628 C CA . GLU B 1 55 ? -13.312 -32.562 -7.07 1 90.5 55 GLU B CA 1
ATOM 2629 C C . GLU B 1 55 ? -12.094 -31.859 -6.48 1 90.5 55 GLU B C 1
ATOM 2631 O O . GLU B 1 55 ? -11.344 -31.203 -7.203 1 90.5 55 GLU B O 1
ATOM 2636 N N . ILE B 1 56 ? -11.922 -32.031 -5.234 1 91.5 56 ILE B N 1
ATOM 2637 C CA . ILE B 1 56 ? -10.805 -31.406 -4.535 1 91.5 56 ILE B CA 1
ATOM 2638 C C . ILE B 1 56 ? -9.484 -31.984 -5.031 1 91.5 56 ILE B C 1
ATOM 2640 O O . ILE B 1 56 ? -8.523 -31.25 -5.273 1 91.5 56 ILE B O 1
ATOM 2644 N N . ASN B 1 57 ? -9.453 -33.281 -5.188 1 91.31 57 ASN B N 1
ATOM 2645 C CA . ASN B 1 57 ? -8.242 -33.938 -5.684 1 91.31 57 ASN B CA 1
ATOM 2646 C C . ASN B 1 57 ? -7.922 -33.5 -7.109 1 91.31 57 ASN B C 1
ATOM 2648 O O . ASN B 1 57 ? -6.754 -33.344 -7.465 1 91.31 57 ASN B O 1
ATOM 2652 N N . GLN B 1 58 ? -8.914 -33.375 -7.867 1 91.81 58 GLN B N 1
ATOM 2653 C CA . GLN B 1 58 ? -8.719 -32.906 -9.234 1 91.81 58 GLN B CA 1
ATOM 2654 C C . GLN B 1 58 ? -8.133 -31.484 -9.234 1 91.81 58 GLN B C 1
ATOM 2656 O O . GLN B 1 58 ? -7.23 -31.188 -10.016 1 91.81 58 GLN B O 1
ATOM 2661 N N . LEU B 1 59 ? -8.648 -30.641 -8.398 1 91.88 59 LEU B N 1
ATOM 2662 C CA . LEU B 1 59 ? -8.148 -29.281 -8.273 1 91.88 59 LEU B CA 1
ATOM 2663 C C . LEU B 1 59 ? -6.68 -29.281 -7.855 1 91.88 59 LEU B C 1
ATOM 2665 O O . LEU B 1 59 ? -5.875 -28.531 -8.422 1 91.88 59 LEU B O 1
ATOM 2669 N N . ILE B 1 60 ? -6.344 -30.047 -6.926 1 91.38 60 ILE B N 1
ATOM 2670 C CA . ILE B 1 60 ? -4.973 -30.125 -6.438 1 91.38 60 ILE B CA 1
ATOM 2671 C C . ILE B 1 60 ? -4.039 -30.531 -7.582 1 91.38 60 ILE B C 1
ATOM 2673 O O . ILE B 1 60 ? -2.977 -29.922 -7.758 1 91.38 60 ILE B O 1
ATOM 2677 N N . GLN B 1 61 ? -4.48 -31.516 -8.281 1 91.56 61 GLN B N 1
ATOM 2678 C CA . GLN B 1 61 ? -3.666 -31.984 -9.398 1 91.56 61 GLN B CA 1
ATOM 2679 C C . GLN B 1 61 ? -3.494 -30.906 -10.453 1 91.56 61 GLN B C 1
ATOM 2681 O O . GLN B 1 61 ? -2.398 -30.719 -10.984 1 91.56 61 GLN B O 1
ATOM 2686 N N . MET B 1 62 ? -4.535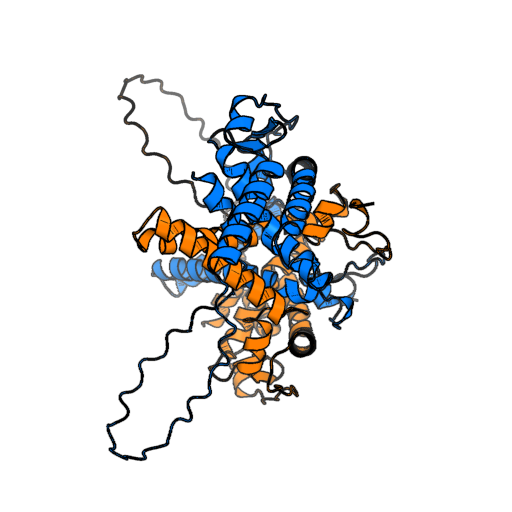 -30.219 -10.773 1 91.31 62 MET B N 1
ATOM 2687 C CA . MET B 1 62 ? -4.496 -29.156 -11.773 1 91.31 62 MET B CA 1
ATOM 2688 C C . MET B 1 62 ? -3.566 -28.031 -11.344 1 91.31 62 MET B C 1
ATOM 2690 O O . MET B 1 62 ? -2.758 -27.547 -12.141 1 91.31 62 MET B O 1
ATOM 2694 N N . VAL B 1 63 ? -3.635 -27.641 -10.125 1 88.25 63 VAL B N 1
ATOM 2695 C CA . VAL B 1 63 ? -2.816 -26.562 -9.578 1 88.25 63 VAL B CA 1
ATOM 2696 C C . VAL B 1 63 ? -1.35 -26.984 -9.562 1 88.25 63 VAL B C 1
ATOM 2698 O O . VAL B 1 63 ? -0.464 -26.188 -9.891 1 88.25 63 VAL B O 1
ATOM 2701 N N . TYR B 1 64 ? -1.14 -28.234 -9.172 1 86.5 64 TYR B N 1
ATOM 2702 C CA . TYR B 1 64 ? 0.222 -28.75 -9.133 1 86.5 64 TYR B CA 1
ATOM 2703 C C . TYR B 1 64 ? 0.844 -28.766 -10.523 1 86.5 64 TYR B C 1
ATOM 2705 O O . TYR B 1 64 ? 1.99 -28.344 -10.703 1 86.5 64 TYR B O 1
ATOM 2713 N N . GLU B 1 65 ? 0.11 -29.25 -11.43 1 89.69 65 GLU B N 1
ATOM 2714 C CA . GLU B 1 65 ? 0.594 -29.297 -12.805 1 89.69 65 GLU B CA 1
ATOM 2715 C C . GLU B 1 65 ? 0.865 -27.906 -13.352 1 89.69 65 GLU B C 1
ATOM 2717 O O . GLU B 1 65 ? 1.875 -27.672 -14.016 1 89.69 65 GLU B O 1
ATOM 2722 N N . ALA B 1 66 ? -0.045 -26.969 -13.102 1 89.31 66 ALA B N 1
ATOM 2723 C CA . ALA B 1 66 ? 0.137 -25.594 -13.523 1 89.31 66 ALA B CA 1
ATOM 2724 C C . ALA B 1 66 ? 1.382 -24.969 -12.891 1 89.31 66 ALA B C 1
ATOM 2726 O O . ALA B 1 66 ? 2.133 -24.25 -13.547 1 89.31 66 ALA B O 1
ATOM 2727 N N . HIS B 1 67 ? 1.634 -25.25 -11.68 1 85.25 67 HIS B N 1
ATOM 2728 C CA . HIS B 1 67 ? 2.811 -24.766 -10.969 1 85.25 67 HIS B CA 1
ATOM 2729 C C . HIS B 1 67 ? 4.094 -25.266 -11.617 1 85.25 67 HIS B C 1
ATOM 2731 O O . HIS B 1 67 ? 5.043 -24.5 -11.812 1 85.25 67 HIS B O 1
ATOM 2737 N N . GLU B 1 68 ? 4.105 -26.562 -11.891 1 85 68 GLU B N 1
ATOM 2738 C CA . GLU B 1 68 ? 5.289 -27.156 -12.508 1 85 68 GLU B CA 1
ATOM 2739 C C . GLU B 1 68 ? 5.547 -26.562 -13.891 1 85 68 GLU B C 1
ATOM 2741 O O . GLU B 1 68 ? 6.699 -26.391 -14.297 1 85 68 GLU B O 1
ATOM 2746 N N . GLN B 1 69 ? 4.484 -26.297 -14.5 1 87.38 69 GLN B N 1
ATOM 2747 C CA . GLN B 1 69 ? 4.598 -25.797 -15.875 1 87.38 69 GLN B CA 1
ATOM 2748 C C . GLN B 1 69 ? 5.027 -24.344 -15.898 1 87.38 69 GLN B C 1
ATOM 2750 O O . GLN B 1 69 ? 5.828 -23.938 -16.75 1 87.38 69 GLN B O 1
ATOM 2755 N N . PHE B 1 70 ? 4.512 -23.562 -14.977 1 86.12 70 PHE B N 1
ATOM 2756 C CA . PHE B 1 70 ? 4.684 -22.125 -15.102 1 86.12 70 PHE B CA 1
ATOM 2757 C C . PHE B 1 70 ? 5.59 -21.594 -14.008 1 86.12 70 PHE B C 1
ATOM 2759 O O . PHE B 1 70 ? 5.945 -20.406 -14.008 1 86.12 70 PHE B O 1
ATOM 2766 N N . SER B 1 71 ? 5.938 -22.516 -13.039 1 75.75 71 SER B N 1
ATOM 2767 C CA . SER B 1 71 ? 6.848 -22.047 -12.008 1 75.75 71 SER B CA 1
ATOM 2768 C C . SER B 1 71 ? 8.258 -21.875 -12.547 1 75.75 71 SER B C 1
ATOM 2770 O O . SER B 1 71 ? 8.797 -22.766 -13.195 1 75.75 71 SER B O 1
ATOM 2772 N N . ALA B 1 72 ? 8.898 -20.781 -12.211 1 64.12 72 ALA B N 1
ATOM 2773 C CA . ALA B 1 72 ? 10.156 -20.375 -12.82 1 64.12 72 ALA B CA 1
ATOM 2774 C C . ALA B 1 72 ? 11.336 -21.078 -12.148 1 64.12 72 ALA B C 1
ATOM 2776 O O . ALA B 1 72 ? 12.328 -21.406 -12.805 1 64.12 72 ALA B O 1
ATOM 2777 N N . MET B 1 73 ? 11.18 -21.344 -10.758 1 77.69 73 MET B N 1
ATOM 2778 C CA . MET B 1 73 ? 12.375 -21.844 -10.094 1 77.69 73 MET B CA 1
ATOM 2779 C C . MET B 1 73 ? 12.102 -23.172 -9.398 1 77.69 73 MET B C 1
ATOM 2781 O O . MET B 1 73 ? 12.164 -23.266 -8.172 1 77.69 73 MET B O 1
ATOM 2785 N N . THR B 1 74 ? 11.781 -24.219 -10.195 1 77.88 74 THR B N 1
ATOM 2786 C CA . THR B 1 74 ? 11.672 -25.547 -9.609 1 77.88 74 THR B CA 1
ATOM 2787 C C . THR B 1 74 ? 13.039 -26.094 -9.219 1 77.88 74 THR B C 1
ATOM 2789 O O . THR B 1 74 ? 14.07 -25.531 -9.602 1 77.88 74 THR B O 1
ATOM 2792 N N . VAL B 1 75 ? 13.062 -27.141 -8.391 1 79.69 75 VAL B N 1
ATOM 2793 C CA . VAL B 1 75 ? 14.312 -27.75 -7.953 1 79.69 75 VAL B CA 1
ATOM 2794 C C . VAL B 1 75 ? 15.102 -28.234 -9.164 1 79.69 75 VAL B C 1
ATOM 2796 O O . VAL B 1 75 ? 16.312 -28.031 -9.25 1 79.69 75 VAL B O 1
ATOM 2799 N N . LYS B 1 76 ? 14.414 -28.797 -10.031 1 79.12 76 LYS B N 1
ATOM 2800 C CA . LYS B 1 76 ? 15.039 -29.328 -11.234 1 79.12 76 LYS B CA 1
ATOM 2801 C C . LYS B 1 76 ? 15.672 -28.219 -12.062 1 79.12 76 LYS B C 1
ATOM 2803 O O . LYS B 1 76 ? 16.797 -28.344 -12.539 1 79.12 76 LYS B O 1
ATOM 2808 N N . ARG B 1 77 ? 15.039 -27.094 -12.195 1 80.44 77 ARG B N 1
ATOM 2809 C CA . ARG B 1 77 ? 15.516 -25.984 -13.008 1 80.44 77 ARG B CA 1
ATOM 2810 C C . ARG B 1 77 ? 16.688 -25.281 -12.344 1 80.44 77 ARG B C 1
ATOM 2812 O O . ARG B 1 77 ? 17.625 -24.844 -13.023 1 80.44 77 ARG B O 1
ATOM 2819 N N . ARG B 1 78 ? 16.703 -25.141 -11.086 1 82.81 78 ARG B N 1
ATOM 2820 C CA . ARG B 1 78 ? 17.75 -24.469 -10.344 1 82.81 78 ARG B CA 1
ATOM 2821 C C . ARG B 1 78 ? 19.094 -25.156 -10.523 1 82.81 78 ARG B C 1
ATOM 2823 O O . ARG B 1 78 ? 20.141 -24.5 -10.609 1 82.81 78 ARG B O 1
ATOM 2830 N N . ARG B 1 79 ? 19.031 -26.5 -10.633 1 83.5 79 ARG B N 1
ATOM 2831 C CA . ARG B 1 79 ? 20.25 -27.297 -10.727 1 83.5 79 ARG B CA 1
ATOM 2832 C C . ARG B 1 79 ? 20.938 -27.078 -12.07 1 83.5 79 ARG B C 1
ATOM 2834 O O . ARG B 1 79 ? 22.156 -27.156 -12.164 1 83.5 79 ARG B O 1
ATOM 2841 N N . ILE B 1 80 ? 20.172 -26.719 -13.055 1 84.44 80 ILE B N 1
ATOM 2842 C CA . ILE B 1 80 ? 20.75 -26.625 -14.391 1 84.44 80 ILE B CA 1
ATOM 2843 C C . ILE B 1 80 ? 20.891 -25.172 -14.797 1 84.44 80 ILE B C 1
ATOM 2845 O O . ILE B 1 80 ? 21.469 -24.859 -15.844 1 84.44 80 ILE B O 1
ATOM 2849 N N . LEU B 1 81 ? 20.453 -24.234 -14.016 1 85.69 81 LEU B N 1
ATOM 2850 C CA . LEU B 1 81 ? 20.375 -22.828 -14.383 1 85.69 81 LEU B CA 1
ATOM 2851 C C . LEU B 1 81 ? 21.75 -22.172 -14.336 1 85.69 81 LEU B C 1
ATOM 2853 O O . LEU B 1 81 ? 22.484 -22.328 -13.359 1 85.69 81 LEU B O 1
ATOM 2857 N N . SER B 1 82 ? 22.125 -21.578 -15.484 1 89.62 82 SER B N 1
ATOM 2858 C CA . SER B 1 82 ? 23.344 -20.797 -15.539 1 89.62 82 SER B CA 1
ATOM 2859 C C . SER B 1 82 ? 23.094 -19.344 -15.125 1 89.62 82 SER B C 1
ATOM 2861 O O . SER B 1 82 ? 22.125 -18.719 -15.586 1 89.62 82 SER B O 1
ATOM 2863 N N . GLU B 1 83 ? 23.922 -18.859 -14.281 1 90 83 GLU B N 1
ATOM 2864 C CA . GLU B 1 83 ? 23.766 -17.5 -13.766 1 90 83 GLU B CA 1
ATOM 2865 C C . GLU B 1 83 ? 24.328 -16.469 -14.727 1 90 83 GLU B C 1
ATOM 2867 O O . GLU B 1 83 ? 25.422 -16.656 -15.273 1 90 83 GLU B O 1
ATOM 2872 N N . ASN B 1 84 ? 23.5 -15.445 -14.961 1 91.12 84 ASN B N 1
ATOM 2873 C CA . ASN B 1 84 ? 23.891 -14.289 -15.758 1 91.12 84 ASN B CA 1
ATOM 2874 C C . ASN B 1 84 ? 23.797 -12.992 -14.953 1 91.12 84 ASN B C 1
ATOM 2876 O O . ASN B 1 84 ? 22.703 -12.562 -14.594 1 91.12 84 ASN B O 1
ATOM 2880 N N . PRO B 1 85 ? 24.969 -12.367 -14.742 1 87.38 85 PRO B N 1
ATOM 2881 C CA . PRO B 1 85 ? 24.906 -11.125 -13.977 1 87.38 85 PRO B CA 1
ATOM 2882 C C . PRO B 1 85 ? 24.344 -9.961 -14.781 1 87.38 85 PRO B C 1
ATOM 2884 O O . PRO B 1 85 ? 24.438 -9.945 -16.016 1 87.38 85 PRO B O 1
ATOM 2887 N N . ILE B 1 86 ? 23.641 -9.07 -14.102 1 89.38 86 ILE B N 1
ATOM 2888 C CA . ILE B 1 86 ? 23.141 -7.879 -14.781 1 89.38 86 ILE B CA 1
ATOM 2889 C C . ILE B 1 86 ? 24.266 -6.852 -14.93 1 89.38 86 ILE B C 1
ATOM 2891 O O . ILE B 1 86 ? 25.219 -6.844 -14.141 1 89.38 86 ILE B O 1
ATOM 2895 N N . GLN B 1 87 ? 24.062 -6.113 -15.984 1 84.38 87 GLN B N 1
ATOM 2896 C CA . GLN B 1 87 ? 24.984 -4.992 -16.172 1 84.38 87 GLN B CA 1
ATOM 2897 C C . GLN B 1 87 ? 24.484 -3.748 -15.445 1 84.38 87 GLN B C 1
ATOM 2899 O O . GLN B 1 87 ? 23.703 -2.963 -15.992 1 84.38 87 GLN B O 1
ATOM 2904 N N . PHE B 1 88 ? 24.734 -3.605 -14.227 1 84.81 88 PHE B N 1
ATOM 2905 C CA . PHE B 1 88 ? 24.375 -2.447 -13.422 1 84.81 88 PHE B CA 1
ATOM 2906 C C . PHE B 1 88 ? 25.578 -1.923 -12.648 1 84.81 88 PHE B C 1
ATOM 2908 O O . PHE B 1 88 ? 26.219 -2.666 -11.898 1 84.81 88 PHE B O 1
ATOM 2915 N N . ILE B 1 89 ? 25.953 -0.764 -13.016 1 75.56 89 ILE B N 1
ATOM 2916 C CA . ILE B 1 89 ? 27.109 -0.15 -12.375 1 75.56 89 ILE B CA 1
ATOM 2917 C C . ILE B 1 89 ? 26.672 0.582 -11.109 1 75.56 89 ILE B C 1
ATOM 2919 O O . ILE B 1 89 ? 25.875 1.522 -11.172 1 75.56 89 ILE B O 1
ATOM 2923 N N . LEU B 1 90 ? 26.984 0.017 -10.062 1 71.88 90 LEU B N 1
ATOM 2924 C CA . LEU B 1 90 ? 26.75 0.681 -8.781 1 71.88 90 LEU B CA 1
ATOM 2925 C C . LEU B 1 90 ? 27.641 1.905 -8.625 1 71.88 90 LEU B C 1
ATOM 2927 O O . LEU B 1 90 ? 28.875 1.793 -8.688 1 71.88 90 LEU B O 1
ATOM 2931 N N . THR B 1 91 ? 27.062 2.998 -8.938 1 68.06 91 THR B N 1
ATOM 2932 C CA . THR B 1 91 ? 27.828 4.215 -8.711 1 68.06 91 THR B CA 1
ATOM 2933 C C . THR B 1 91 ? 28.062 4.43 -7.219 1 68.06 91 THR B C 1
ATOM 2935 O O . THR B 1 91 ? 27.344 3.885 -6.383 1 68.06 91 THR B O 1
ATOM 2938 N N . GLU B 1 92 ? 29.094 5.07 -6.898 1 65.69 92 GLU B N 1
ATOM 2939 C CA . GLU B 1 92 ? 29.531 5.348 -5.535 1 65.69 92 GLU B CA 1
ATOM 2940 C C . GLU B 1 92 ? 28.453 6.07 -4.738 1 65.69 92 GLU B C 1
ATOM 2942 O O . GLU B 1 92 ? 28.312 5.859 -3.533 1 65.69 92 GLU B O 1
ATOM 2947 N N . THR B 1 93 ? 27.672 6.91 -5.414 1 72.12 93 THR B N 1
ATOM 2948 C CA . THR B 1 93 ? 26.656 7.617 -4.637 1 72.12 93 THR B CA 1
ATOM 2949 C C . THR B 1 93 ? 25.266 7.316 -5.164 1 72.12 93 THR B C 1
ATOM 2951 O O . THR B 1 93 ? 24.922 7.703 -6.285 1 72.12 93 THR B O 1
ATOM 2954 N N . PRO B 1 94 ? 24.609 6.574 -4.375 1 74.19 94 PRO B N 1
ATOM 2955 C CA . PRO B 1 94 ? 23.234 6.332 -4.816 1 74.19 94 PRO B CA 1
ATOM 2956 C C . PRO B 1 94 ? 22.453 7.621 -5.051 1 74.19 94 PRO B C 1
ATOM 2958 O O . PRO B 1 94 ? 22.625 8.594 -4.309 1 74.19 94 PRO B O 1
ATOM 2961 N N . SER B 1 95 ? 21.859 7.73 -6.168 1 84.31 95 SER B N 1
ATOM 2962 C CA . SER B 1 95 ? 21.047 8.875 -6.598 1 84.31 95 SER B CA 1
ATOM 2963 C C . SER B 1 95 ? 19.703 8.43 -7.141 1 84.31 95 SER B C 1
ATOM 2965 O O . SER B 1 95 ? 19.469 7.234 -7.352 1 84.31 95 SER B O 1
ATOM 2967 N N . LEU B 1 96 ? 18.859 9.398 -7.246 1 87.94 96 LEU B N 1
ATOM 2968 C CA . LEU B 1 96 ? 17.562 9.117 -7.848 1 87.94 96 LEU B CA 1
ATOM 2969 C C . LEU B 1 96 ? 17.719 8.547 -9.25 1 87.94 96 LEU B C 1
ATOM 2971 O O . LEU B 1 96 ? 17.031 7.594 -9.617 1 87.94 96 LEU B O 1
ATOM 2975 N N . SER B 1 97 ? 18.625 9.109 -9.969 1 88.31 97 SER B N 1
ATOM 2976 C CA . SER B 1 97 ? 18.859 8.641 -11.328 1 88.31 97 SER B CA 1
ATOM 2977 C C . SER B 1 97 ? 19.312 7.184 -11.328 1 88.31 97 SER B C 1
ATOM 2979 O O . SER B 1 97 ? 18.844 6.387 -12.156 1 88.31 97 SER B O 1
ATOM 2981 N N . ASN B 1 98 ? 20.156 6.848 -10.469 1 89.25 98 ASN B N 1
ATOM 2982 C CA . ASN B 1 98 ? 20.625 5.469 -10.359 1 89.25 98 ASN B CA 1
ATOM 2983 C C . ASN B 1 98 ? 19.516 4.52 -9.953 1 89.25 98 ASN B C 1
ATOM 2985 O O . ASN B 1 98 ? 19.422 3.398 -10.453 1 89.25 98 ASN B O 1
ATOM 2989 N N . GLN B 1 99 ? 18.766 4.922 -9.07 1 92 99 GLN B N 1
ATOM 2990 C CA . GLN B 1 99 ? 17.641 4.094 -8.625 1 92 99 GLN B CA 1
ATOM 2991 C C . GLN B 1 99 ? 16.656 3.861 -9.766 1 92 99 GLN B C 1
ATOM 2993 O O . GLN B 1 99 ? 16.188 2.738 -9.961 1 92 99 GLN B O 1
ATOM 2998 N N . LEU B 1 100 ? 16.328 4.945 -10.492 1 92.75 100 LEU B N 1
ATOM 2999 C CA . LEU B 1 100 ? 15.398 4.824 -11.609 1 92.75 100 LEU B CA 1
ATOM 3000 C C . LEU B 1 100 ? 15.945 3.879 -12.672 1 92.75 100 LEU B C 1
ATOM 3002 O O . LEU B 1 100 ? 15.195 3.082 -13.242 1 92.75 100 LEU B O 1
ATOM 3006 N N . HIS B 1 101 ? 17.188 3.969 -12.836 1 93.06 101 HIS B N 1
ATOM 3007 C CA . HIS B 1 101 ? 17.812 3.045 -13.773 1 93.06 101 HIS B CA 1
ATOM 3008 C C . HIS B 1 101 ? 17.719 1.605 -13.281 1 93.06 101 HIS B C 1
ATOM 3010 O O . HIS B 1 101 ? 17.453 0.692 -14.062 1 93.06 101 HIS B O 1
ATOM 3016 N N . ALA B 1 102 ? 17.984 1.388 -12.047 1 93.5 102 ALA B N 1
ATOM 3017 C CA . ALA B 1 102 ? 17.844 0.06 -11.453 1 93.5 102 ALA B CA 1
ATOM 3018 C C . ALA B 1 102 ? 16.422 -0.476 -11.625 1 93.5 102 ALA B C 1
ATOM 3020 O O . ALA B 1 102 ? 16.234 -1.651 -11.945 1 93.5 102 ALA B O 1
ATOM 3021 N N . TRP B 1 103 ? 15.453 0.391 -11.484 1 95.12 103 TRP B N 1
ATOM 3022 C CA . TRP B 1 103 ? 14.055 0.003 -11.648 1 95.12 103 TRP B CA 1
ATOM 3023 C C . TRP B 1 103 ? 13.773 -0.413 -13.086 1 95.12 103 TRP B C 1
ATOM 3025 O O . TRP B 1 103 ? 13.008 -1.348 -13.328 1 95.12 103 TRP B O 1
ATOM 3035 N N . GLU B 1 104 ? 14.383 0.274 -14.023 1 95.5 104 GLU B N 1
ATOM 3036 C CA . GLU B 1 104 ? 14.211 -0.101 -15.422 1 95.5 104 GLU B CA 1
ATOM 3037 C C . GLU B 1 104 ? 14.664 -1.535 -15.672 1 95.5 104 GLU B C 1
ATOM 3039 O O . GLU B 1 104 ? 13.961 -2.314 -16.312 1 95.5 104 GLU B O 1
ATOM 3044 N N . ILE B 1 105 ? 15.75 -1.853 -15.117 1 94.75 105 ILE B N 1
ATOM 3045 C CA . ILE B 1 105 ? 16.297 -3.195 -15.273 1 94.75 105 ILE B CA 1
ATOM 3046 C C . ILE B 1 105 ? 15.406 -4.207 -14.562 1 94.75 105 ILE B C 1
ATOM 3048 O O . ILE B 1 105 ? 15.031 -5.227 -15.141 1 94.75 105 ILE B O 1
ATOM 3052 N N . TYR B 1 106 ? 15.039 -3.93 -13.352 1 95.81 106 TYR B N 1
ATOM 3053 C CA . TYR B 1 106 ? 14.234 -4.832 -12.539 1 95.81 106 TYR B CA 1
ATOM 3054 C C . TYR B 1 106 ? 12.906 -5.141 -13.227 1 95.81 106 TYR B C 1
ATOM 3056 O O . TYR B 1 106 ? 12.523 -6.309 -13.352 1 95.81 106 TYR B O 1
ATOM 3064 N N . THR B 1 107 ? 12.211 -4.094 -13.633 1 96.25 107 THR B N 1
ATOM 3065 C CA . THR B 1 107 ? 10.891 -4.277 -14.227 1 96.25 107 THR B CA 1
ATOM 3066 C C . THR B 1 107 ? 10.992 -5.051 -15.539 1 96.25 107 THR B C 1
ATOM 3068 O O . THR B 1 107 ? 10.125 -5.875 -15.844 1 96.25 107 THR B O 1
ATOM 3071 N N . GLU B 1 108 ? 12 -4.816 -16.266 1 96 108 GLU B N 1
ATOM 3072 C CA . GLU B 1 108 ? 12.203 -5.555 -17.516 1 96 108 GLU B CA 1
ATOM 3073 C C . GLU B 1 108 ? 12.398 -7.043 -17.25 1 96 108 GLU B C 1
ATOM 3075 O O . GLU B 1 108 ? 11.867 -7.887 -17.969 1 96 108 GLU B O 1
ATOM 3080 N N . ARG B 1 109 ? 13.094 -7.355 -16.234 1 94.44 109 ARG B N 1
ATOM 3081 C CA . ARG B 1 109 ? 13.453 -8.742 -15.945 1 94.44 109 ARG B CA 1
ATOM 3082 C C . ARG B 1 109 ? 12.289 -9.477 -15.281 1 94.44 109 ARG B C 1
ATOM 3084 O O . ARG B 1 109 ? 12.164 -10.695 -15.414 1 94.44 109 ARG B O 1
ATOM 3091 N N . VAL B 1 110 ? 11.43 -8.773 -14.625 1 95 110 VAL B N 1
ATOM 3092 C CA . VAL B 1 110 ? 10.344 -9.391 -13.859 1 95 110 VAL B CA 1
ATOM 3093 C C . VAL B 1 110 ? 9.109 -9.531 -14.742 1 95 110 VAL B C 1
ATOM 3095 O O . VAL B 1 110 ? 8.273 -10.414 -14.508 1 95 110 VAL B O 1
ATOM 3098 N N . THR B 1 111 ? 8.969 -8.734 -15.781 1 96.25 111 THR B N 1
ATOM 3099 C CA . THR B 1 111 ? 7.77 -8.633 -16.609 1 96.25 111 THR B CA 1
ATOM 3100 C C . THR B 1 111 ? 7.398 -10 -17.172 1 96.25 111 THR B C 1
ATOM 3102 O O . THR B 1 111 ? 6.23 -10.391 -17.172 1 96.25 111 THR B O 1
ATOM 3105 N N . PRO B 1 112 ? 8.32 -10.82 -17.609 1 93.94 112 PRO B N 1
ATOM 3106 C CA . PRO B 1 112 ? 7.953 -12.133 -18.141 1 93.94 112 PRO B CA 1
ATOM 3107 C C . PRO B 1 112 ? 7.227 -13.008 -17.109 1 93.94 112 PRO B C 1
ATOM 3109 O O . PRO B 1 112 ? 6.379 -13.82 -17.484 1 93.94 112 PRO B O 1
ATOM 3112 N N . ASP B 1 113 ? 7.547 -12.875 -15.867 1 93.56 113 ASP B N 1
ATOM 3113 C CA . ASP B 1 113 ? 6.906 -13.672 -14.828 1 93.56 113 ASP B CA 1
ATOM 3114 C C . ASP B 1 113 ? 5.438 -13.289 -14.672 1 93.56 113 ASP B C 1
ATOM 3116 O O . ASP B 1 113 ? 4.633 -14.086 -14.172 1 93.56 113 ASP B O 1
ATOM 3120 N N . ILE B 1 114 ? 5.051 -12.039 -15.055 1 94.69 114 ILE B N 1
ATOM 3121 C CA . ILE B 1 114 ? 3.65 -11.633 -15.031 1 94.69 114 ILE B CA 1
ATOM 3122 C C . ILE B 1 114 ? 2.85 -12.492 -16 1 94.69 114 ILE B C 1
ATOM 3124 O O . ILE B 1 114 ? 1.773 -12.992 -15.664 1 94.69 114 ILE B O 1
ATOM 3128 N N . HIS B 1 115 ? 3.445 -12.75 -17.109 1 93.31 115 HIS B N 1
ATOM 3129 C CA . HIS B 1 115 ? 2.795 -13.594 -18.109 1 93.31 115 HIS B CA 1
ATOM 3130 C C . HIS B 1 115 ? 2.602 -15.016 -17.578 1 93.31 115 HIS B C 1
ATOM 3132 O O . HIS B 1 115 ? 1.526 -15.594 -17.734 1 93.31 115 HIS B O 1
ATOM 3138 N N . LYS B 1 116 ? 3.574 -15.477 -17 1 92.88 116 LYS B N 1
ATOM 3139 C CA . LYS B 1 116 ? 3.498 -16.828 -16.453 1 92.88 116 LYS B CA 1
ATOM 3140 C C . LYS B 1 116 ? 2.422 -16.922 -15.367 1 92.88 116 LYS B C 1
ATOM 3142 O O . LYS B 1 116 ? 1.715 -17.922 -15.273 1 92.88 116 LYS B O 1
ATOM 3147 N N . THR B 1 117 ? 2.332 -15.906 -14.586 1 93.69 117 THR B N 1
ATOM 3148 C CA . THR B 1 117 ? 1.32 -15.867 -13.539 1 93.69 117 THR B CA 1
ATOM 3149 C C . THR B 1 117 ? -0.083 -15.859 -14.141 1 93.69 117 THR B C 1
ATOM 3151 O O . THR B 1 117 ? -0.982 -16.547 -13.641 1 93.69 117 THR B O 1
ATOM 3154 N N . VAL B 1 118 ? -0.248 -15.094 -15.18 1 94.62 118 VAL B N 1
ATOM 3155 C CA . VAL B 1 118 ? -1.541 -15.031 -15.852 1 94.62 118 VAL B CA 1
ATOM 3156 C C . VAL B 1 118 ? -1.905 -16.406 -16.406 1 94.62 118 VAL B C 1
ATOM 3158 O O . VAL B 1 118 ? -3.033 -16.875 -16.234 1 94.62 118 VAL B O 1
ATOM 3161 N N . GLU B 1 119 ? -0.989 -17.062 -17 1 94.69 119 GLU B N 1
ATOM 3162 C CA . GLU B 1 119 ? -1.221 -18.391 -17.547 1 94.69 119 GLU B CA 1
ATOM 3163 C C . GLU B 1 119 ? -1.54 -19.406 -16.453 1 94.69 119 GLU B C 1
ATOM 3165 O O . GLU B 1 119 ? -2.42 -20.25 -16.609 1 94.69 119 GLU B O 1
ATOM 3170 N N . PHE B 1 120 ? -0.861 -19.328 -15.406 1 93.75 120 PHE B N 1
ATOM 3171 C CA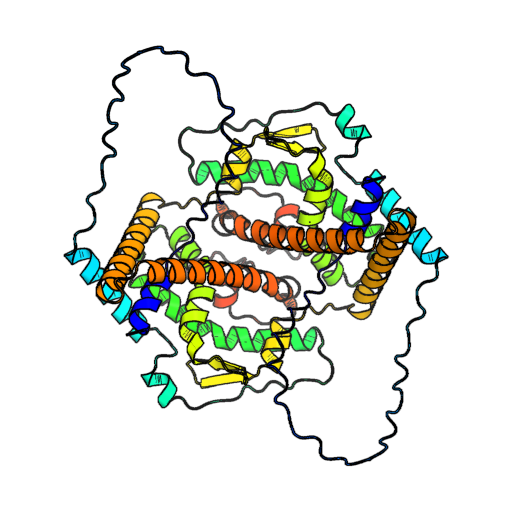 . PHE B 1 120 ? -1.142 -20.172 -14.242 1 93.75 120 PHE B CA 1
ATOM 3172 C C . PHE B 1 120 ? -2.568 -19.953 -13.75 1 93.75 120 PHE B C 1
ATOM 3174 O O . PHE B 1 120 ? -3.293 -20.906 -13.484 1 93.75 120 PHE B O 1
ATOM 3181 N N . ALA B 1 121 ? -2.988 -18.688 -13.617 1 93.62 121 ALA B N 1
ATOM 3182 C CA . ALA B 1 121 ? -4.316 -18.344 -13.109 1 93.62 121 ALA B CA 1
ATOM 3183 C C . ALA B 1 121 ? -5.41 -18.922 -14 1 93.62 121 ALA B C 1
ATOM 3185 O O . ALA B 1 121 ? -6.453 -19.359 -13.508 1 93.62 121 ALA B O 1
ATOM 3186 N N . LYS B 1 122 ? -5.156 -18.953 -15.234 1 94.38 122 LYS B N 1
ATOM 3187 C CA . LYS B 1 122 ? -6.133 -19.469 -16.203 1 94.38 122 LYS B CA 1
ATOM 3188 C C . LYS B 1 122 ? -6.387 -20.953 -16 1 94.38 122 LYS B C 1
ATOM 3190 O O . LYS B 1 122 ? -7.402 -21.484 -16.453 1 94.38 122 LYS B O 1
ATOM 3195 N N . ARG B 1 123 ? -5.508 -21.609 -15.32 1 92.69 123 ARG B N 1
ATOM 3196 C CA . ARG B 1 123 ? -5.633 -23.047 -15.117 1 92.69 123 ARG B CA 1
ATOM 3197 C C . ARG B 1 123 ? -6.43 -23.359 -13.852 1 92.69 123 ARG B C 1
ATOM 3199 O O . ARG B 1 123 ? -6.809 -24.5 -13.617 1 92.69 123 ARG B O 1
ATOM 3206 N N . VAL B 1 124 ? -6.656 -22.391 -13.078 1 90.81 124 VAL B N 1
ATOM 3207 C CA . VAL B 1 124 ? -7.445 -22.578 -11.867 1 90.81 124 VAL B CA 1
ATOM 3208 C C . VAL B 1 124 ? -8.922 -22.688 -12.227 1 90.81 124 VAL B C 1
ATOM 3210 O O . VAL B 1 124 ? -9.5 -21.781 -12.812 1 90.81 124 VAL B O 1
ATOM 3213 N N . PRO B 1 125 ? -9.539 -23.797 -11.789 1 91.62 125 PRO B N 1
ATOM 3214 C CA . PRO B 1 125 ? -10.953 -23.969 -12.125 1 91.62 125 PRO B CA 1
ATOM 3215 C C . PRO B 1 125 ? -11.836 -22.844 -11.617 1 91.62 125 PRO B C 1
ATOM 3217 O O . PRO B 1 125 ? -11.742 -22.453 -10.445 1 91.62 125 PRO B O 1
ATOM 3220 N N . GLY B 1 126 ? -12.688 -22.297 -12.484 1 93.06 126 GLY B N 1
ATOM 3221 C CA . GLY B 1 126 ? -13.617 -21.234 -12.117 1 93.06 126 GLY B CA 1
ATOM 3222 C C . GLY B 1 126 ? -13.094 -19.859 -12.438 1 93.06 126 GLY B C 1
ATOM 3223 O O . GLY B 1 126 ? -13.867 -18.922 -12.633 1 93.06 126 GLY B O 1
ATOM 3224 N N . PHE B 1 127 ? -11.75 -19.641 -12.453 1 94.25 127 PHE B N 1
ATOM 3225 C CA . PHE B 1 127 ? -11.133 -18.328 -12.609 1 94.25 127 PHE B CA 1
ATOM 3226 C C . PHE B 1 127 ? -11.492 -17.719 -13.953 1 94.25 127 PHE B C 1
ATOM 3228 O O . PHE B 1 127 ? -11.914 -16.562 -14.023 1 94.25 127 PHE B O 1
ATOM 3235 N N . PRO B 1 128 ? -11.398 -18.531 -15.062 1 94.94 128 PRO B N 1
ATOM 3236 C CA . PRO B 1 128 ? -11.68 -17.922 -16.375 1 94.94 128 PRO B CA 1
ATOM 3237 C C . PRO B 1 128 ? -13.133 -17.484 -16.516 1 94.94 128 PRO B C 1
ATOM 3239 O O . PRO B 1 128 ? -13.469 -16.719 -17.422 1 94.94 128 PRO B O 1
ATOM 3242 N N . LEU B 1 129 ? -14.016 -17.938 -15.609 1 94.94 129 LEU B N 1
ATOM 3243 C CA . LEU B 1 129 ? -15.438 -17.656 -15.703 1 94.94 129 LEU B CA 1
ATOM 3244 C C . LEU B 1 129 ? -15.789 -16.391 -14.93 1 94.94 129 LEU B C 1
ATOM 3246 O O . LEU B 1 129 ? -16.922 -15.891 -15.023 1 94.94 129 LEU B O 1
ATOM 3250 N N . LEU B 1 130 ? -14.82 -15.836 -14.219 1 92.88 130 LEU B N 1
ATOM 3251 C CA . LEU B 1 130 ? -15.047 -14.617 -13.445 1 92.88 130 LEU B CA 1
ATOM 3252 C C . LEU B 1 130 ? -15.164 -13.406 -14.352 1 92.88 130 LEU B C 1
ATOM 3254 O O . LEU B 1 130 ? -14.695 -13.43 -15.492 1 92.88 130 LEU B O 1
ATOM 3258 N N . HIS B 1 131 ? -15.797 -12.375 -13.812 1 92.06 131 HIS B N 1
ATOM 3259 C CA . HIS B 1 131 ? -15.789 -11.086 -14.492 1 92.06 131 HIS B CA 1
ATOM 3260 C C . HIS B 1 131 ? -14.367 -10.633 -14.789 1 92.06 131 HIS B C 1
ATOM 3262 O O . HIS B 1 131 ? -13.469 -10.781 -13.961 1 92.06 131 HIS B O 1
ATOM 3268 N N . SER B 1 132 ? -14.148 -10.07 -15.961 1 90.12 132 SER B N 1
ATOM 3269 C CA . SER B 1 132 ? -12.812 -9.68 -16.406 1 90.12 132 SER B CA 1
ATOM 3270 C C . SER B 1 132 ? -12.148 -8.742 -15.406 1 90.12 132 SER B C 1
ATOM 3272 O O . SER B 1 132 ? -10.953 -8.867 -15.125 1 90.12 132 SER B O 1
ATOM 3274 N N . GLY B 1 133 ? -12.953 -7.801 -14.93 1 86.44 133 GLY B N 1
ATOM 3275 C CA . GLY B 1 133 ? -12.414 -6.895 -13.922 1 86.44 133 GLY B CA 1
ATOM 3276 C C . GLY B 1 133 ? -11.969 -7.602 -12.664 1 86.44 133 GLY B C 1
ATOM 3277 O O . GLY B 1 133 ? -10.977 -7.211 -12.047 1 86.44 133 GLY B O 1
ATOM 3278 N N . ASP B 1 134 ? -12.719 -8.625 -12.312 1 88.94 134 ASP B N 1
ATOM 3279 C CA . ASP B 1 134 ? -12.359 -9.398 -11.133 1 88.94 134 ASP B CA 1
ATOM 3280 C C . ASP B 1 134 ? -11.102 -10.227 -11.383 1 88.94 134 ASP B C 1
ATOM 3282 O O . ASP B 1 134 ? -10.25 -10.352 -10.5 1 88.94 134 ASP B O 1
ATOM 3286 N N . GLN B 1 135 ? -10.969 -10.789 -12.555 1 92.38 135 GLN B N 1
ATOM 3287 C CA . GLN B 1 135 ? -9.766 -11.523 -12.922 1 92.38 135 GLN B CA 1
ATOM 3288 C C . GLN B 1 135 ? -8.531 -10.633 -12.805 1 92.38 135 GLN B C 1
ATOM 3290 O O . GLN B 1 135 ? -7.535 -11.031 -12.188 1 92.38 135 GLN B O 1
ATOM 3295 N N . GLN B 1 136 ? -8.656 -9.484 -13.328 1 90.12 136 GLN B N 1
ATOM 3296 C CA . GLN B 1 136 ? -7.547 -8.539 -13.305 1 90.12 136 GLN B CA 1
ATOM 3297 C C . GLN B 1 136 ? -7.188 -8.148 -11.875 1 90.12 136 GLN B C 1
ATOM 3299 O O . GLN B 1 136 ? -6.012 -8.141 -11.5 1 90.12 136 GLN B O 1
ATOM 3304 N N . ALA B 1 137 ? -8.203 -7.855 -11.156 1 88.38 137 ALA B N 1
ATOM 3305 C CA . ALA B 1 137 ? -7.984 -7.441 -9.773 1 88.38 137 ALA B CA 1
ATOM 3306 C C . ALA B 1 137 ? -7.273 -8.531 -8.977 1 88.38 137 ALA B C 1
ATOM 3308 O O . ALA B 1 137 ? -6.355 -8.242 -8.203 1 88.38 137 ALA B O 1
ATOM 3309 N N . LEU B 1 138 ? -7.668 -9.719 -9.195 1 90.69 138 LEU B N 1
ATOM 3310 C CA . LEU B 1 138 ? -7.098 -10.844 -8.477 1 90.69 138 LEU B CA 1
ATOM 3311 C C . LEU B 1 138 ? -5.645 -11.07 -8.875 1 90.69 138 LEU B C 1
ATOM 3313 O O . LEU B 1 138 ? -4.793 -11.32 -8.023 1 90.69 138 LEU B O 1
ATOM 3317 N N . ILE B 1 139 ? -5.352 -10.938 -10.102 1 92.38 139 ILE B N 1
ATOM 3318 C CA . ILE B 1 139 ? -3.986 -11.094 -10.586 1 92.38 139 ILE B CA 1
ATOM 3319 C C . ILE B 1 139 ? -3.113 -9.969 -10.039 1 92.38 139 ILE B C 1
ATOM 3321 O O . ILE B 1 139 ? -2.023 -10.219 -9.516 1 92.38 139 ILE B O 1
ATOM 3325 N N . LYS B 1 140 ? -3.564 -8.734 -10.148 1 89.44 140 LYS B N 1
ATOM 3326 C CA . LYS B 1 140 ? -2.822 -7.566 -9.695 1 89.44 140 LYS B CA 1
ATOM 3327 C C . LYS B 1 140 ? -2.525 -7.648 -8.195 1 89.44 140 LYS B C 1
ATOM 3329 O O . LYS B 1 140 ? -1.434 -7.285 -7.754 1 89.44 140 LYS B O 1
ATOM 3334 N N . SER B 1 141 ? -3.463 -8.188 -7.453 1 86.69 141 SER B N 1
ATOM 3335 C CA . SER B 1 141 ? -3.297 -8.25 -6.004 1 86.69 141 SER B CA 1
ATOM 3336 C C . SER B 1 141 ? -2.428 -9.438 -5.605 1 86.69 141 SER B C 1
ATOM 3338 O O . SER B 1 141 ? -1.872 -9.469 -4.504 1 86.69 141 SER B O 1
ATOM 3340 N N . SER B 1 142 ? -2.287 -10.43 -6.484 1 91.12 142 SER B N 1
ATOM 3341 C CA . SER B 1 142 ? -1.624 -11.664 -6.078 1 91.12 142 SER B CA 1
ATOM 3342 C C . SER B 1 142 ? -0.239 -11.781 -6.703 1 91.12 142 SER B C 1
ATOM 3344 O O . SER B 1 142 ? 0.577 -12.602 -6.273 1 91.12 142 SER B O 1
ATOM 3346 N N . PHE B 1 143 ? 0.067 -10.992 -7.645 1 94.38 143 PHE B N 1
ATOM 3347 C CA . PHE B 1 143 ? 1.244 -11.234 -8.469 1 94.38 143 PHE B CA 1
ATOM 3348 C C . PHE B 1 143 ? 2.504 -11.281 -7.613 1 94.38 143 PHE B C 1
ATOM 3350 O O . PHE B 1 143 ? 3.27 -12.25 -7.68 1 94.38 143 PHE B O 1
ATOM 3357 N N . PHE B 1 144 ? 2.777 -10.281 -6.793 1 94.88 144 PHE B N 1
ATOM 3358 C CA . PHE B 1 144 ? 4.035 -10.219 -6.055 1 94.88 144 PHE B CA 1
ATOM 3359 C C . PHE B 1 144 ? 4.195 -11.43 -5.145 1 94.88 144 PHE B C 1
ATOM 3361 O O . PHE B 1 144 ? 5.293 -11.969 -5.004 1 94.88 144 PHE B O 1
ATOM 3368 N N . ARG B 1 145 ? 3.129 -11.859 -4.562 1 91.38 145 ARG B N 1
ATOM 3369 C CA . ARG B 1 145 ? 3.17 -13.023 -3.688 1 91.38 145 ARG B CA 1
ATOM 3370 C C . ARG B 1 145 ? 3.549 -14.281 -4.465 1 91.38 145 ARG B C 1
ATOM 3372 O O . ARG B 1 145 ? 4.391 -15.062 -4.02 1 91.38 145 ARG B O 1
ATOM 3379 N N . ILE B 1 146 ? 2.916 -14.43 -5.574 1 91.62 146 ILE B N 1
ATOM 3380 C CA . ILE B 1 146 ? 3.199 -15.578 -6.43 1 91.62 146 ILE B CA 1
ATOM 3381 C C . ILE B 1 146 ? 4.648 -15.523 -6.906 1 91.62 146 ILE B C 1
ATOM 3383 O O . ILE B 1 146 ? 5.363 -16.531 -6.863 1 91.62 146 ILE B O 1
ATOM 3387 N N . PHE B 1 147 ? 5.066 -14.352 -7.305 1 93.81 147 PHE B N 1
ATOM 3388 C CA . PHE B 1 147 ? 6.434 -14.133 -7.762 1 93.81 147 PHE B CA 1
ATOM 3389 C C . PHE B 1 147 ? 7.434 -14.539 -6.688 1 93.81 147 PHE B C 1
ATOM 3391 O O . PHE B 1 147 ? 8.398 -15.258 -6.969 1 93.81 147 PHE B O 1
ATOM 3398 N N . LEU B 1 148 ? 7.23 -14.156 -5.441 1 91.06 148 LEU B N 1
ATOM 3399 C CA . LEU B 1 148 ? 8.133 -14.469 -4.344 1 91.06 148 LEU B CA 1
ATOM 3400 C C . LEU B 1 148 ? 8.172 -15.969 -4.082 1 91.06 148 LEU B C 1
ATOM 3402 O O . LEU B 1 148 ? 9.242 -16.531 -3.855 1 91.06 148 LEU B O 1
ATOM 3406 N N . MET B 1 149 ? 7.051 -16.547 -4.16 1 86.75 149 MET B N 1
ATOM 3407 C CA . MET B 1 149 ? 6.973 -17.984 -3.918 1 86.75 149 MET B CA 1
ATOM 3408 C C . MET B 1 149 ? 7.719 -18.75 -5 1 86.75 149 MET B C 1
ATOM 3410 O O . MET B 1 149 ? 8.367 -19.766 -4.719 1 86.75 149 MET B O 1
ATOM 3414 N N . ARG B 1 150 ? 7.609 -18.266 -6.141 1 85.12 150 ARG B N 1
ATOM 3415 C CA . ARG B 1 150 ? 8.219 -18.953 -7.277 1 85.12 150 ARG B CA 1
ATOM 3416 C C . ARG B 1 150 ? 9.727 -18.734 -7.301 1 85.12 150 ARG B C 1
ATOM 3418 O O . ARG B 1 150 ? 10.469 -19.547 -7.855 1 85.12 150 ARG B O 1
ATOM 3425 N N . THR B 1 151 ? 10.211 -17.688 -6.715 1 89 151 THR B N 1
ATOM 3426 C CA . THR B 1 151 ? 11.625 -17.328 -6.836 1 89 151 THR B CA 1
ATOM 3427 C C . THR B 1 151 ? 12.352 -17.531 -5.508 1 89 151 THR B C 1
ATOM 3429 O O . THR B 1 151 ? 13.555 -17.312 -5.41 1 89 151 THR B O 1
ATOM 3432 N N . TYR B 1 152 ? 11.664 -17.969 -4.488 1 87.44 152 TYR B N 1
ATOM 3433 C CA . TYR B 1 152 ? 12.227 -18 -3.143 1 87.44 152 TYR B CA 1
ATOM 3434 C C . TYR B 1 152 ? 13.492 -18.844 -3.102 1 87.44 152 TYR B C 1
ATOM 3436 O O . TYR B 1 152 ? 14.414 -18.547 -2.34 1 87.44 152 TYR B O 1
ATOM 3444 N N . ARG B 1 153 ? 13.594 -19.875 -3.898 1 88.25 153 ARG B N 1
ATOM 3445 C CA . ARG B 1 153 ? 14.766 -20.734 -3.93 1 88.25 153 ARG B CA 1
ATOM 3446 C C . ARG B 1 153 ? 15.977 -20 -4.504 1 88.25 153 ARG B C 1
ATOM 3448 O O . ARG B 1 153 ? 17.109 -20.438 -4.332 1 88.25 153 ARG B O 1
ATOM 3455 N N . GLY B 1 154 ? 15.695 -18.938 -5.133 1 90.06 154 GLY B N 1
ATOM 3456 C CA . GLY B 1 154 ? 16.766 -18.141 -5.719 1 90.06 154 GLY B CA 1
ATOM 3457 C C . GLY B 1 154 ? 17.266 -17.047 -4.805 1 90.06 154 GLY B C 1
ATOM 3458 O O . GLY B 1 154 ? 18.203 -16.312 -5.156 1 90.06 154 GLY B O 1
ATOM 3459 N N . ILE B 1 155 ? 16.672 -16.953 -3.656 1 90.75 155 ILE B N 1
ATOM 3460 C CA . ILE B 1 155 ? 17.078 -15.906 -2.725 1 90.75 155 ILE B CA 1
ATOM 3461 C C . ILE B 1 155 ? 18.297 -16.375 -1.928 1 90.75 155 ILE B C 1
ATOM 3463 O O . ILE B 1 155 ? 18.328 -17.484 -1.411 1 90.75 155 ILE B O 1
ATOM 3467 N N . SER B 1 156 ? 19.312 -15.633 -1.847 1 90.69 156 SER B N 1
ATOM 3468 C CA . SER B 1 156 ? 20.531 -15.898 -1.082 1 90.69 156 SER B CA 1
ATOM 3469 C C .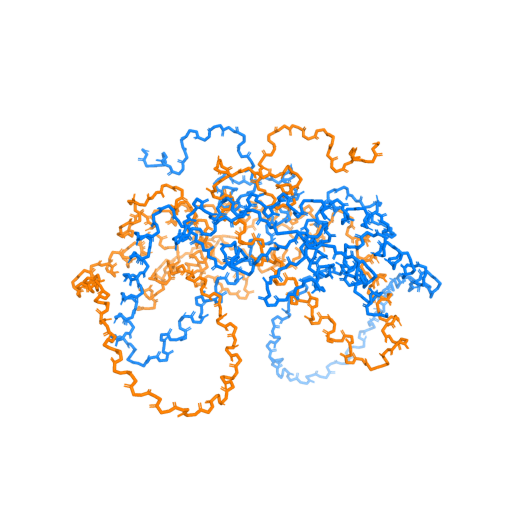 SER B 1 156 ? 21.156 -14.602 -0.581 1 90.69 156 SER B C 1
ATOM 3471 O O . SER B 1 156 ? 20.609 -13.516 -0.807 1 90.69 156 SER B O 1
ATOM 3473 N N . SER B 1 157 ? 22.281 -14.703 0.152 1 91.81 157 SER B N 1
ATOM 3474 C CA . SER B 1 157 ? 23 -13.523 0.629 1 91.81 157 SER B CA 1
ATOM 3475 C C . SER B 1 157 ? 23.578 -12.719 -0.532 1 91.81 157 SER B C 1
ATOM 3477 O O . SER B 1 157 ? 23.859 -11.531 -0.388 1 91.81 157 SER B O 1
ATOM 3479 N N . ARG B 1 158 ? 23.703 -13.414 -1.672 1 91.5 158 ARG B N 1
ATOM 3480 C CA . ARG B 1 158 ? 24.25 -12.742 -2.852 1 91.5 158 ARG B CA 1
ATOM 3481 C C . ARG B 1 158 ? 23.172 -11.898 -3.537 1 91.5 158 ARG B C 1
ATOM 3483 O O . ARG B 1 158 ? 23.5 -10.961 -4.273 1 91.5 158 ARG B O 1
ATOM 3490 N N . GLY B 1 159 ? 21.953 -12.234 -3.371 1 93.69 159 GLY B N 1
ATOM 3491 C CA . GLY B 1 159 ? 20.859 -11.547 -4.027 1 93.69 159 GLY B CA 1
ATOM 3492 C C . GLY B 1 159 ? 19.75 -12.477 -4.484 1 93.69 159 GLY B C 1
ATOM 3493 O O . GLY B 1 159 ? 19.422 -13.445 -3.791 1 93.69 159 GLY B O 1
ATOM 3494 N N . LEU B 1 160 ? 19.156 -12.086 -5.582 1 94.06 160 LEU B N 1
ATOM 3495 C CA . LEU B 1 160 ? 18.031 -12.844 -6.113 1 94.06 160 LEU B CA 1
ATOM 3496 C C . LEU B 1 160 ? 18.344 -13.406 -7.492 1 94.06 160 LEU B C 1
ATOM 3498 O O . LEU B 1 160 ? 18.656 -12.648 -8.414 1 94.06 160 LEU B O 1
ATOM 3502 N N . LEU B 1 161 ? 18.297 -14.719 -7.605 1 93.56 161 LEU B N 1
ATOM 3503 C CA . LEU B 1 161 ? 18.453 -15.398 -8.883 1 93.56 161 LEU B CA 1
ATOM 3504 C C . LEU B 1 161 ? 17.109 -15.648 -9.539 1 93.56 161 LEU B C 1
ATOM 3506 O O . LEU B 1 161 ? 16.266 -16.359 -8.977 1 93.56 161 LEU B O 1
ATOM 3510 N N . LEU B 1 162 ? 16.922 -15.109 -10.719 1 92.56 162 LEU B N 1
ATOM 3511 C CA . LEU B 1 162 ? 15.656 -15.258 -11.438 1 92.56 162 LEU B CA 1
ATOM 3512 C C . LEU B 1 162 ? 15.656 -16.531 -12.273 1 92.56 162 LEU B C 1
ATOM 3514 O O . LEU B 1 162 ? 16.703 -17.141 -12.477 1 92.56 162 LEU B O 1
ATOM 3518 N N . ALA B 1 163 ? 14.484 -16.859 -12.711 1 86 163 ALA B N 1
ATOM 3519 C CA . ALA B 1 163 ? 14.289 -18.125 -13.422 1 86 163 ALA B CA 1
ATOM 3520 C C . ALA B 1 163 ? 15.039 -18.141 -14.75 1 86 163 ALA B C 1
ATOM 3522 O O . ALA B 1 163 ? 15.344 -19.203 -15.289 1 86 163 ALA B O 1
ATOM 3523 N N . ASP B 1 164 ? 15.234 -17.016 -15.305 1 85.75 164 ASP B N 1
ATOM 3524 C CA . ASP B 1 164 ? 15.93 -16.953 -16.594 1 85.75 164 ASP B CA 1
ATOM 3525 C C . ASP B 1 164 ? 17.438 -16.938 -16.391 1 85.75 164 ASP B C 1
ATOM 3527 O O . ASP B 1 164 ? 18.203 -16.797 -17.359 1 85.75 164 ASP B O 1
ATOM 3531 N N . GLY B 1 165 ? 17.828 -16.953 -15.102 1 91 165 GLY B N 1
ATOM 3532 C CA . GLY B 1 165 ? 19.25 -16.984 -14.812 1 91 165 GLY B CA 1
ATOM 3533 C C . GLY B 1 165 ? 19.812 -15.641 -14.43 1 91 165 GLY B C 1
ATOM 3534 O O . GLY B 1 165 ? 20.984 -15.539 -14.047 1 91 165 GLY B O 1
ATOM 3535 N N . THR B 1 166 ? 19.094 -14.664 -14.508 1 93.38 166 THR B N 1
ATOM 3536 C CA . THR B 1 166 ? 19.562 -13.328 -14.141 1 93.38 166 THR B CA 1
ATOM 3537 C C . THR B 1 166 ? 19.812 -13.242 -12.641 1 93.38 166 THR B C 1
ATOM 3539 O O . THR B 1 166 ? 18.953 -13.602 -11.836 1 93.38 166 THR B O 1
ATOM 3542 N N . MET B 1 167 ? 21 -12.805 -12.328 1 94.56 167 MET B N 1
ATOM 3543 C CA . MET B 1 167 ? 21.328 -12.586 -10.93 1 94.56 167 MET B CA 1
ATOM 3544 C C . MET B 1 167 ? 21.234 -11.109 -10.562 1 94.56 167 MET B C 1
ATOM 3546 O O . MET B 1 167 ? 21.922 -10.273 -11.141 1 94.56 167 MET B O 1
ATOM 3550 N N . LEU B 1 168 ? 20.359 -10.773 -9.641 1 95 168 LEU B N 1
ATOM 3551 C CA . LEU B 1 168 ? 20.219 -9.43 -9.086 1 95 168 LEU B CA 1
ATOM 3552 C C . LEU B 1 168 ? 20.953 -9.312 -7.758 1 95 168 LEU B C 1
ATOM 3554 O O . LEU B 1 168 ? 20.484 -9.82 -6.738 1 95 168 LEU B O 1
ATOM 3558 N N . PRO B 1 169 ? 22.047 -8.641 -7.789 1 94 169 PRO B N 1
ATOM 3559 C CA . PRO B 1 169 ? 22.859 -8.578 -6.566 1 94 169 PRO B CA 1
ATOM 3560 C C . PRO B 1 169 ? 22.141 -7.863 -5.426 1 94 169 PRO B C 1
ATOM 3562 O O . PRO B 1 169 ? 21.281 -7.02 -5.668 1 94 169 PRO B O 1
ATOM 3565 N N . SER B 1 170 ? 22.594 -8.211 -4.211 1 92.25 170 SER B N 1
ATOM 3566 C CA . SER B 1 170 ? 22 -7.629 -3.014 1 92.25 170 SER B CA 1
ATOM 3567 C C . SER B 1 170 ? 22.125 -6.109 -3.02 1 92.25 170 SER B C 1
ATOM 3569 O O . SER B 1 170 ? 21.203 -5.406 -2.58 1 92.25 170 SER B O 1
ATOM 3571 N N . SER B 1 171 ? 23.188 -5.52 -3.49 1 89 171 SER B N 1
ATOM 3572 C CA . SER B 1 171 ? 23.391 -4.078 -3.57 1 89 171 SER B CA 1
ATOM 3573 C C . SER B 1 171 ? 22.375 -3.436 -4.512 1 89 171 SER B C 1
ATOM 3575 O O . SER B 1 171 ? 21.859 -2.352 -4.23 1 89 171 SER B O 1
ATOM 3577 N N . PHE B 1 172 ? 22.109 -4.145 -5.57 1 92.38 172 PHE B N 1
ATOM 3578 C CA . PHE B 1 172 ? 21.109 -3.723 -6.547 1 92.38 172 PHE B CA 1
ATOM 3579 C C . PHE B 1 172 ? 19.734 -3.672 -5.914 1 92.38 172 PHE B C 1
ATOM 3581 O O . PHE B 1 172 ? 19.016 -2.678 -6.055 1 92.38 172 PHE B O 1
ATOM 3588 N N . LEU B 1 173 ? 19.391 -4.695 -5.148 1 92.31 173 LEU B N 1
ATOM 3589 C CA . LEU B 1 173 ? 18.094 -4.797 -4.504 1 92.31 173 LEU B CA 1
ATOM 3590 C C . LEU B 1 173 ? 17.938 -3.744 -3.412 1 92.31 173 LEU B C 1
ATOM 3592 O O . LEU B 1 173 ? 16.844 -3.215 -3.197 1 92.31 173 LEU B O 1
ATOM 3596 N N . THR B 1 174 ? 19 -3.426 -2.727 1 89.38 174 THR B N 1
ATOM 3597 C CA . THR B 1 174 ? 18.984 -2.402 -1.686 1 89.38 174 THR B CA 1
ATOM 3598 C C . THR B 1 174 ? 18.641 -1.037 -2.271 1 89.38 174 THR B C 1
ATOM 3600 O O . THR B 1 174 ? 17.906 -0.262 -1.66 1 89.38 174 THR B O 1
ATOM 3603 N N . ILE B 1 175 ? 19.078 -0.734 -3.42 1 88.94 175 ILE B N 1
ATOM 3604 C CA . ILE B 1 175 ? 18.812 0.531 -4.094 1 88.94 175 ILE B CA 1
ATOM 3605 C C . ILE B 1 175 ? 17.312 0.635 -4.414 1 88.94 175 ILE B C 1
ATOM 3607 O O . ILE B 1 175 ? 16.719 1.699 -4.262 1 88.94 175 ILE B O 1
ATOM 3611 N N . ILE B 1 176 ? 16.703 -0.417 -4.809 1 89.19 176 ILE B N 1
ATOM 3612 C CA . ILE B 1 176 ? 15.32 -0.44 -5.285 1 89.19 176 ILE B CA 1
ATOM 3613 C C . ILE B 1 176 ? 14.367 -0.492 -4.094 1 89.19 176 ILE B C 1
ATOM 3615 O O . ILE B 1 176 ? 13.367 0.228 -4.059 1 89.19 176 ILE B O 1
ATOM 3619 N N . PHE B 1 177 ? 14.719 -1.234 -3.094 1 85.31 177 PHE B N 1
ATOM 3620 C CA . PHE B 1 177 ? 13.703 -1.592 -2.113 1 85.31 177 PHE B CA 1
ATOM 3621 C C . PHE B 1 177 ? 13.945 -0.875 -0.792 1 85.31 177 PHE B C 1
ATOM 3623 O O . PHE B 1 177 ? 13.039 -0.751 0.031 1 85.31 177 PHE B O 1
ATOM 3630 N N . GLU B 1 178 ? 15.094 -0.356 -0.545 1 74.06 178 GLU B N 1
ATOM 3631 C CA . GLU B 1 178 ? 15.391 0.084 0.814 1 74.06 178 GLU B CA 1
ATOM 3632 C C . GLU B 1 178 ? 15.539 1.602 0.884 1 74.06 178 GLU B C 1
ATOM 3634 O O . GLU B 1 178 ? 15.469 2.188 1.966 1 74.06 178 GLU B O 1
ATOM 3639 N N . ASN B 1 179 ? 15.648 2.195 -0.289 1 69.62 179 ASN B N 1
ATOM 3640 C CA . ASN B 1 179 ? 15.93 3.625 -0.251 1 69.62 179 ASN B CA 1
ATOM 3641 C C . ASN B 1 179 ? 14.938 4.418 -1.092 1 69.62 179 ASN B C 1
ATOM 3643 O O . ASN B 1 179 ? 14.344 3.881 -2.033 1 69.62 179 ASN B O 1
ATOM 3647 N N . PHE B 1 180 ? 14.523 5.57 -0.553 1 73.56 180 PHE B N 1
ATOM 3648 C CA . PHE B 1 180 ? 13.758 6.535 -1.336 1 73.56 180 PHE B CA 1
ATOM 3649 C C . PHE B 1 180 ? 14.609 7.758 -1.665 1 73.56 180 PHE B C 1
ATOM 3651 O O . PHE B 1 180 ? 15.062 8.461 -0.763 1 73.56 180 PHE B O 1
ATOM 3658 N N . TYR B 1 181 ? 14.836 7.91 -2.904 1 76.75 181 TYR B N 1
ATOM 3659 C CA . TYR B 1 181 ? 15.688 9.016 -3.314 1 76.75 181 TYR B CA 1
ATOM 3660 C C . TYR B 1 181 ? 14.867 10.156 -3.91 1 76.75 181 TYR B C 1
ATOM 3662 O O . TYR B 1 181 ? 13.898 9.914 -4.637 1 76.75 181 TYR B O 1
ATOM 3670 N N . TYR B 1 182 ? 15.141 11.352 -3.342 1 84.62 182 TYR B N 1
ATOM 3671 C CA . TYR B 1 182 ? 14.523 12.57 -3.85 1 84.62 182 TYR B CA 1
ATOM 3672 C C . TYR B 1 182 ? 15.492 13.336 -4.75 1 84.62 182 TYR B C 1
ATOM 3674 O O . TYR B 1 182 ? 16.703 13.125 -4.688 1 84.62 182 TYR B O 1
ATOM 3682 N N . HIS B 1 183 ? 14.891 14.203 -5.59 1 85.5 183 HIS B N 1
ATOM 3683 C CA . HIS B 1 183 ? 15.711 15.133 -6.359 1 85.5 183 HIS B CA 1
ATOM 3684 C C . HIS B 1 183 ? 16.484 16.078 -5.445 1 85.5 183 HIS B C 1
ATOM 3686 O O . HIS B 1 183 ? 17.672 16.344 -5.68 1 85.5 183 HIS B O 1
ATOM 3692 N N . SER B 1 184 ? 15.859 16.531 -4.414 1 86.56 184 SER B N 1
ATOM 3693 C CA . SER B 1 184 ? 16.422 17.422 -3.402 1 86.56 184 SER B CA 1
ATOM 3694 C C . SER B 1 184 ? 16.703 16.672 -2.105 1 86.56 184 SER B C 1
ATOM 3696 O O . SER B 1 184 ? 16.281 17.109 -1.028 1 86.56 184 SER B O 1
ATOM 3698 N N . LYS B 1 185 ? 17.5 15.609 -2.234 1 84.75 185 LYS B N 1
ATOM 3699 C CA . LYS B 1 185 ? 17.672 14.711 -1.099 1 84.75 185 LYS B CA 1
ATOM 3700 C C . LYS B 1 185 ? 18.281 15.445 0.096 1 84.75 185 LYS B C 1
ATOM 3702 O O . LYS B 1 185 ? 17.812 15.297 1.225 1 84.75 185 LYS B O 1
ATOM 3707 N N . ILE B 1 186 ? 19.312 16.219 -0.111 1 86.69 186 ILE B N 1
ATOM 3708 C CA . ILE B 1 186 ? 20.016 16.922 0.956 1 86.69 186 ILE B CA 1
ATOM 3709 C C . ILE B 1 186 ? 19.047 17.859 1.673 1 86.69 186 ILE B C 1
ATOM 3711 O O . ILE B 1 186 ? 18.984 17.875 2.904 1 86.69 186 ILE B O 1
ATOM 3715 N N . GLU B 1 187 ? 18.281 18.594 0.848 1 90.94 187 GLU B N 1
ATOM 3716 C CA . GLU B 1 187 ? 17.344 19.562 1.416 1 90.94 187 GLU B CA 1
ATOM 3717 C C . GLU B 1 187 ? 16.234 18.844 2.195 1 90.94 187 GLU B C 1
ATOM 3719 O O . GLU B 1 187 ? 15.844 19.297 3.277 1 90.94 187 GLU B O 1
ATOM 3724 N N . VAL B 1 188 ? 15.719 17.797 1.62 1 90.44 188 VAL B N 1
ATOM 3725 C CA . VAL B 1 188 ? 14.672 17.031 2.291 1 90.44 188 VAL B CA 1
ATOM 3726 C C . VAL B 1 188 ? 15.188 16.5 3.627 1 90.44 188 VAL B C 1
ATOM 3728 O O . VAL B 1 188 ? 14.5 16.578 4.645 1 90.44 188 VAL B O 1
ATOM 3731 N N . ASP B 1 189 ? 16.406 15.977 3.656 1 86.12 189 ASP B N 1
ATOM 3732 C CA . ASP B 1 189 ? 17.016 15.461 4.883 1 86.12 189 ASP B CA 1
ATOM 3733 C C . ASP B 1 189 ? 17.188 16.578 5.918 1 86.12 189 ASP B C 1
ATOM 3735 O O . ASP B 1 189 ? 16.969 16.344 7.113 1 86.12 189 ASP B O 1
ATOM 3739 N N . ARG B 1 190 ? 17.562 17.672 5.434 1 90.12 190 ARG B N 1
ATOM 3740 C CA . ARG B 1 190 ? 17.734 18.812 6.328 1 90.12 190 ARG B CA 1
ATOM 3741 C C . ARG B 1 190 ? 16.422 19.203 6.984 1 90.12 190 ARG B C 1
ATOM 3743 O O . ARG B 1 190 ? 16.375 19.453 8.195 1 90.12 190 ARG B O 1
ATOM 3750 N N . ILE B 1 191 ? 15.367 19.328 6.203 1 90.19 191 ILE B N 1
ATOM 3751 C CA . ILE B 1 191 ? 14.039 19.656 6.723 1 90.19 191 ILE B CA 1
ATOM 3752 C C . ILE B 1 191 ? 13.625 18.625 7.762 1 90.19 191 ILE B C 1
ATOM 3754 O O . ILE B 1 191 ? 13.156 18.969 8.844 1 90.19 191 ILE B O 1
ATOM 3758 N N . GLN B 1 192 ? 13.828 17.391 7.457 1 87.19 192 GLN B N 1
ATOM 3759 C CA . GLN B 1 192 ? 13.484 16.297 8.359 1 87.19 192 GLN B CA 1
ATOM 3760 C C . GLN B 1 192 ? 14.258 16.406 9.672 1 87.19 192 GLN B C 1
ATOM 3762 O O . GLN B 1 192 ? 13.688 16.266 10.758 1 87.19 192 GLN B O 1
ATOM 3767 N N . ASP B 1 193 ? 15.539 16.641 9.555 1 87.94 193 ASP B N 1
ATOM 3768 C CA . ASP B 1 193 ? 16.375 16.75 10.742 1 87.94 193 ASP B CA 1
ATOM 3769 C C . ASP B 1 193 ? 15.906 17.906 11.633 1 87.94 193 ASP B C 1
ATOM 3771 O O . ASP B 1 193 ? 15.891 17.781 12.859 1 87.94 193 ASP B O 1
ATOM 3775 N N . MET B 1 194 ? 15.594 18.969 11 1 90.19 194 MET B N 1
ATOM 3776 C CA . MET B 1 194 ? 15.102 20.141 11.727 1 90.19 194 MET B CA 1
ATOM 3777 C C . MET B 1 194 ? 13.805 19.812 12.461 1 90.19 194 MET B C 1
ATOM 3779 O O . MET B 1 194 ? 13.633 20.188 13.617 1 90.19 194 MET B O 1
ATOM 3783 N N . LEU B 1 195 ? 12.922 19.125 11.836 1 90 195 LEU B N 1
ATOM 3784 C CA . LEU B 1 195 ? 11.633 18.766 12.422 1 90 195 LEU B CA 1
ATOM 3785 C C . LEU B 1 195 ? 11.805 17.797 13.578 1 90 195 LEU B C 1
ATOM 3787 O O . LEU B 1 195 ? 11.148 17.922 14.617 1 90 195 LEU B O 1
ATOM 3791 N N . VAL B 1 196 ? 12.695 16.844 13.367 1 87.62 196 VAL B N 1
ATOM 3792 C CA . VAL B 1 196 ? 12.969 15.883 14.43 1 87.62 196 VAL B CA 1
ATOM 3793 C C . VAL B 1 196 ? 13.586 16.594 15.633 1 87.62 196 VAL B C 1
ATOM 3795 O O . VAL B 1 196 ? 13.203 16.328 16.781 1 87.62 196 VAL B O 1
ATOM 3798 N N . SER B 1 197 ? 14.508 17.453 15.391 1 89.44 197 SER B N 1
ATOM 3799 C CA . SER B 1 197 ? 15.125 18.234 16.469 1 89.44 197 SER B CA 1
ATOM 3800 C C . SER B 1 197 ? 14.102 19.078 17.203 1 89.44 197 SER B C 1
ATOM 3802 O O . SER B 1 197 ? 14.133 19.172 18.422 1 89.44 197 SER B O 1
ATOM 3804 N N . ALA B 1 198 ? 13.273 19.719 16.438 1 90.25 198 ALA B N 1
ATOM 3805 C CA . ALA B 1 198 ? 12.211 20.531 17.016 1 90.25 198 ALA B CA 1
ATOM 3806 C C . ALA B 1 198 ? 11.305 19.688 17.922 1 90.25 198 ALA B C 1
ATOM 3808 O O . ALA B 1 198 ? 10.977 20.094 19.031 1 90.25 198 ALA B O 1
ATOM 3809 N N . LEU B 1 199 ? 10.953 18.516 17.484 1 87.75 199 LEU B N 1
ATOM 3810 C CA . LEU B 1 199 ? 10.109 17.609 18.25 1 87.75 199 LEU B CA 1
ATOM 3811 C C . LEU B 1 199 ? 10.805 17.172 19.531 1 87.75 199 LEU B C 1
ATOM 3813 O O . LEU B 1 199 ? 10.203 17.188 20.609 1 87.75 199 LEU B O 1
ATOM 3817 N N . LYS B 1 200 ? 12.031 16.859 19.375 1 86.31 200 LYS B N 1
ATOM 3818 C CA . LYS B 1 200 ? 12.797 16.438 20.547 1 86.31 200 LYS B CA 1
ATOM 3819 C C . LYS B 1 200 ? 12.906 17.547 21.578 1 86.31 200 LYS B C 1
ATOM 3821 O O . LYS B 1 200 ? 12.734 17.312 22.781 1 86.31 200 LYS B O 1
ATOM 3826 N N . MET B 1 201 ? 13.188 18.688 21.094 1 88.62 201 MET B N 1
ATOM 3827 C CA . MET B 1 201 ? 13.32 19.828 21.984 1 88.62 201 MET B CA 1
ATOM 3828 C C . MET B 1 201 ? 12.008 20.094 22.719 1 88.62 201 MET B C 1
ATOM 3830 O O . MET B 1 201 ? 12.008 20.266 23.953 1 88.62 201 MET B O 1
ATOM 3834 N N . LYS B 1 202 ? 10.922 20.094 22.031 1 87.94 202 LYS B N 1
ATOM 3835 C CA . LYS B 1 202 ? 9.617 20.375 22.625 1 87.94 202 LYS B CA 1
ATOM 3836 C C . LYS B 1 202 ? 9.227 19.281 23.625 1 87.94 202 LYS B C 1
ATOM 3838 O O . LYS B 1 202 ? 8.703 19.578 24.703 1 87.94 202 LYS B O 1
ATOM 3843 N N . LEU B 1 203 ? 9.539 18.031 23.312 1 86.88 203 LEU B N 1
ATOM 3844 C CA . LEU B 1 203 ? 9.219 16.922 24.188 1 86.88 203 LEU B CA 1
ATOM 3845 C C . LEU B 1 203 ? 10.078 16.953 25.453 1 86.88 203 LEU B C 1
ATOM 3847 O O . LEU B 1 203 ? 9.602 16.656 26.547 1 86.88 203 LEU B O 1
ATOM 3851 N N . SER B 1 204 ? 11.305 17.328 25.203 1 86 204 SER B N 1
ATOM 3852 C CA . SER B 1 204 ? 12.219 17.375 26.328 1 86 204 SER B CA 1
ATOM 3853 C C . SER B 1 204 ? 11.805 18.469 27.328 1 86 204 SER B C 1
ATOM 3855 O O . SER B 1 204 ? 12.031 18.328 28.531 1 86 204 SER B O 1
ATOM 3857 N N . GLU B 1 205 ? 11.281 19.5 26.828 1 86.56 205 GLU B N 1
ATOM 3858 C CA . GLU B 1 205 ? 10.82 20.594 27.672 1 86.56 205 GLU B CA 1
ATOM 3859 C C . GLU B 1 205 ? 9.578 20.203 28.469 1 86.56 205 GLU B C 1
ATOM 3861 O O . GLU B 1 205 ? 9.461 20.531 29.641 1 86.56 205 GLU B O 1
ATOM 3866 N N . GLU B 1 206 ? 8.734 19.438 27.859 1 86.81 206 GLU B N 1
ATOM 3867 C CA . GLU B 1 206 ? 7.441 19.141 28.469 1 86.81 206 GLU B CA 1
ATOM 3868 C C . GLU B 1 206 ? 7.461 17.781 29.172 1 86.81 206 GLU B C 1
ATOM 3870 O O . GLU B 1 206 ? 6.762 17.594 30.172 1 86.81 206 GLU B O 1
ATOM 3875 N N . PHE B 1 207 ? 8.102 16.922 28.594 1 85 207 PHE B N 1
ATOM 3876 C CA . PHE B 1 207 ? 8.188 15.562 29.125 1 85 207 PHE B CA 1
ATOM 3877 C C . PHE B 1 207 ? 9.641 15.102 29.188 1 85 207 PHE B C 1
ATOM 3879 O O . PHE B 1 207 ? 10.141 14.477 28.234 1 85 207 PHE B O 1
ATOM 3886 N N . PRO B 1 208 ? 10.18 15.273 30.312 1 77.94 208 PRO B N 1
ATOM 3887 C CA . PRO B 1 208 ? 11.609 14.961 30.406 1 77.94 208 PRO B CA 1
ATOM 3888 C C . PRO B 1 208 ? 11.898 13.469 30.234 1 77.94 208 PRO B C 1
ATOM 3890 O O . PRO B 1 208 ? 13.016 13.094 29.891 1 77.94 208 PRO B O 1
ATOM 3893 N N . ASP B 1 209 ? 10.938 12.727 30.359 1 80.81 209 ASP B N 1
ATOM 3894 C CA . ASP B 1 209 ? 11.141 11.289 30.219 1 80.81 209 ASP B CA 1
ATOM 3895 C C . ASP B 1 209 ? 11.297 10.906 28.75 1 80.81 209 ASP B C 1
ATOM 3897 O O . ASP B 1 209 ? 10.438 11.219 27.922 1 80.81 209 ASP B O 1
ATOM 3901 N N . SER B 1 210 ? 12.406 10.32 28.438 1 79.44 210 SER B N 1
ATOM 3902 C CA . SER B 1 210 ? 12.75 9.883 27.078 1 79.44 210 SER B CA 1
ATOM 3903 C C . SER B 1 210 ? 11.758 8.852 26.562 1 79.44 210 SER B C 1
ATOM 3905 O O . SER B 1 210 ? 11.594 8.695 25.344 1 79.44 210 SER B O 1
ATOM 3907 N N . VAL B 1 211 ? 11.07 8.273 27.422 1 87.56 211 VAL B N 1
ATOM 3908 C CA . VAL B 1 211 ? 10.141 7.211 27.047 1 87.56 211 VAL B CA 1
ATOM 3909 C C . VAL B 1 211 ? 9.031 7.781 26.172 1 87.56 211 VAL B C 1
ATOM 3911 O O . VAL B 1 211 ? 8.523 7.098 25.281 1 87.56 211 VAL B O 1
ATOM 3914 N N . VAL B 1 212 ? 8.75 9.023 26.375 1 86.94 212 VAL B N 1
ATOM 3915 C CA . VAL B 1 212 ? 7.656 9.648 25.641 1 86.94 212 VAL B CA 1
ATOM 3916 C C . VAL B 1 212 ? 8.031 9.805 24.172 1 86.94 212 VAL B C 1
ATOM 3918 O O . VAL B 1 212 ? 7.203 9.586 23.281 1 86.94 212 VAL B O 1
ATOM 3921 N N . TYR B 1 213 ? 9.258 10.102 23.891 1 85.88 213 TYR B N 1
ATOM 3922 C CA . TYR B 1 213 ? 9.734 10.227 22.531 1 85.88 213 TYR B CA 1
ATOM 3923 C C . TYR B 1 213 ? 9.641 8.891 21.797 1 85.88 213 TYR B C 1
ATOM 3925 O O . TYR B 1 213 ? 9.164 8.82 20.656 1 85.88 213 TYR B O 1
ATOM 3933 N N . ASP B 1 214 ? 10.07 7.918 22.469 1 86.38 214 ASP B N 1
ATOM 3934 C CA . ASP B 1 214 ? 10.047 6.59 21.875 1 86.38 214 ASP B CA 1
ATOM 3935 C C . ASP B 1 214 ? 8.609 6.148 21.578 1 86.38 214 ASP B C 1
ATOM 3937 O O . ASP B 1 214 ? 8.344 5.539 20.547 1 86.38 214 ASP B O 1
ATOM 3941 N N . LEU B 1 215 ? 7.785 6.453 22.469 1 87.94 215 LEU B N 1
ATOM 3942 C CA . LEU B 1 215 ? 6.375 6.121 22.281 1 87.94 215 LEU B CA 1
ATOM 3943 C C . LEU B 1 215 ? 5.797 6.879 21.078 1 87.94 215 LEU B C 1
ATOM 3945 O O . LEU B 1 215 ? 5.066 6.301 20.266 1 87.94 215 LEU B O 1
ATOM 3949 N N . LEU B 1 216 ? 6.152 8.062 20.938 1 86.69 216 LEU B N 1
ATOM 3950 C CA . LEU B 1 216 ? 5.668 8.875 19.828 1 86.69 216 LEU B CA 1
ATOM 3951 C C . LEU B 1 216 ? 6.184 8.352 18.5 1 86.69 216 LEU B C 1
ATOM 3953 O O . LEU B 1 216 ? 5.434 8.266 17.531 1 86.69 216 LEU B O 1
ATOM 3957 N N . MET B 1 217 ? 7.41 7.98 18.5 1 86.25 217 MET B N 1
ATOM 3958 C CA . MET B 1 217 ? 8 7.441 17.281 1 86.25 217 MET B CA 1
ATOM 3959 C C . MET B 1 217 ? 7.32 6.141 16.859 1 86.25 217 MET B C 1
ATOM 3961 O O . MET B 1 217 ? 7.113 5.891 15.68 1 86.25 217 MET B O 1
ATOM 3965 N N . SER B 1 218 ? 6.992 5.391 17.859 1 87.88 218 SER B N 1
ATOM 3966 C CA . SER B 1 218 ? 6.266 4.156 17.578 1 87.88 218 SER B CA 1
ATOM 3967 C C . SER B 1 218 ? 4.895 4.438 16.969 1 87.88 218 SER B C 1
ATOM 3969 O O . SER B 1 218 ? 4.473 3.754 16.047 1 87.88 218 SER B O 1
ATOM 3971 N N . LYS B 1 219 ? 4.219 5.398 17.469 1 88.69 219 LYS B N 1
ATOM 3972 C CA . LYS B 1 219 ? 2.912 5.777 16.938 1 88.69 219 LYS B CA 1
ATOM 3973 C C . LYS B 1 219 ? 3.023 6.285 15.5 1 88.69 219 LYS B C 1
ATOM 3975 O O . LYS B 1 219 ? 2.16 6.004 14.672 1 88.69 219 LYS B O 1
ATOM 3980 N N . ILE B 1 220 ? 4.07 6.984 15.211 1 86.25 220 ILE B N 1
ATOM 3981 C CA . ILE B 1 220 ? 4.309 7.488 13.867 1 86.25 220 ILE B CA 1
ATOM 3982 C C . ILE B 1 220 ? 4.512 6.32 12.906 1 86.25 220 ILE B C 1
ATOM 3984 O O . ILE B 1 220 ? 3.982 6.324 11.789 1 86.25 220 ILE B O 1
ATOM 3988 N N . SER B 1 221 ? 5.262 5.312 13.359 1 85.5 221 SER B N 1
ATOM 3989 C CA . SER B 1 221 ? 5.465 4.117 12.547 1 85.5 221 SER B CA 1
ATOM 3990 C C . SER B 1 221 ? 4.145 3.4 12.281 1 85.5 221 SER B C 1
ATOM 3992 O O . SER B 1 221 ? 3.9 2.936 11.164 1 85.5 221 SER B O 1
ATOM 3994 N N . TYR B 1 222 ? 3.32 3.342 13.273 1 86.62 222 TYR B N 1
ATOM 3995 C CA . TYR B 1 222 ? 2.008 2.723 13.133 1 86.62 222 TYR B CA 1
ATOM 3996 C C . TYR B 1 222 ? 1.152 3.488 12.125 1 86.62 222 TYR B C 1
ATOM 3998 O O . TYR B 1 222 ? 0.496 2.885 11.273 1 86.62 222 TYR B O 1
ATOM 4006 N N . LEU B 1 223 ? 1.157 4.777 12.164 1 88.25 223 LEU B N 1
ATOM 4007 C CA . LEU B 1 223 ? 0.405 5.613 11.234 1 88.25 223 LEU B CA 1
ATOM 4008 C C . LEU B 1 223 ? 0.865 5.379 9.805 1 88.25 223 LEU B C 1
ATOM 4010 O O . LEU B 1 223 ? 0.049 5.375 8.875 1 88.25 223 LEU B O 1
ATOM 4014 N N . ARG B 1 224 ? 2.113 5.16 9.672 1 86.25 224 ARG B N 1
ATOM 4015 C CA . ARG B 1 224 ? 2.658 4.871 8.352 1 86.25 224 ARG B CA 1
ATOM 4016 C C . ARG B 1 224 ? 2.109 3.557 7.805 1 86.25 224 ARG B C 1
ATOM 4018 O O . ARG B 1 224 ? 1.75 3.467 6.629 1 86.25 224 ARG B O 1
ATOM 4025 N N . GLU B 1 225 ? 2.072 2.604 8.641 1 85.56 225 GLU B N 1
ATOM 4026 C CA . GLU B 1 225 ? 1.514 1.31 8.258 1 85.56 225 GLU B CA 1
ATOM 4027 C C . GLU B 1 225 ? 0.043 1.438 7.867 1 85.56 225 GLU B C 1
ATOM 4029 O O . GLU B 1 225 ? -0.397 0.847 6.879 1 85.56 225 GLU B O 1
ATOM 4034 N N . LEU B 1 226 ? -0.687 2.197 8.648 1 87.62 226 LEU B N 1
ATOM 4035 C CA . LEU B 1 226 ? -2.096 2.426 8.344 1 87.62 226 LEU B CA 1
ATOM 4036 C C . LEU B 1 226 ? -2.26 3.105 6.992 1 87.62 226 LEU B C 1
ATOM 4038 O O . LEU B 1 226 ? -3.176 2.775 6.234 1 87.62 226 LEU B O 1
ATOM 4042 N N . ALA B 1 227 ? -1.387 4.012 6.75 1 89.94 227 ALA B N 1
ATOM 4043 C CA . ALA B 1 227 ? -1.436 4.723 5.477 1 89.94 227 ALA B CA 1
ATOM 4044 C C . ALA B 1 227 ? -1.2 3.768 4.305 1 89.94 227 ALA B C 1
ATOM 4046 O O . ALA B 1 227 ? -1.855 3.877 3.268 1 89.94 227 ALA B O 1
ATOM 4047 N N . THR B 1 228 ? -0.274 2.869 4.453 1 87.06 228 THR B N 1
ATOM 4048 C CA . THR B 1 228 ? 0.006 1.872 3.428 1 87.06 228 THR B CA 1
ATOM 4049 C C . THR B 1 228 ? -1.216 0.992 3.18 1 87.06 228 THR B C 1
ATOM 4051 O O . THR B 1 228 ? -1.562 0.708 2.031 1 87.06 228 THR B O 1
ATOM 4054 N N . HIS B 1 229 ? -1.877 0.621 4.215 1 86.06 229 HIS B N 1
ATOM 4055 C CA . HIS B 1 229 ? -3.086 -0.185 4.094 1 86.06 229 HIS B CA 1
ATOM 4056 C C . HIS B 1 229 ? -4.207 0.603 3.424 1 86.06 229 HIS B C 1
ATOM 4058 O O . HIS B 1 229 ? -4.91 0.076 2.559 1 86.06 229 HIS B O 1
ATOM 4064 N N . HIS B 1 230 ? -4.332 1.781 3.895 1 89.88 230 HIS B N 1
ATOM 4065 C CA . HIS B 1 230 ? -5.328 2.652 3.285 1 89.88 230 HIS B CA 1
ATOM 4066 C C . HIS B 1 230 ? -5.102 2.785 1.782 1 89.88 230 HIS B C 1
ATOM 4068 O O . HIS B 1 230 ? -6.055 2.76 1.001 1 89.88 230 HIS B O 1
ATOM 4074 N N . ASP B 1 231 ? -3.916 2.945 1.438 1 89.31 231 ASP B N 1
ATOM 4075 C CA . ASP B 1 231 ? -3.582 3.043 0.02 1 89.31 231 ASP B CA 1
ATOM 4076 C C . ASP B 1 231 ? -3.986 1.777 -0.729 1 89.31 231 ASP B C 1
ATOM 4078 O O . ASP B 1 231 ? -4.535 1.85 -1.83 1 89.31 231 ASP B O 1
ATOM 4082 N N . LYS B 1 232 ? -3.736 0.705 -0.142 1 86.12 232 LYS B N 1
ATOM 4083 C CA . LYS B 1 232 ? -4.07 -0.576 -0.76 1 86.12 232 LYS B CA 1
ATOM 4084 C C . LYS B 1 232 ? -5.578 -0.719 -0.949 1 86.12 232 LYS B C 1
ATOM 4086 O O . LYS B 1 232 ? -6.031 -1.272 -1.953 1 86.12 232 LYS B O 1
ATOM 4091 N N . ILE B 1 233 ? -6.34 -0.252 -0.039 1 88.06 233 ILE B N 1
ATOM 4092 C CA . ILE B 1 233 ? -7.793 -0.36 -0.102 1 88.06 233 ILE B CA 1
ATOM 4093 C C . ILE B 1 233 ? -8.312 0.399 -1.319 1 88.06 233 ILE B C 1
ATOM 4095 O O . ILE B 1 233 ? -9.367 0.059 -1.867 1 88.06 233 ILE B O 1
ATOM 4099 N N . HIS B 1 234 ? -7.598 1.337 -1.836 1 91.56 234 HIS B N 1
ATOM 4100 C CA . HIS B 1 234 ? -7.996 2.098 -3.018 1 91.56 234 HIS B CA 1
ATOM 4101 C C . HIS B 1 234 ? -7.988 1.22 -4.266 1 91.56 234 HIS B C 1
ATOM 4103 O O . HIS B 1 234 ? -8.477 1.63 -5.32 1 91.56 234 HIS B O 1
ATOM 4109 N N . ASP B 1 235 ? -7.5 0.037 -4.117 1 87.06 235 ASP B N 1
ATOM 4110 C CA . ASP B 1 235 ? -7.477 -0.862 -5.27 1 87.06 235 ASP B CA 1
ATOM 4111 C C . ASP B 1 235 ? -8.883 -1.07 -5.828 1 87.06 235 ASP B C 1
ATOM 4113 O O . ASP B 1 235 ? -9.055 -1.237 -7.039 1 87.06 235 ASP B O 1
ATOM 4117 N N . VAL B 1 236 ? -9.875 -1.091 -4.953 1 88.19 236 VAL B N 1
ATOM 4118 C CA . VAL B 1 236 ? -11.25 -1.26 -5.41 1 88.19 236 VAL B CA 1
ATOM 4119 C C . VAL B 1 236 ? -11.602 -0.152 -6.398 1 88.19 236 VAL B C 1
ATOM 4121 O O . VAL B 1 236 ? -12.32 -0.387 -7.371 1 88.19 236 VAL B O 1
ATOM 4124 N N . LEU B 1 237 ? -11.117 1.035 -6.16 1 90.62 237 LEU B N 1
ATOM 4125 C CA . LEU B 1 237 ? -11.344 2.156 -7.062 1 90.62 237 LEU B CA 1
ATOM 4126 C C . LEU B 1 237 ? -10.523 2.004 -8.336 1 90.62 237 LEU B C 1
ATOM 4128 O O . LEU B 1 237 ? -11.031 2.234 -9.438 1 90.62 237 LEU B O 1
ATOM 4132 N N . ARG B 1 238 ? -9.289 1.608 -8.141 1 86.62 238 ARG B N 1
ATOM 4133 C CA . ARG B 1 238 ? -8.406 1.433 -9.289 1 86.62 238 ARG B CA 1
ATOM 4134 C C . ARG B 1 238 ? -8.969 0.406 -10.266 1 86.62 238 ARG B C 1
ATOM 4136 O O . ARG B 1 238 ? -8.828 0.555 -11.484 1 86.62 238 ARG B O 1
ATOM 4143 N N . TYR B 1 239 ? -9.656 -0.576 -9.703 1 83.69 239 TYR B N 1
ATOM 4144 C CA . TYR B 1 239 ? -10.195 -1.654 -10.516 1 83.69 239 TYR B CA 1
ATOM 4145 C C . TYR B 1 239 ? -11.539 -1.256 -11.125 1 83.69 239 TYR B C 1
ATOM 4147 O O . TYR B 1 239 ? -12.031 -1.918 -12.039 1 83.69 239 TYR B O 1
ATOM 4155 N N . ASN B 1 240 ? -12.141 -0.198 -10.688 1 86.19 240 ASN B N 1
ATOM 4156 C CA . ASN B 1 240 ? -13.484 0.186 -11.117 1 86.19 240 ASN B CA 1
ATOM 4157 C C . ASN B 1 240 ? -13.562 1.675 -11.438 1 86.19 240 ASN B C 1
ATOM 4159 O O . ASN B 1 240 ? -14.562 2.328 -11.133 1 86.19 240 ASN B O 1
ATOM 4163 N N . LEU B 1 241 ? -12.57 2.182 -12.008 1 85.62 241 LEU B N 1
ATOM 4164 C CA . LEU B 1 241 ? -12.453 3.619 -12.227 1 85.62 241 LEU B CA 1
ATOM 4165 C C . LEU B 1 241 ? -13.602 4.129 -13.086 1 85.62 241 LEU B C 1
ATOM 4167 O O . LEU B 1 241 ? -14.086 5.25 -12.883 1 85.62 241 LEU B O 1
ATOM 4171 N N . ASP B 1 242 ? -14.039 3.363 -13.984 1 85.5 242 ASP B N 1
ATOM 4172 C CA . ASP B 1 242 ? -15.086 3.781 -14.914 1 85.5 242 ASP B CA 1
ATOM 4173 C C . ASP B 1 242 ? -16.453 3.836 -14.219 1 85.5 242 ASP B C 1
ATOM 4175 O O . ASP B 1 242 ? -17.391 4.438 -14.734 1 85.5 242 ASP B O 1
ATOM 4179 N N . SER B 1 243 ? -16.609 3.238 -13.102 1 88.12 243 SER B N 1
ATOM 4180 C CA . SER B 1 243 ? -17.906 3.1 -12.445 1 88.12 243 SER B CA 1
ATOM 4181 C C . SER B 1 243 ? -18.016 4.039 -11.25 1 88.12 243 SER B C 1
ATOM 4183 O O . SER B 1 243 ? -19 3.977 -10.5 1 88.12 243 SER B O 1
ATOM 4185 N N . VAL B 1 244 ? -16.953 4.844 -11.055 1 91.56 244 VAL B N 1
ATOM 4186 C CA . VAL B 1 244 ? -16.953 5.668 -9.852 1 91.56 244 VAL B CA 1
ATOM 4187 C C . VAL B 1 244 ? -16.5 7.082 -10.195 1 91.56 244 VAL B C 1
ATOM 4189 O O . VAL B 1 244 ? -15.555 7.262 -10.977 1 91.56 244 VAL B O 1
ATOM 4192 N N . LYS B 1 245 ? -17.219 8.047 -9.672 1 93.88 245 LYS B N 1
ATOM 4193 C CA . LYS B 1 245 ? -16.797 9.438 -9.828 1 93.88 245 LYS B CA 1
ATOM 4194 C C . LYS B 1 245 ? -15.945 9.898 -8.656 1 93.88 245 LYS B C 1
ATOM 4196 O O . LYS B 1 245 ? -16.406 9.938 -7.516 1 93.88 245 LYS B O 1
ATOM 4201 N N . ILE B 1 246 ? -14.695 10.227 -8.961 1 94.94 246 ILE B N 1
ATOM 4202 C CA . ILE B 1 246 ? -13.742 10.641 -7.934 1 94.94 246 ILE B CA 1
ATOM 4203 C C . ILE B 1 246 ? -13.219 12.039 -8.25 1 94.94 246 ILE B C 1
ATOM 4205 O O . ILE B 1 246 ? -12.836 12.32 -9.391 1 94.94 246 ILE B O 1
ATOM 4209 N N . PRO B 1 247 ? -13.211 12.93 -7.227 1 95.31 247 PRO B N 1
ATOM 4210 C CA . PRO B 1 247 ? -12.625 14.25 -7.465 1 95.31 247 PRO B CA 1
ATOM 4211 C C . PRO B 1 247 ? -11.203 14.172 -8.016 1 95.31 247 PRO B C 1
ATOM 4213 O O . PRO B 1 247 ? -10.422 13.312 -7.605 1 95.31 247 PRO B O 1
ATOM 4216 N N . ALA B 1 248 ? -10.859 15.125 -8.898 1 93.25 248 ALA B N 1
ATOM 4217 C CA . ALA B 1 248 ? -9.586 15.133 -9.602 1 93.25 248 ALA B CA 1
ATOM 4218 C C . ALA B 1 248 ? -8.414 15.172 -8.617 1 93.25 248 ALA B C 1
ATOM 4220 O O . ALA B 1 248 ? -7.449 14.422 -8.758 1 93.25 248 ALA B O 1
ATOM 4221 N N . LEU B 1 249 ? -8.555 15.992 -7.684 1 93.88 249 LEU B N 1
ATOM 4222 C CA . LEU B 1 249 ? -7.477 16.172 -6.723 1 93.88 249 LEU B CA 1
ATOM 4223 C C . LEU B 1 249 ? -7.25 14.891 -5.918 1 93.88 249 LEU B C 1
ATOM 4225 O O . LEU B 1 249 ? -6.105 14.492 -5.688 1 93.88 249 LEU B O 1
ATOM 4229 N N . TYR B 1 250 ? -8.336 14.234 -5.547 1 95.38 250 TYR B N 1
ATOM 4230 C CA . TYR B 1 250 ? -8.219 12.977 -4.816 1 95.38 250 TYR B CA 1
ATOM 4231 C C . TYR B 1 250 ? -7.562 11.906 -5.68 1 95.38 250 TYR B C 1
ATOM 4233 O O . TYR B 1 250 ? -6.703 11.156 -5.203 1 95.38 250 TYR B O 1
ATOM 4241 N N . SER B 1 251 ? -7.941 11.891 -6.902 1 93 251 SER B N 1
ATOM 4242 C CA . SER B 1 251 ? -7.379 10.938 -7.852 1 93 251 SER B CA 1
ATOM 4243 C C . SER B 1 251 ? -5.879 11.148 -8.023 1 93 251 SER B C 1
ATOM 4245 O O . SER B 1 251 ? -5.125 10.18 -8.18 1 93 251 SER B O 1
ATOM 4247 N N . GLU B 1 252 ? -5.473 12.328 -7.941 1 89 252 GLU B N 1
ATOM 4248 C CA . GLU B 1 252 ? -4.055 12.648 -8.078 1 89 252 GLU B CA 1
ATOM 4249 C C . GLU B 1 252 ? -3.26 12.18 -6.867 1 89 252 GLU B C 1
ATOM 4251 O O . GLU B 1 252 ? -2.17 11.625 -7.008 1 89 252 GLU B O 1
ATOM 4256 N N . ILE B 1 253 ? -3.832 12.383 -5.734 1 91.56 253 ILE B N 1
ATOM 4257 C CA . ILE B 1 253 ? -3.143 12.062 -4.488 1 91.56 253 ILE B CA 1
ATOM 4258 C C . ILE B 1 253 ? -2.893 10.555 -4.418 1 91.56 253 ILE B C 1
ATOM 4260 O O . ILE B 1 253 ? -1.824 10.117 -3.986 1 91.56 253 ILE B O 1
ATOM 4264 N N . TYR B 1 254 ? -3.844 9.789 -4.906 1 91.06 254 TYR B N 1
ATOM 4265 C CA . TYR B 1 254 ? -3.748 8.344 -4.719 1 91.06 254 TYR B CA 1
ATOM 4266 C C . TYR B 1 254 ? -3.51 7.637 -6.047 1 91.06 254 TYR B C 1
ATOM 4268 O O . TYR B 1 254 ? -3.656 6.418 -6.141 1 91.06 254 TYR B O 1
ATOM 4276 N N . TYR B 1 255 ? -3.172 8.414 -7.02 1 85.69 255 TYR B N 1
ATOM 4277 C CA . TYR B 1 255 ? -2.789 7.891 -8.328 1 85.69 255 TYR B CA 1
ATOM 4278 C C . TYR B 1 255 ? -3.879 6.988 -8.891 1 85.69 255 TYR B C 1
ATOM 4280 O O . TYR B 1 255 ? -3.604 5.863 -9.32 1 85.69 255 TYR B O 1
ATOM 4288 N N . LEU B 1 256 ? -5.156 7.496 -8.867 1 86 256 LEU B N 1
ATOM 4289 C CA . LEU B 1 256 ? -6.277 6.691 -9.344 1 86 256 LEU B CA 1
ATOM 4290 C C . LEU B 1 256 ? -6.48 6.879 -10.844 1 86 256 LEU B C 1
ATOM 4292 O O . LEU B 1 256 ? -6.848 5.938 -11.547 1 86 256 LEU B O 1
ATOM 4296 N N . GLU B 1 257 ? -6.707 8.305 -11.391 1 69.81 257 GLU B N 1
ATOM 4297 C CA . GLU B 1 257 ? -6.988 8.547 -12.805 1 69.81 257 GLU B CA 1
ATOM 4298 C C . GLU B 1 257 ? -5.719 8.906 -13.562 1 69.81 257 GLU B C 1
ATOM 4300 O O . GLU B 1 257 ? -4.797 9.492 -13 1 69.81 257 GLU B O 1
ATOM 4305 N N . GLN B 1 258 ? -5.348 8.266 -14.703 1 52.56 258 GLN B N 1
ATOM 4306 C CA . GLN B 1 258 ? -4.324 8.711 -15.648 1 52.56 258 GLN B CA 1
ATOM 4307 C C . GLN B 1 258 ? -4.703 10.039 -16.281 1 52.56 258 GLN B C 1
ATOM 4309 O O . GLN B 1 258 ? -5.754 10.156 -16.922 1 52.56 258 GLN B O 1
ATOM 4314 N N . SER B 1 259 ? -4.586 11.188 -15.703 1 44.47 259 SER B N 1
ATOM 4315 C CA . SER B 1 259 ? -4.879 12.375 -16.484 1 44.47 259 SER B CA 1
ATOM 4316 C C . SER B 1 259 ? -4.148 12.344 -17.828 1 44.47 259 SER B C 1
ATOM 4318 O O . SER B 1 259 ? -2.922 12.227 -17.875 1 44.47 259 SER B O 1
ATOM 4320 N N . CYS B 1 260 ? -4.645 11.75 -18.891 1 38.84 260 CYS B N 1
ATOM 4321 C CA . CYS B 1 260 ? -4.066 11.961 -20.203 1 38.84 260 CYS B CA 1
ATOM 4322 C C . CYS B 1 260 ? -3.73 13.43 -20.422 1 38.84 260 CYS B C 1
ATOM 4324 O O . CYS B 1 260 ? -3.252 13.812 -21.5 1 38.84 260 CYS B O 1
ATOM 4326 N N . GLU B 1 261 ? -4.484 14.461 -20.047 1 37.75 261 GLU B N 1
ATOM 4327 C CA . GLU B 1 261 ? -4.18 15.82 -20.469 1 37.75 261 GLU B CA 1
ATOM 4328 C C . GLU B 1 261 ? -2.869 16.312 -19.859 1 37.75 261 GLU B C 1
ATOM 4330 O O . GLU B 1 261 ? -2.533 15.953 -18.734 1 37.75 261 GLU B O 1
ATOM 4335 N N . PRO B 1 262 ? -1.989 16.875 -20.75 1 34.12 262 PRO B N 1
ATOM 4336 C CA . PRO B 1 262 ? -0.791 17.594 -20.312 1 34.12 262 PRO B CA 1
ATOM 4337 C C . PRO B 1 262 ? -1.043 18.469 -19.078 1 34.12 262 PRO B C 1
ATOM 4339 O O . PRO B 1 262 ? -1.997 19.25 -19.047 1 34.12 262 PRO B O 1
ATOM 4342 N N . HIS B 1 263 ? -0.995 18.031 -17.969 1 33.91 263 HIS B N 1
ATOM 4343 C CA . HIS B 1 263 ? -1.189 18.844 -16.781 1 33.91 263 HIS B CA 1
ATOM 4344 C C . HIS B 1 263 ? -0.502 20.203 -16.922 1 33.91 263 HIS B C 1
ATOM 4346 O O . HIS B 1 263 ? 0.714 20.297 -16.734 1 33.91 263 HIS B O 1
ATOM 4352 N N . SER B 1 264 ? -0.838 21.078 -17.734 1 31.78 264 SER B N 1
ATOM 4353 C CA . SER B 1 264 ? -0.38 22.438 -17.5 1 31.78 264 SER B CA 1
ATOM 4354 C C . SER B 1 264 ? -0.545 22.828 -16.031 1 31.78 264 SER B C 1
ATOM 4356 O O . SER B 1 264 ? 0.382 23.375 -15.422 1 31.78 264 SER B O 1
ATOM 4358 N N . GLY B 1 265 ? -1.817 23.344 -15.5 1 32.56 265 GLY B N 1
ATOM 4359 C CA . GLY B 1 265 ? -2.062 24.172 -14.336 1 32.56 265 GLY B CA 1
ATOM 4360 C C . GLY B 1 265 ? -2.084 23.391 -13.031 1 32.56 265 GLY B C 1
ATOM 4361 O O . GLY B 1 265 ? -3.146 23.188 -12.445 1 32.56 265 GLY B O 1
ATOM 4362 N N . ARG B 1 266 ? -1.423 22.484 -12.625 1 33.78 266 ARG B N 1
ATOM 4363 C CA . ARG B 1 266 ? -1.179 21.469 -11.602 1 33.78 266 ARG B CA 1
ATOM 4364 C C . ARG B 1 266 ? -1.336 22.062 -10.203 1 33.78 266 ARG B C 1
ATOM 4366 O O . ARG B 1 266 ? -1.468 23.281 -10.047 1 33.78 266 ARG B O 1
ATOM 4373 N N . ILE B 1 267 ? -1 21.359 -8.938 1 36.22 267 ILE B N 1
ATOM 4374 C CA . ILE B 1 267 ? -1.065 21.922 -7.586 1 36.22 267 ILE B CA 1
ATOM 4375 C C . ILE B 1 267 ? -0.562 23.359 -7.594 1 36.22 267 ILE B C 1
ATOM 4377 O O . ILE B 1 267 ? -0.681 24.062 -6.594 1 36.22 267 ILE B O 1
ATOM 4381 N N . SER B 1 268 ? 0.095 23.906 -8.617 1 33.25 268 SER B N 1
ATOM 4382 C CA . SER B 1 268 ? 0.623 25.266 -8.703 1 33.25 268 SER B CA 1
ATOM 4383 C C . SER B 1 268 ? -0.501 26.281 -8.805 1 33.25 268 SER B C 1
ATOM 4385 O O . SER B 1 268 ? -0.296 27.469 -8.523 1 33.25 268 SER B O 1
ATOM 4387 N N . GLU B 1 269 ? -1.542 26.078 -9.633 1 33.12 269 GLU B N 1
ATOM 4388 C CA . GLU B 1 269 ? -2.383 27.234 -9.906 1 33.12 269 GLU B CA 1
ATOM 4389 C C . GLU B 1 269 ? -3.383 27.469 -8.773 1 33.12 269 GLU B C 1
ATOM 4391 O O . GLU B 1 269 ? -4.242 28.344 -8.875 1 33.12 269 GLU B O 1
ATOM 4396 N N . VAL B 1 270 ? -3.576 26.672 -7.852 1 32.56 270 VAL B N 1
ATOM 4397 C CA . VAL B 1 270 ? -4.52 27.094 -6.824 1 32.56 270 VAL B CA 1
ATOM 4398 C C . VAL B 1 270 ? -4.047 28.406 -6.191 1 32.56 270 VAL B C 1
ATOM 4400 O O . VAL B 1 270 ? -4.809 29.078 -5.484 1 32.56 270 VAL B O 1
ATOM 4403 N N . GLY B 1 271 ? -2.729 28.75 -6.094 1 27.19 271 GLY B N 1
ATOM 4404 C CA . GLY B 1 271 ? -2.396 30.047 -5.504 1 27.19 271 GLY B CA 1
ATOM 4405 C C . GLY B 1 271 ? -2.693 31.219 -6.418 1 27.19 271 GLY B C 1
ATOM 4406 O O . GLY B 1 271 ? -2.381 32.344 -6.09 1 27.19 271 GLY B O 1
ATOM 4407 N N . SER B 1 272 ? -2.988 31.109 -7.742 1 24.38 272 SER B N 1
ATOM 4408 C CA . SER B 1 272 ? -3.232 32.5 -8.148 1 24.38 272 SER B CA 1
ATOM 4409 C C . SER B 1 272 ? -4.617 32.969 -7.715 1 24.38 272 SER B C 1
ATOM 4411 O O . SER B 1 272 ? -5.559 32.156 -7.664 1 24.38 272 SER B O 1
#

InterPro domains:
  IPR000536 Nuclear hormone receptor, ligand-binding domain [PF00104] (106-190)
  IPR000536 Nuclear hormone receptor, ligand-binding domain [PS51843] (55-272)
  IPR001723 Nuclear hormone receptor [PR00398] (109-130)
  IPR001723 Nuclear hormone receptor [PR00398] (130-146)
  IPR001723 Nuclear hormone receptor [PR00398] (186-201)
  IPR001728 Thyroid hormone receptor [PR00546] (50-67)
  IPR001728 Thyroid hormone receptor [PR00546] (106-127)
  IPR001728 Thyroid hormone receptor [PR00546] (132-151)
  IPR035500 Nuclear hormone receptor-like domain superfamily [G3DSA:1.10.565.10] (31-181)
  IPR035500 Nuclear hormone receptor-like domain superfamily [G3DSA:1.10.565.10] (182-260)
  IPR035500 Nuclear hormone receptor-like domain superfamily [SSF48508] (46-254)

Radius of gyration: 26.6 Å; Cα contacts (8 Å, |Δi|>4): 501; chains: 2; bounding box: 88×69×66 Å

Organism: Ancylostoma caninum (NCBI:txid29170)

Secondary structure (DSSP, 8-state):
-HHHHHHHHTT-----------------------------------------HHHHHHHHHHHHHHHHHH-S--HHHHHHPPPEE------SS--HHHHHHHHHHHHHHHHHHHHHHHHHHHTSTTGGGS-HHHHHHHHHHHHHHHHHHHHGGGEETTEEE-TTSEEEEHHHHHHHHT----TTHHHHHHHHHHHHHHHHHHHHHH---HHHHHHHHHHHHHHHHHHHHHHHHTHHHHTTGGG----HHHHHHTT-S---S---S-TTGGG-/-HHHHHHHHTT-----------------------------------------HHHHHHHHHHHHHHHHHH-S--HHHHHHPPPEE------SS--HHHHHHHHHHHHHHHHHHHHHHHHHHHTSTTGGGS-HHHHHHHHHHHHHHHHHHHHGGGEETTEEE-TTSEEEEHHHHHHHHT----TTHHHHHHHHHHHHHHHHHHHHHH---THHHHHHHHHHHHHHHHHHHHHHHTHHHHTTGGG----HHHHHHTT-S---S--SS-TTGGG-

pLDDT: mean 75.35, std 23.88, range [23.23, 96.25]

Solvent-accessible surface area (backbone atoms only — not comparable to full-atom values): 31737 Å² total; per-residue (Å²): 118,73,60,56,57,51,45,54,57,46,66,64,65,75,72,60,64,66,74,74,71,78,72,70,76,75,72,82,73,78,78,83,71,83,71,78,75,71,76,72,73,73,72,72,68,80,69,69,78,73,78,50,70,66,59,35,52,50,48,49,51,45,44,38,51,36,37,66,71,47,42,53,47,43,75,73,48,58,74,70,54,62,80,38,76,65,95,71,80,81,61,94,64,87,42,41,68,55,34,43,51,49,47,34,53,50,46,57,69,48,40,62,55,53,54,33,49,53,56,37,48,59,59,40,79,67,47,75,77,41,46,67,60,47,46,49,48,53,46,48,74,29,44,63,47,38,51,48,67,33,35,51,83,29,55,55,93,65,21,41,38,45,65,89,14,42,37,44,41,42,70,59,48,43,45,58,72,48,50,86,66,44,90,42,42,69,60,53,50,48,45,48,51,51,42,51,50,34,49,49,52,55,40,48,72,74,41,71,52,65,64,57,56,55,51,49,52,50,51,52,54,50,41,51,52,50,40,52,51,55,57,55,57,46,46,64,48,58,62,37,53,90,76,41,69,69,48,66,69,50,24,58,52,68,60,57,62,51,73,68,64,80,74,75,78,49,98,69,49,77,77,109,119,73,61,56,58,52,46,54,57,47,67,64,64,75,71,60,63,68,74,72,70,78,72,68,76,74,73,82,71,78,77,82,72,82,70,79,76,71,78,73,72,73,70,71,68,80,67,70,77,73,77,50,72,66,58,35,51,51,48,51,51,45,46,39,52,36,36,68,71,47,42,54,45,44,75,74,47,58,76,70,55,61,78,37,75,65,94,70,82,81,60,93,65,88,40,43,69,56,34,42,51,51,46,32,54,50,46,58,69,47,39,63,56,53,54,33,50,53,57,37,48,59,59,38,79,68,48,74,76,43,46,67,60,47,45,49,47,52,47,49,74,29,44,61,47,38,52,48,67,33,36,51,83,30,54,54,91,64,21,42,38,43,63,88,14,42,37,44,42,42,72,60,48,42,46,58,73,47,50,86,66,44,89,43,44,69,60,52,51,50,45,46,51,51,44,51,49,35,47,49,52,56,39,48,73,73,42,71,54,66,64,56,56,54,52,50,51,50,52,53,54,50,41,50,53,50,39,52,51,54,56,56,56,45,47,64,48,58,61,37,51,91,77,43,70,68,52,69,68,50,24,59,52,68,59,54,61,50,73,67,63,82,74,74,78,48,98,69,48,76,77,108